Protein AF-A0A962F835-F1 (afdb_monomer)

Structure (mmCIF, N/CA/C/O backbone):
data_AF-A0A962F835-F1
#
_entry.id  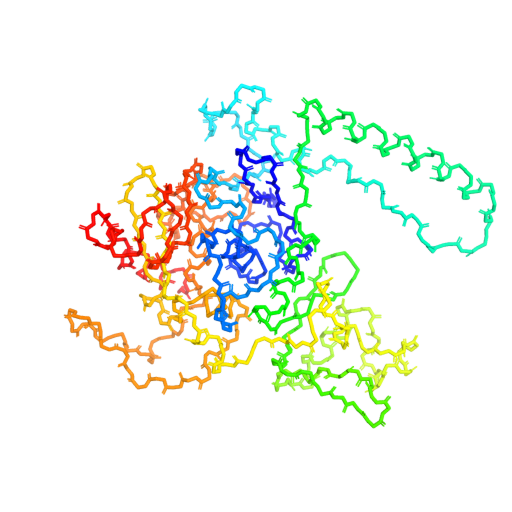 AF-A0A962F835-F1
#
loop_
_atom_site.group_PDB
_atom_site.id
_atom_site.type_symbol
_atom_site.label_atom_id
_atom_site.label_alt_id
_atom_site.label_comp_id
_atom_site.label_asym_id
_atom_site.label_entity_id
_atom_site.label_seq_id
_atom_site.pdbx_PDB_ins_code
_atom_site.Cartn_x
_atom_site.Cartn_y
_atom_site.Cartn_z
_atom_site.occupancy
_atom_site.B_iso_or_equiv
_atom_site.auth_seq_id
_atom_site.auth_comp_id
_atom_site.auth_asym_id
_atom_site.auth_atom_id
_atom_site.pdbx_PDB_model_num
ATOM 1 N N . MET A 1 1 ? -7.283 22.520 -6.534 1.00 69.44 1 MET A N 1
ATOM 2 C CA . MET A 1 1 ? -6.182 21.538 -6.413 1.00 69.44 1 MET A CA 1
ATOM 3 C C . MET A 1 1 ? -6.704 20.354 -5.617 1.00 69.44 1 MET A C 1
ATOM 5 O O . MET A 1 1 ? -7.727 20.513 -4.960 1.00 69.44 1 MET A O 1
ATOM 9 N N . GLY A 1 2 ? -6.109 19.175 -5.779 1.00 85.75 2 GLY A N 1
ATOM 10 C CA . GLY A 1 2 ? -6.536 17.987 -5.038 1.00 85.75 2 GLY A CA 1
ATOM 11 C C . GLY A 1 2 ? -5.817 17.844 -3.707 1.00 85.75 2 GLY A C 1
ATOM 12 O O . GLY A 1 2 ? -4.744 18.425 -3.569 1.00 85.75 2 GLY A O 1
ATOM 13 N N . GLN A 1 3 ? -6.406 17.096 -2.775 1.00 91.81 3 GLN A N 1
ATOM 14 C CA . GLN A 1 3 ? -5.758 16.737 -1.514 1.00 91.81 3 GLN A CA 1
ATOM 15 C C . GLN A 1 3 ? -4.782 15.580 -1.768 1.00 91.81 3 GLN A C 1
ATOM 17 O O . GLN A 1 3 ? -5.088 14.630 -2.499 1.00 91.81 3 GLN A O 1
ATOM 22 N N . TYR A 1 4 ? -3.584 15.677 -1.203 1.00 95.62 4 TYR A N 1
ATOM 23 C CA . TYR A 1 4 ? -2.533 14.671 -1.338 1.00 95.62 4 TYR A CA 1
ATOM 24 C C . TYR A 1 4 ? -2.473 13.809 -0.102 1.00 95.62 4 TYR A C 1
ATOM 26 O O . TYR A 1 4 ? -2.601 14.334 0.994 1.00 95.62 4 TYR A O 1
ATOM 34 N N . HIS A 1 5 ? -2.247 12.511 -0.278 1.00 97.25 5 HIS A N 1
ATOM 35 C CA . HIS A 1 5 ? -2.334 11.546 0.806 1.00 97.25 5 HIS A CA 1
ATOM 36 C C . HIS A 1 5 ? -1.129 10.620 0.863 1.00 97.25 5 HIS A C 1
ATOM 38 O O . HIS A 1 5 ? -0.659 10.142 -0.169 1.00 97.25 5 HIS A O 1
ATOM 44 N N . ASN A 1 6 ? -0.716 10.297 2.086 1.00 97.75 6 ASN A N 1
ATOM 45 C CA . ASN A 1 6 ? 0.200 9.202 2.383 1.00 97.75 6 ASN A CA 1
ATOM 46 C C . ASN A 1 6 ? -0.544 8.128 3.189 1.00 97.75 6 ASN A C 1
ATOM 48 O O . ASN A 1 6 ? -1.371 8.446 4.050 1.00 97.75 6 ASN A O 1
ATOM 52 N N . ILE A 1 7 ? -0.244 6.856 2.916 1.00 98.25 7 ILE A N 1
ATOM 53 C CA . ILE A 1 7 ? -0.758 5.730 3.703 1.00 98.25 7 ILE A CA 1
ATOM 54 C C . ILE A 1 7 ? 0.216 5.447 4.839 1.00 98.25 7 ILE A C 1
ATOM 56 O O . ILE A 1 7 ? 1.420 5.337 4.609 1.00 98.25 7 ILE A O 1
ATOM 60 N N . VAL A 1 8 ? -0.306 5.326 6.057 1.00 98.44 8 VAL A N 1
ATOM 61 C CA . VAL A 1 8 ? 0.485 5.349 7.287 1.00 98.44 8 VAL A CA 1
ATOM 62 C C . VAL A 1 8 ? 0.087 4.205 8.215 1.00 98.44 8 VAL A C 1
ATOM 64 O O . VAL A 1 8 ? -1.099 4.028 8.496 1.00 98.44 8 VAL A O 1
ATOM 67 N N . SER A 1 9 ? 1.074 3.493 8.769 1.00 98.25 9 SER A N 1
ATOM 68 C CA . SER A 1 9 ? 0.895 2.730 10.010 1.00 98.25 9 SER A CA 1
ATOM 69 C C . SER A 1 9 ? 1.188 3.638 11.200 1.00 98.25 9 SER A C 1
ATOM 71 O O . SER A 1 9 ? 2.330 4.037 11.445 1.00 98.25 9 SER A O 1
ATOM 73 N N . ILE A 1 10 ? 0.139 3.970 11.950 1.00 97.81 10 ILE A N 1
ATOM 74 C CA . ILE A 1 10 ? 0.188 4.917 13.070 1.00 97.81 10 ILE A CA 1
ATOM 75 C C . ILE A 1 10 ? 1.050 4.350 14.200 1.00 97.81 10 ILE A C 1
ATOM 77 O O . ILE A 1 10 ? 1.889 5.057 14.754 1.00 97.81 10 ILE A O 1
ATOM 81 N N . ASP A 1 11 ? 0.875 3.065 14.520 1.00 96.75 11 ASP A N 1
ATOM 82 C CA . ASP A 1 11 ? 1.576 2.427 15.640 1.00 96.75 11 ASP A CA 1
ATOM 83 C C . ASP A 1 11 ? 3.066 2.220 15.354 1.00 96.75 11 ASP A C 1
ATOM 85 O O . ASP A 1 11 ? 3.890 2.290 16.266 1.00 96.75 11 ASP A O 1
ATOM 89 N N . ARG A 1 12 ? 3.418 1.959 14.090 1.00 95.75 12 ARG A N 1
ATOM 90 C CA . ARG A 1 12 ? 4.813 1.774 13.667 1.00 95.75 12 ARG A CA 1
ATOM 91 C C . ARG A 1 12 ? 5.519 3.077 13.348 1.00 95.75 12 ARG A C 1
ATOM 93 O O . ARG A 1 12 ? 6.742 3.117 13.359 1.00 95.75 12 ARG A O 1
ATOM 100 N N . ARG A 1 13 ? 4.747 4.132 13.091 1.00 96.31 13 ARG A N 1
ATOM 101 C CA . ARG A 1 13 ? 5.236 5.398 12.554 1.00 96.31 13 ARG A CA 1
ATOM 102 C C . ARG A 1 13 ? 5.983 5.182 11.245 1.00 96.31 13 ARG A C 1
ATOM 104 O O . ARG A 1 13 ? 7.099 5.644 11.062 1.00 96.31 13 ARG A O 1
ATOM 111 N N . GLU A 1 14 ? 5.339 4.461 10.342 1.00 97.06 14 GLU A N 1
ATOM 112 C CA . GLU A 1 14 ? 5.849 4.120 9.016 1.00 97.06 14 GLU A CA 1
ATOM 113 C C . GLU A 1 14 ? 4.856 4.603 7.956 1.00 97.06 14 GLU A C 1
ATOM 115 O O . GLU A 1 14 ? 3.652 4.649 8.221 1.00 97.06 14 GLU A O 1
ATOM 120 N N . PHE A 1 15 ? 5.330 4.946 6.760 1.00 97.94 15 PHE A N 1
ATOM 121 C CA . PHE A 1 15 ? 4.465 5.390 5.667 1.00 97.94 15 PHE A CA 1
ATOM 122 C C . PHE A 1 15 ? 4.912 4.886 4.293 1.00 97.94 15 PHE A C 1
ATOM 124 O O . PHE A 1 15 ? 6.024 4.380 4.117 1.00 97.94 15 PHE A O 1
ATOM 131 N N . LEU A 1 16 ? 4.009 5.029 3.321 1.00 97.56 16 LEU A N 1
ATOM 132 C CA . LEU A 1 16 ? 4.247 4.786 1.903 1.00 97.56 16 LEU A CA 1
ATOM 133 C C . LEU A 1 16 ? 4.062 6.075 1.101 1.00 97.56 16 LEU A C 1
ATOM 135 O O . LEU A 1 16 ? 3.056 6.762 1.268 1.00 97.56 16 LEU A O 1
ATOM 139 N N . GLN A 1 17 ? 4.997 6.340 0.189 1.00 95.75 17 GLN A N 1
ATOM 140 C CA . GLN A 1 17 ? 5.016 7.449 -0.755 1.00 95.75 17 GLN A CA 1
ATOM 141 C C . GLN A 1 17 ? 4.474 6.989 -2.127 1.00 95.75 17 GLN A C 1
ATOM 143 O O . GLN A 1 17 ? 5.192 6.326 -2.887 1.00 95.75 17 GLN A O 1
ATOM 148 N N . PRO A 1 18 ? 3.242 7.372 -2.512 1.00 95.38 18 PRO A N 1
ATOM 149 C CA . PRO A 1 18 ? 2.565 6.847 -3.705 1.00 95.38 18 PRO A CA 1
ATOM 150 C C . PRO A 1 18 ? 3.363 6.965 -5.011 1.00 95.38 18 PRO A C 1
ATOM 152 O O . PRO A 1 18 ? 3.461 5.999 -5.772 1.00 95.38 18 PRO A O 1
ATOM 155 N N . HIS A 1 19 ? 4.030 8.101 -5.241 1.00 92.88 19 HIS A N 1
ATOM 156 C CA . HIS A 1 19 ? 4.795 8.347 -6.469 1.00 92.88 19 HIS A CA 1
ATOM 157 C C . HIS A 1 19 ? 5.937 7.351 -6.711 1.00 92.88 19 HIS A C 1
ATOM 159 O O . HIS A 1 19 ? 6.294 7.086 -7.862 1.00 92.88 19 HIS A O 1
ATOM 165 N N . LEU A 1 20 ? 6.522 6.795 -5.646 1.00 92.25 20 LEU A N 1
ATOM 166 C CA . LEU A 1 20 ? 7.592 5.799 -5.745 1.00 92.25 20 LEU A CA 1
ATOM 167 C C . LEU A 1 20 ? 7.060 4.372 -5.966 1.00 92.25 20 LEU A C 1
ATOM 169 O O . LEU A 1 20 ? 7.851 3.457 -6.198 1.00 92.25 20 LEU A O 1
ATOM 173 N N . LEU A 1 21 ? 5.738 4.201 -5.942 1.00 93.69 21 LEU A N 1
ATOM 174 C CA . LEU A 1 21 ? 5.000 2.974 -6.251 1.00 93.69 21 LEU A CA 1
ATOM 175 C C . LEU A 1 21 ? 4.072 3.161 -7.456 1.00 93.69 21 LEU A C 1
ATOM 177 O O . LEU A 1 21 ? 3.077 2.458 -7.605 1.00 93.69 21 LEU A O 1
ATOM 181 N N . GLY A 1 22 ? 4.375 4.135 -8.312 1.00 90.56 22 GLY A N 1
ATOM 182 C CA . GLY A 1 22 ? 3.643 4.357 -9.554 1.00 90.56 22 GLY A CA 1
ATOM 183 C C . GLY A 1 22 ? 2.243 4.945 -9.409 1.00 90.56 22 GLY A C 1
ATOM 184 O O . GLY A 1 22 ? 1.552 5.096 -10.409 1.00 90.56 22 GLY A O 1
ATOM 185 N N . CYS A 1 23 ? 1.842 5.327 -8.200 1.00 91.94 23 CYS A N 1
ATOM 186 C CA . CYS A 1 23 ? 0.523 5.882 -7.912 1.00 91.94 23 CYS A CA 1
ATOM 187 C C . CYS A 1 23 ? 0.585 7.412 -7.864 1.00 91.94 23 CYS A C 1
ATOM 189 O O . CYS A 1 23 ? 1.631 7.978 -7.536 1.00 91.94 23 CYS A O 1
ATOM 191 N N . GLY A 1 24 ? -0.524 8.083 -8.172 1.00 91.75 24 GLY A N 1
ATOM 192 C CA . GLY A 1 24 ? -0.652 9.519 -7.911 1.00 91.75 24 GLY A CA 1
ATOM 193 C C . GLY A 1 24 ? -0.869 9.807 -6.420 1.00 91.75 24 GLY A C 1
ATOM 194 O O . GLY A 1 24 ? -0.983 8.889 -5.610 1.00 91.75 24 GLY A O 1
ATOM 195 N N . LEU A 1 25 ? -0.902 11.084 -6.032 1.00 92.62 25 LEU A N 1
ATOM 196 C CA . LEU A 1 25 ? -1.051 11.481 -4.624 1.00 92.62 25 LEU A CA 1
ATOM 197 C C . LEU A 1 25 ? -2.508 11.640 -4.182 1.00 92.62 25 LEU A C 1
ATOM 199 O O . LEU A 1 25 ? -2.761 11.681 -2.979 1.00 92.62 25 LEU A O 1
ATOM 203 N N . LYS A 1 26 ? -3.470 11.725 -5.103 1.00 94.50 26 LYS A N 1
ATOM 204 C CA . LYS A 1 26 ? -4.892 11.848 -4.737 1.00 94.50 26 LYS A CA 1
ATOM 205 C C . LYS A 1 26 ? -5.501 10.484 -4.436 1.00 94.50 26 LYS A C 1
ATOM 207 O O . LYS A 1 26 ? -5.032 9.483 -4.968 1.00 94.50 26 LYS A O 1
ATOM 212 N N . ALA A 1 27 ? -6.570 10.444 -3.641 1.00 94.81 27 ALA A N 1
ATOM 213 C CA . ALA A 1 27 ? -7.168 9.190 -3.183 1.00 94.81 27 ALA A CA 1
ATOM 214 C C . ALA A 1 27 ? -7.539 8.246 -4.340 1.00 94.81 27 ALA A C 1
ATOM 216 O O . ALA A 1 27 ? -7.106 7.095 -4.365 1.00 94.81 27 ALA A O 1
ATOM 217 N N . TRP A 1 28 ? -8.238 8.760 -5.356 1.00 93.25 28 TRP A N 1
ATOM 218 C CA . TRP A 1 28 ? -8.595 7.993 -6.556 1.00 93.25 28 TRP A CA 1
ATOM 219 C C . TRP A 1 28 ? -7.387 7.433 -7.320 1.00 93.25 28 TRP A C 1
ATOM 221 O O . TRP A 1 28 ? -7.442 6.330 -7.855 1.00 93.25 28 TRP A O 1
ATOM 231 N N . GLU A 1 29 ? -6.277 8.171 -7.345 1.00 92.56 29 GLU A N 1
ATOM 232 C CA . GLU A 1 29 ? -5.049 7.782 -8.049 1.00 92.56 29 GLU A CA 1
ATOM 233 C C . GLU A 1 29 ? -4.262 6.685 -7.302 1.00 92.56 29 GLU A C 1
ATOM 235 O O . GLU A 1 29 ? -3.290 6.160 -7.848 1.00 92.56 29 GLU A O 1
ATOM 240 N N . GLN A 1 30 ? -4.662 6.352 -6.067 1.00 94.81 30 GLN A N 1
ATOM 241 C CA . GLN A 1 30 ? -4.048 5.328 -5.211 1.00 94.81 30 GLN A CA 1
ATOM 242 C C . GLN A 1 30 ? -4.866 4.034 -5.121 1.00 94.81 30 GLN A C 1
ATOM 244 O O . GLN A 1 30 ? -4.414 3.078 -4.495 1.00 94.81 30 GLN A O 1
ATOM 249 N N . LEU A 1 31 ? -6.058 3.978 -5.728 1.00 93.06 31 LEU A N 1
ATOM 250 C CA . LEU A 1 31 ? -6.883 2.765 -5.720 1.00 93.06 31 LEU A CA 1
ATOM 251 C C . LEU A 1 31 ? -6.345 1.676 -6.657 1.00 93.06 31 LEU A C 1
ATOM 253 O O . LEU A 1 31 ? -6.670 0.511 -6.480 1.00 93.06 31 LEU A O 1
ATOM 257 N N . GLY A 1 32 ? -5.502 2.023 -7.626 1.00 86.50 32 GLY A N 1
ATOM 258 C CA . GLY A 1 32 ? -4.794 1.063 -8.475 1.00 86.50 32 GLY A CA 1
ATOM 259 C C . GLY A 1 32 ? -3.286 1.086 -8.239 1.00 86.50 32 GLY A C 1
ATOM 260 O O . GLY A 1 32 ? -2.752 1.996 -7.608 1.00 86.50 32 GLY A O 1
A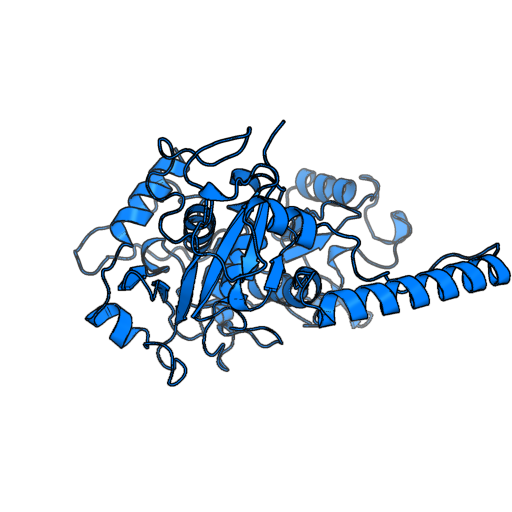TOM 261 N N . GLY A 1 33 ? -2.587 0.094 -8.786 1.00 88.75 33 GLY A N 1
ATOM 262 C CA . GLY A 1 33 ? -1.128 0.072 -8.848 1.00 88.75 33 GLY A CA 1
ATOM 263 C C . GLY A 1 33 ? -0.451 -0.372 -7.551 1.00 88.75 33 GLY A C 1
ATOM 264 O O . GLY A 1 33 ? -0.863 -1.329 -6.888 1.00 88.75 33 GLY A O 1
ATOM 265 N N . GLY A 1 34 ? 0.654 0.289 -7.209 1.00 94.12 34 GLY A N 1
ATOM 266 C CA . GLY A 1 34 ? 1.581 -0.203 -6.197 1.00 94.12 34 GLY A CA 1
ATOM 267 C C . GLY A 1 34 ? 1.186 -0.000 -4.737 1.00 94.12 34 GLY A C 1
ATOM 268 O O . GLY A 1 34 ? 1.664 -0.769 -3.905 1.00 94.12 34 GLY A O 1
ATOM 269 N N . ILE A 1 35 ? 0.332 0.973 -4.396 1.00 96.94 35 ILE A N 1
ATOM 270 C CA . ILE A 1 35 ? -0.102 1.196 -3.002 1.00 96.94 35 ILE A CA 1
ATOM 271 C C . ILE A 1 35 ? -0.949 0.018 -2.479 1.00 96.94 35 ILE A C 1
ATOM 273 O O . ILE A 1 35 ? -0.559 -0.568 -1.464 1.00 96.94 35 ILE A O 1
ATOM 277 N N . PRO A 1 36 ? -2.023 -0.423 -3.166 1.00 97.25 36 PRO A N 1
ATOM 278 C CA . PRO A 1 36 ? -2.787 -1.604 -2.755 1.00 97.25 36 PRO A CA 1
ATOM 279 C C . PRO A 1 36 ? -1.929 -2.878 -2.667 1.00 97.25 36 PRO A C 1
ATOM 281 O O . PRO A 1 36 ? -2.050 -3.671 -1.727 1.00 97.25 36 PRO A O 1
ATOM 284 N N . ALA A 1 37 ? -0.996 -3.057 -3.609 1.00 96.19 37 ALA A N 1
ATOM 285 C CA . ALA A 1 37 ? -0.072 -4.187 -3.598 1.00 96.19 37 ALA A CA 1
ATOM 286 C C . ALA A 1 37 ? 0.912 -4.127 -2.409 1.00 96.19 37 ALA A C 1
ATOM 288 O O . ALA A 1 37 ? 1.163 -5.144 -1.761 1.00 96.19 37 ALA A O 1
ATOM 289 N N . ALA A 1 38 ? 1.438 -2.945 -2.077 1.00 97.31 38 ALA A N 1
ATOM 290 C CA . ALA A 1 38 ? 2.293 -2.742 -0.909 1.00 97.31 38 ALA A CA 1
ATOM 291 C C . ALA A 1 38 ? 1.544 -3.027 0.401 1.00 97.31 38 ALA A C 1
ATOM 293 O O . ALA A 1 38 ? 2.071 -3.731 1.263 1.00 97.31 38 ALA A O 1
ATOM 294 N N . LEU A 1 39 ? 0.303 -2.545 0.527 1.00 98.06 39 LEU A N 1
ATOM 295 C CA . LEU A 1 39 ? -0.558 -2.823 1.678 1.00 98.06 39 LEU A CA 1
ATOM 296 C C . LEU A 1 39 ? -0.806 -4.319 1.855 1.00 98.06 39 LEU A C 1
ATOM 298 O O . LEU A 1 39 ? -0.700 -4.828 2.968 1.00 98.06 39 LEU A O 1
ATOM 302 N N . THR A 1 40 ? -1.062 -5.039 0.763 1.00 97.50 40 THR A N 1
ATOM 303 C CA . THR A 1 40 ? -1.235 -6.498 0.790 1.00 97.50 40 THR A CA 1
ATOM 304 C C . THR A 1 40 ? -0.029 -7.191 1.432 1.00 97.50 40 THR A C 1
ATOM 306 O O . THR A 1 40 ? -0.201 -8.028 2.315 1.00 97.50 40 THR A O 1
ATOM 309 N N . TRP A 1 41 ? 1.195 -6.810 1.049 1.00 96.44 41 TRP A N 1
ATOM 310 C CA . TRP A 1 41 ? 2.425 -7.369 1.621 1.00 96.44 41 TRP A CA 1
ATOM 311 C C . TRP A 1 41 ? 2.644 -6.976 3.088 1.00 96.44 41 TRP A C 1
ATOM 313 O O . TRP A 1 41 ? 2.912 -7.828 3.938 1.00 96.44 41 TRP A O 1
ATOM 323 N N . LEU A 1 42 ? 2.509 -5.688 3.403 1.00 97.50 42 LEU A N 1
ATOM 324 C CA . LEU A 1 42 ? 2.742 -5.161 4.750 1.00 97.50 42 LEU A CA 1
ATOM 325 C C . LEU A 1 42 ? 1.738 -5.704 5.772 1.00 97.50 42 LEU A C 1
ATOM 327 O O . LEU A 1 42 ? 2.078 -5.854 6.945 1.00 97.50 42 LEU A O 1
ATOM 331 N N . LEU A 1 43 ? 0.519 -6.024 5.335 1.00 97.50 43 LEU A N 1
ATOM 332 C CA . LEU A 1 43 ? -0.537 -6.583 6.176 1.00 97.50 43 LEU A CA 1
ATOM 333 C C . LEU A 1 43 ? -0.523 -8.117 6.228 1.00 97.50 43 LEU A C 1
ATOM 335 O O . LEU A 1 43 ? -1.194 -8.674 7.098 1.00 97.50 43 LEU A O 1
ATOM 339 N N . ALA A 1 44 ? 0.212 -8.804 5.343 1.00 96.25 44 ALA A N 1
ATOM 340 C CA . ALA A 1 44 ? 0.266 -10.267 5.269 1.00 96.25 44 ALA A CA 1
ATOM 341 C C . ALA A 1 44 ? 0.876 -10.880 6.539 1.00 96.25 44 ALA A C 1
ATOM 343 O O . ALA A 1 44 ? 2.089 -11.053 6.661 1.00 96.25 44 ALA A O 1
ATOM 344 N N . ALA A 1 45 ? 0.021 -11.245 7.495 1.00 93.81 45 ALA A N 1
ATOM 345 C CA . ALA A 1 45 ? 0.437 -11.911 8.717 1.00 93.81 45 ALA A CA 1
ATOM 346 C C . ALA A 1 45 ? 1.031 -13.277 8.375 1.00 93.81 45 ALA A C 1
ATOM 348 O O . ALA A 1 45 ? 0.399 -14.047 7.649 1.00 93.81 45 ALA A O 1
ATOM 349 N N . ASN A 1 46 ? 2.223 -13.558 8.911 1.00 87.25 46 ASN A N 1
ATOM 350 C CA . ASN A 1 46 ? 3.001 -14.762 8.621 1.00 87.25 46 ASN A CA 1
ATOM 351 C C . ASN A 1 46 ? 3.071 -15.028 7.103 1.00 87.25 46 ASN A C 1
ATOM 353 O O . ASN A 1 46 ? 2.269 -15.818 6.591 1.00 87.25 46 ASN A O 1
ATOM 357 N N . PRO A 1 47 ? 3.972 -14.352 6.361 1.00 76.38 47 PRO A N 1
ATOM 358 C CA . PRO A 1 47 ? 3.990 -14.423 4.903 1.00 76.38 47 PRO A CA 1
ATOM 359 C C . PRO A 1 47 ? 4.014 -15.873 4.428 1.00 76.38 47 PRO A C 1
ATOM 361 O O . PRO A 1 47 ? 3.207 -16.204 3.574 1.00 76.38 47 PRO A O 1
ATOM 364 N N . GLY A 1 48 ? 4.757 -16.758 5.102 1.00 82.81 48 GLY A N 1
ATOM 365 C CA . GLY A 1 48 ? 4.769 -18.195 4.844 1.00 82.81 48 GLY A CA 1
ATOM 366 C C . GLY A 1 48 ? 5.996 -18.656 4.070 1.00 82.81 48 GLY A C 1
ATOM 367 O O . GLY A 1 48 ? 7.032 -17.996 4.095 1.00 82.81 48 GLY A O 1
ATOM 368 N N . ASN A 1 49 ? 5.905 -19.819 3.424 1.00 84.81 49 ASN A N 1
ATOM 369 C CA . ASN A 1 49 ? 7.010 -20.421 2.667 1.00 84.81 49 ASN A CA 1
ATOM 370 C C . ASN A 1 49 ? 6.597 -20.984 1.297 1.00 84.81 49 ASN A C 1
ATOM 372 O O . ASN A 1 49 ? 7.407 -21.633 0.630 1.00 84.81 49 ASN A O 1
ATOM 376 N N . MET A 1 50 ? 5.355 -20.747 0.872 1.00 89.00 50 MET A N 1
ATOM 377 C CA . MET A 1 50 ? 4.868 -21.159 -0.439 1.00 89.00 50 MET A CA 1
ATOM 378 C C . MET A 1 50 ? 5.258 -20.140 -1.528 1.00 89.00 50 MET A C 1
ATOM 380 O O . MET A 1 50 ? 5.624 -19.006 -1.227 1.00 89.00 50 MET A O 1
ATOM 384 N N . PRO A 1 51 ? 5.201 -20.488 -2.824 1.00 84.88 51 PRO A N 1
ATOM 385 C CA . PRO A 1 51 ? 5.574 -19.552 -3.885 1.00 84.88 51 PRO A CA 1
ATOM 386 C C . PRO A 1 51 ? 4.827 -18.204 -3.867 1.00 84.88 51 PRO A C 1
ATOM 388 O O . PRO A 1 51 ? 5.463 -17.178 -4.100 1.00 84.88 51 PRO A O 1
ATOM 391 N N . ALA A 1 52 ? 3.519 -18.187 -3.578 1.00 88.31 52 ALA A N 1
ATOM 392 C CA . ALA A 1 52 ? 2.704 -16.964 -3.528 1.00 88.31 52 ALA A CA 1
ATOM 393 C C . ALA A 1 52 ? 2.783 -16.199 -2.209 1.00 88.31 52 ALA A C 1
ATOM 395 O O . ALA A 1 52 ? 2.233 -15.104 -2.112 1.00 88.31 52 ALA A O 1
ATOM 396 N N . ASP A 1 53 ? 3.432 -16.781 -1.205 1.00 88.38 53 ASP A N 1
ATOM 397 C CA . ASP A 1 53 ? 3.576 -16.192 0.119 1.00 88.38 53 ASP A CA 1
ATOM 398 C C . ASP A 1 53 ? 4.559 -15.015 0.106 1.00 88.38 53 ASP A C 1
ATOM 400 O O . ASP A 1 53 ? 4.428 -14.137 0.949 1.00 88.38 53 ASP A O 1
ATOM 404 N N . LEU A 1 54 ? 5.436 -14.961 -0.913 1.00 88.75 54 LEU A N 1
ATOM 405 C CA . LEU A 1 54 ? 6.533 -14.009 -1.110 1.00 88.75 54 LEU A CA 1
ATOM 406 C C . LEU A 1 54 ? 7.524 -13.995 0.068 1.00 88.75 54 LEU A C 1
ATOM 408 O O . LEU A 1 54 ? 7.191 -14.233 1.225 1.00 88.75 54 LEU A O 1
ATOM 412 N N . SER A 1 55 ? 8.797 -13.743 -0.223 1.00 86.38 55 SER A N 1
ATOM 413 C CA . SER A 1 55 ? 9.843 -13.685 0.801 1.00 86.38 55 SER A CA 1
ATOM 414 C C . SER A 1 55 ? 10.523 -12.331 0.770 1.00 86.38 55 SER A C 1
ATOM 416 O O . SER A 1 55 ? 10.965 -11.888 -0.288 1.00 86.38 55 SER A O 1
ATOM 418 N N . GLY A 1 56 ? 10.668 -11.704 1.928 1.00 85.81 56 GLY A N 1
ATOM 419 C CA . GLY A 1 56 ? 11.373 -10.442 2.048 1.00 85.81 56 GLY A CA 1
ATOM 420 C C . GLY A 1 56 ? 11.199 -9.838 3.427 1.00 85.81 56 GLY A C 1
ATOM 421 O O . GLY A 1 56 ? 10.392 -10.304 4.235 1.00 85.81 56 GLY A O 1
ATOM 422 N N . ASP A 1 57 ? 11.953 -8.779 3.672 1.00 88.12 57 ASP A N 1
ATOM 423 C CA . ASP A 1 57 ? 11.777 -7.971 4.867 1.00 88.12 57 ASP A CA 1
ATOM 424 C C . ASP A 1 57 ? 10.416 -7.251 4.827 1.00 88.12 57 ASP A C 1
ATOM 426 O O . ASP A 1 57 ? 9.796 -7.076 3.771 1.00 88.12 57 ASP A O 1
ATOM 430 N N . TYR A 1 58 ? 9.946 -6.825 5.998 1.00 92.31 58 TYR A N 1
ATOM 431 C CA . TYR A 1 58 ? 8.707 -6.059 6.197 1.00 92.31 58 TYR A CA 1
ATOM 432 C C . TYR A 1 58 ? 7.383 -6.791 5.901 1.00 92.31 58 TYR A C 1
ATOM 434 O O . TYR A 1 58 ? 6.320 -6.222 6.144 1.00 92.31 58 TYR A O 1
ATOM 442 N N . GLY A 1 59 ? 7.407 -8.048 5.446 1.00 94.00 59 GLY A N 1
ATOM 443 C CA . GLY A 1 59 ? 6.190 -8.855 5.293 1.00 94.00 59 GLY A CA 1
ATOM 444 C C . GLY A 1 59 ? 5.444 -8.987 6.617 1.00 94.00 59 GLY A C 1
ATOM 445 O O . GLY A 1 59 ? 5.997 -9.486 7.598 1.00 94.00 59 GLY A O 1
ATOM 446 N N . GLY A 1 60 ? 4.204 -8.500 6.663 1.00 95.31 60 GLY A N 1
ATOM 447 C CA . GLY A 1 60 ? 3.411 -8.469 7.892 1.00 95.31 60 GLY A CA 1
ATOM 448 C C . GLY A 1 60 ? 3.847 -7.425 8.931 1.00 95.31 60 GLY A C 1
ATOM 449 O O . GLY A 1 60 ? 3.367 -7.482 10.064 1.00 95.31 60 GLY A O 1
ATOM 450 N N . ALA A 1 61 ? 4.728 -6.471 8.600 1.00 96.12 61 ALA A N 1
ATOM 451 C CA . ALA A 1 61 ? 5.173 -5.433 9.542 1.00 96.12 61 ALA A CA 1
ATOM 452 C C . ALA A 1 61 ? 4.012 -4.586 10.098 1.00 96.12 61 ALA A C 1
ATOM 454 O O . ALA A 1 61 ? 4.052 -4.162 11.261 1.00 96.12 61 ALA A O 1
ATOM 455 N N . TRP A 1 62 ? 2.966 -4.384 9.288 1.00 97.88 62 TRP A N 1
ATOM 456 C CA . TRP A 1 62 ? 1.768 -3.610 9.626 1.00 97.88 62 TRP A CA 1
ATOM 457 C C . TRP A 1 62 ? 0.595 -4.482 10.082 1.00 97.88 62 TRP A C 1
ATOM 459 O O . TRP A 1 62 ? -0.439 -3.945 10.480 1.00 97.88 62 TRP A O 1
ATOM 469 N N . ALA A 1 63 ? 0.733 -5.810 10.060 1.00 97.44 63 ALA A N 1
ATOM 470 C CA . ALA A 1 63 ? -0.331 -6.718 10.464 1.00 97.44 63 ALA A CA 1
ATOM 471 C C . ALA A 1 63 ? -0.728 -6.485 11.935 1.00 97.44 63 ALA A C 1
ATOM 473 O O . ALA A 1 63 ? 0.084 -6.621 12.851 1.00 97.44 63 ALA A O 1
ATOM 474 N N . GLY A 1 64 ? -1.996 -6.143 12.155 1.00 97.31 64 GLY A N 1
ATOM 475 C CA . GLY A 1 64 ? -2.575 -5.840 13.463 1.00 97.31 64 GLY A CA 1
ATOM 476 C C . GLY A 1 64 ? -2.291 -4.428 13.983 1.00 97.31 64 GLY A C 1
ATOM 477 O O . GLY A 1 64 ? -2.568 -4.158 15.150 1.00 97.31 64 GLY A O 1
ATOM 478 N N . THR A 1 65 ? -1.742 -3.542 13.148 1.00 98.00 65 THR A N 1
ATOM 479 C CA . THR A 1 65 ? -1.494 -2.129 13.482 1.00 98.00 65 THR A CA 1
ATOM 480 C C . THR A 1 65 ? -2.605 -1.234 12.954 1.00 98.00 65 THR A C 1
ATOM 482 O O . THR A 1 65 ? -3.298 -1.605 12.005 1.00 98.00 65 THR A O 1
ATOM 485 N N . ARG A 1 66 ? -2.759 -0.050 13.554 1.00 98.38 66 ARG A N 1
ATOM 486 C CA . ARG A 1 66 ? -3.663 0.995 13.072 1.00 98.38 66 ARG A CA 1
ATOM 487 C C . ARG A 1 66 ? -3.150 1.602 11.776 1.00 98.38 66 ARG A C 1
ATOM 489 O O . ARG A 1 66 ? -2.054 2.169 11.762 1.00 98.38 66 ARG A O 1
ATOM 496 N N . VAL A 1 67 ? -3.946 1.513 10.714 1.00 98.56 67 VAL A N 1
ATOM 497 C CA . VAL A 1 67 ? -3.586 2.027 9.385 1.00 98.56 67 VAL A CA 1
ATOM 498 C C . VAL A 1 67 ? -4.608 3.058 8.919 1.00 98.56 67 VAL A C 1
ATOM 500 O O . VAL A 1 67 ? -5.812 2.871 9.076 1.00 98.56 67 VAL A O 1
ATOM 503 N N . ALA A 1 68 ? -4.137 4.159 8.342 1.00 98.38 68 ALA A N 1
ATOM 504 C CA . ALA A 1 68 ? -4.992 5.204 7.787 1.00 98.38 68 ALA A CA 1
ATOM 505 C C . ALA A 1 68 ? -4.294 5.943 6.641 1.00 98.38 68 ALA A C 1
ATOM 507 O O . ALA A 1 68 ? -3.064 6.006 6.588 1.00 98.38 68 ALA A O 1
ATOM 508 N N . ALA A 1 69 ? -5.084 6.545 5.753 1.00 98.12 69 ALA A N 1
ATOM 509 C CA . ALA A 1 69 ? -4.597 7.587 4.865 1.00 98.12 69 ALA A CA 1
ATOM 510 C C . ALA A 1 69 ? -4.694 8.947 5.574 1.00 98.12 69 ALA A C 1
ATOM 512 O O . ALA A 1 69 ? -5.738 9.301 6.138 1.00 98.12 69 ALA A O 1
ATOM 513 N N . PHE A 1 70 ? -3.609 9.716 5.521 1.00 97.81 70 PHE A N 1
ATOM 514 C CA . PHE A 1 70 ? -3.563 11.095 6.001 1.00 97.81 70 PHE A CA 1
ATOM 515 C C . PHE A 1 70 ? -3.299 12.017 4.834 1.00 97.81 70 PHE A C 1
ATOM 517 O O . PHE A 1 70 ? -2.333 11.811 4.097 1.00 97.81 70 PHE A O 1
ATOM 524 N N . GLY A 1 71 ? -4.166 13.016 4.679 1.00 96.62 71 GLY A N 1
ATOM 525 C CA . GLY A 1 71 ? -4.009 14.023 3.649 1.00 96.62 71 GLY A CA 1
ATOM 526 C C . GLY A 1 71 ? -3.412 15.328 4.164 1.00 96.62 71 GLY A C 1
ATOM 527 O O . GLY A 1 71 ? -3.434 15.595 5.363 1.00 96.62 71 GLY A O 1
ATOM 528 N N . ASP A 1 72 ? -2.938 16.171 3.254 1.00 96.06 72 ASP A N 1
ATOM 529 C CA . ASP A 1 72 ? -2.379 17.490 3.573 1.00 96.06 72 ASP A CA 1
ATOM 530 C C . ASP A 1 72 ? -3.412 18.490 4.128 1.00 96.06 72 ASP A C 1
ATOM 532 O O . ASP A 1 72 ? -3.023 19.505 4.703 1.00 96.06 72 ASP A O 1
ATOM 536 N N . TYR A 1 73 ? -4.716 18.201 4.000 1.00 96.12 73 TYR A N 1
ATOM 537 C CA . TYR A 1 73 ? -5.830 18.974 4.588 1.00 96.12 73 TYR A CA 1
ATOM 538 C C . TYR A 1 73 ? -6.459 18.289 5.817 1.00 96.12 73 TYR A C 1
ATOM 540 O O . TYR A 1 73 ? -7.600 18.580 6.184 1.00 96.12 73 TYR A O 1
ATOM 548 N N . ALA A 1 74 ? -5.764 17.325 6.427 1.00 96.88 74 ALA A N 1
ATOM 549 C CA . ALA A 1 74 ? -6.245 16.705 7.655 1.00 96.88 74 ALA A CA 1
ATOM 550 C C . ALA A 1 74 ? -6.346 17.744 8.787 1.00 96.88 74 ALA A C 1
ATOM 552 O O . ALA A 1 74 ? -5.482 18.606 8.944 1.00 96.88 74 ALA A O 1
ATOM 553 N N . GLU A 1 75 ? -7.395 17.630 9.590 1.00 97.25 75 GLU A N 1
ATOM 554 C CA . GLU A 1 75 ? -7.643 18.437 10.781 1.00 97.25 75 GLU A CA 1
ATOM 555 C C . GLU A 1 75 ? -7.565 17.543 12.018 1.00 97.25 75 GLU A C 1
ATOM 557 O O . GLU A 1 75 ? -7.867 16.353 11.961 1.00 97.25 75 GLU A O 1
ATOM 562 N N . ASP A 1 76 ? -7.174 18.094 13.165 1.00 97.44 76 ASP A N 1
ATOM 563 C CA . ASP A 1 76 ? -6.958 17.297 14.383 1.00 97.44 76 ASP A CA 1
ATOM 564 C C . ASP A 1 76 ? -8.229 16.590 14.874 1.00 97.44 76 ASP A C 1
ATOM 566 O O . ASP A 1 76 ? -8.153 15.520 15.478 1.00 97.44 76 ASP A O 1
ATOM 570 N N . SER A 1 77 ? -9.400 17.145 14.555 1.00 96.94 77 SER A N 1
ATOM 571 C CA . SER A 1 77 ? -10.704 16.538 14.827 1.00 96.94 77 SER A CA 1
ATOM 572 C C . SER A 1 77 ? -11.002 15.284 14.002 1.00 96.94 77 SER A C 1
ATOM 574 O O . SER A 1 77 ? -11.910 14.544 14.367 1.00 96.94 77 SER A O 1
ATOM 576 N N . ASP A 1 78 ? -10.253 15.006 12.931 1.00 96.31 78 ASP A N 1
ATOM 577 C CA . ASP A 1 78 ? -10.492 13.846 12.056 1.00 96.31 78 ASP A CA 1
ATOM 578 C C . ASP A 1 78 ? -10.142 12.517 12.718 1.00 96.31 78 ASP A C 1
ATOM 580 O O . ASP A 1 78 ? -10.587 11.456 12.274 1.00 96.31 78 ASP A O 1
ATOM 584 N N . MET A 1 79 ? -9.241 12.557 13.703 1.00 96.62 79 MET A N 1
ATOM 585 C CA . MET A 1 79 ? -8.815 11.411 14.504 1.00 96.62 79 MET A CA 1
ATOM 586 C C . MET A 1 79 ? -8.450 11.885 15.916 1.00 96.62 79 MET A C 1
ATOM 588 O O . MET A 1 79 ? -7.264 12.000 16.236 1.00 96.62 79 MET A O 1
ATOM 592 N N . PRO A 1 80 ? -9.448 12.144 16.780 1.00 95.56 80 PRO A N 1
ATOM 593 C CA . PRO A 1 80 ? -9.200 12.642 18.133 1.00 95.56 80 PRO A CA 1
ATOM 594 C C . PRO A 1 80 ? -8.469 11.621 19.023 1.00 95.56 80 PRO A C 1
ATOM 596 O O . PRO A 1 80 ? -7.831 12.007 19.999 1.00 95.56 80 PRO A O 1
ATOM 599 N N . ASP A 1 81 ? -8.509 10.334 18.661 1.00 95.00 81 ASP A N 1
ATOM 600 C CA . ASP A 1 81 ? -7.963 9.218 19.447 1.00 95.00 81 ASP A CA 1
ATOM 601 C C . ASP A 1 81 ? -6.530 8.809 19.032 1.00 95.00 81 ASP A C 1
ATOM 603 O O . ASP A 1 81 ? -6.072 7.685 19.289 1.00 95.00 81 ASP A O 1
ATOM 607 N N . LEU A 1 82 ? -5.797 9.698 18.350 1.00 96.19 82 LEU A N 1
ATOM 608 C CA . LEU A 1 82 ? -4.392 9.460 18.015 1.00 96.19 82 LEU A CA 1
ATOM 609 C C . LEU A 1 82 ? -3.509 9.377 19.276 1.00 96.19 82 LEU A C 1
ATOM 611 O O . LEU A 1 82 ? -3.808 9.997 20.299 1.00 96.19 82 LEU A O 1
ATOM 615 N N . PRO A 1 83 ? -2.391 8.622 19.228 1.00 95.12 83 PRO A N 1
ATOM 616 C CA . PRO A 1 83 ? -1.393 8.637 20.294 1.00 95.12 83 PRO A CA 1
ATOM 617 C C . PRO A 1 83 ? -0.957 10.047 20.684 1.00 95.12 83 PRO A C 1
ATOM 619 O O . PRO A 1 83 ? -0.799 10.919 19.832 1.00 95.12 83 PRO A O 1
ATOM 622 N N . VAL A 1 84 ? -0.666 10.238 21.972 1.00 92.50 84 VAL A N 1
ATOM 623 C CA . VAL A 1 84 ? -0.116 11.498 22.488 1.00 92.50 84 VAL A CA 1
ATOM 624 C C . VAL A 1 84 ? 1.121 11.906 21.684 1.00 92.50 84 VAL A C 1
ATOM 626 O O . VAL A 1 84 ? 2.030 11.104 21.477 1.00 92.50 84 VAL A O 1
ATOM 629 N N . GLY A 1 85 ? 1.154 13.169 21.257 1.00 90.44 85 GLY A N 1
ATOM 630 C CA . GLY A 1 85 ? 2.236 13.725 20.441 1.00 90.44 85 GLY A CA 1
ATOM 631 C C . GLY A 1 85 ? 2.035 13.566 18.931 1.00 90.44 85 GLY A C 1
ATOM 632 O O . GLY A 1 85 ? 2.844 14.085 18.166 1.00 90.44 85 GLY A O 1
ATOM 633 N N . LEU A 1 86 ? 0.963 12.900 18.495 1.00 95.94 86 LEU A N 1
ATOM 634 C CA . LEU A 1 86 ? 0.518 12.895 17.106 1.00 95.94 86 LEU A CA 1
ATOM 635 C C . LEU A 1 86 ? -0.748 13.736 16.959 1.00 95.94 86 LEU A C 1
ATOM 637 O O . LEU A 1 86 ? -1.643 13.689 17.797 1.00 95.94 86 LEU A O 1
ATOM 641 N N . THR A 1 87 ? -0.827 14.472 15.857 1.00 96.88 87 THR A N 1
ATOM 642 C CA . THR A 1 87 ? -2.039 15.167 15.429 1.00 96.88 87 THR A CA 1
ATOM 643 C C . THR A 1 87 ? -2.316 14.809 13.976 1.00 96.88 87 THR A C 1
ATOM 645 O O . THR A 1 87 ? -1.380 14.594 13.199 1.00 96.88 87 THR A O 1
ATOM 648 N N . ALA A 1 88 ? -3.588 14.705 13.591 1.00 96.81 88 ALA A N 1
ATOM 649 C CA . ALA A 1 88 ? -3.938 14.307 12.231 1.00 96.81 88 ALA A CA 1
ATOM 650 C C . ALA A 1 88 ? -3.421 15.326 11.200 1.00 96.81 88 ALA A C 1
ATOM 652 O O . ALA A 1 88 ? -2.868 14.915 10.180 1.00 96.81 88 ALA A O 1
ATOM 653 N N . SER A 1 89 ? -3.489 16.627 11.514 1.00 96.19 89 SER A N 1
ATOM 654 C CA . SER A 1 89 ? -2.931 17.694 10.669 1.00 96.19 89 SER A CA 1
ATOM 655 C C . SER A 1 89 ? -1.401 17.648 10.541 1.00 96.19 89 SER A C 1
ATOM 657 O O . SER A 1 89 ? -0.841 18.081 9.532 1.00 96.19 89 SER A O 1
ATOM 659 N N . GLY A 1 90 ? -0.704 17.096 11.540 1.00 96.06 90 GLY A N 1
ATOM 660 C CA . GLY A 1 90 ? 0.755 17.019 11.571 1.00 96.06 90 GLY A CA 1
ATOM 661 C C . GLY A 1 90 ? 1.341 15.812 10.833 1.00 96.06 90 GLY A C 1
ATOM 662 O O . GLY A 1 90 ? 2.444 15.908 10.297 1.00 96.06 90 GLY A O 1
ATOM 663 N N . ILE A 1 91 ? 0.630 14.678 10.770 1.00 96.81 91 ILE A N 1
ATOM 664 C CA . ILE A 1 91 ? 1.186 13.409 10.254 1.00 96.81 91 ILE A CA 1
ATOM 665 C C . ILE A 1 91 ? 1.655 13.525 8.799 1.00 96.81 91 ILE A C 1
ATOM 667 O O . ILE A 1 91 ? 2.753 13.066 8.481 1.00 96.81 91 ILE A O 1
ATOM 671 N N . TYR A 1 92 ? 0.881 14.172 7.920 1.00 95.81 92 TYR A N 1
ATOM 672 C CA . TYR A 1 92 ? 1.287 14.342 6.520 1.00 95.81 92 TYR A CA 1
ATOM 673 C C . TYR A 1 92 ? 2.616 15.110 6.409 1.00 95.81 92 TYR A C 1
ATOM 675 O O . TYR A 1 92 ? 3.533 14.694 5.704 1.00 95.81 92 TYR A O 1
ATOM 683 N N . GLN A 1 93 ? 2.760 16.193 7.176 1.00 94.44 93 GLN A N 1
ATOM 684 C CA . GLN A 1 93 ? 3.977 17.009 7.201 1.00 94.44 93 GLN A CA 1
ATOM 685 C C . GLN A 1 93 ? 5.168 16.241 7.787 1.00 94.44 93 GLN A C 1
ATOM 687 O O . GLN A 1 93 ? 6.294 16.417 7.328 1.00 94.44 93 GLN A O 1
ATOM 692 N N . MET A 1 94 ? 4.933 15.365 8.771 1.00 94.38 94 MET A N 1
ATOM 693 C CA . MET A 1 94 ? 5.970 14.483 9.313 1.00 94.38 94 MET A CA 1
ATOM 694 C C . MET A 1 94 ? 6.479 13.488 8.259 1.00 94.38 94 MET A C 1
ATOM 696 O O . MET A 1 94 ? 7.682 13.226 8.228 1.00 94.38 94 MET A O 1
ATOM 700 N N . CYS A 1 95 ? 5.599 12.988 7.382 1.00 93.94 95 CYS A N 1
ATOM 701 C CA . CYS A 1 95 ? 5.962 12.109 6.262 1.00 93.94 95 CYS A CA 1
ATOM 702 C C . CYS A 1 95 ? 6.757 12.852 5.171 1.00 93.94 95 CYS A C 1
ATOM 704 O O . CYS A 1 95 ? 7.735 12.324 4.653 1.00 93.94 95 CYS A O 1
ATOM 706 N N . GLU A 1 96 ? 6.376 14.092 4.846 1.00 89.12 96 GLU A N 1
ATOM 707 C CA . GLU A 1 96 ? 7.044 14.905 3.811 1.00 89.12 96 GLU A CA 1
ATOM 708 C C . GLU A 1 96 ? 8.300 15.640 4.306 1.00 89.12 96 GLU A C 1
ATOM 710 O O . GLU A 1 96 ? 9.043 16.238 3.518 1.00 89.12 96 GLU A O 1
ATOM 715 N N . SER A 1 97 ? 8.552 15.648 5.618 1.00 79.44 97 SER A N 1
ATOM 716 C CA . SER A 1 97 ? 9.737 16.306 6.158 1.00 79.44 97 SER A CA 1
ATOM 717 C C . SER A 1 97 ? 11.003 15.630 5.617 1.00 79.44 97 SER A C 1
ATOM 719 O O . SER A 1 97 ? 11.041 14.411 5.482 1.00 79.44 97 SER A O 1
ATOM 721 N N . LYS A 1 98 ? 11.997 16.452 5.232 1.00 65.75 98 LYS A N 1
ATOM 722 C CA . LYS A 1 98 ? 13.128 16.087 4.356 1.00 65.75 98 LYS A CA 1
ATOM 723 C C . LYS A 1 98 ? 13.538 14.607 4.483 1.00 65.75 98 LYS A C 1
ATOM 725 O O . LYS A 1 98 ? 13.912 14.195 5.585 1.00 65.75 98 LYS A O 1
ATOM 730 N N . PRO A 1 99 ? 13.517 13.838 3.375 1.00 61.00 99 PRO A N 1
ATOM 731 C CA . PRO A 1 99 ? 13.884 12.429 3.409 1.00 61.00 99 PRO A CA 1
ATOM 732 C C . PRO A 1 99 ? 15.312 12.272 3.928 1.00 61.00 99 PRO A C 1
ATOM 734 O O . PRO A 1 99 ? 16.117 13.201 3.806 1.00 61.00 99 PRO A O 1
ATOM 737 N N . GLU A 1 100 ? 15.629 11.086 4.458 1.00 54.88 100 GLU A N 1
ATOM 738 C CA . GLU A 1 100 ? 17.001 10.714 4.811 1.00 54.88 100 GLU A CA 1
ATOM 739 C C . GLU A 1 100 ? 17.938 11.174 3.677 1.00 54.88 100 GLU A C 1
ATOM 741 O O . GLU A 1 100 ? 17.684 10.851 2.505 1.00 54.88 100 GLU A O 1
ATOM 746 N N . PRO A 1 101 ? 18.961 11.998 3.968 1.00 56.72 101 PRO A N 1
ATOM 747 C CA . PRO A 1 101 ? 19.813 12.558 2.932 1.00 56.72 101 PRO A CA 1
ATOM 748 C C . PRO A 1 101 ? 20.430 11.408 2.141 1.00 56.72 101 PRO A C 1
ATOM 750 O O . PRO A 1 101 ? 21.228 10.615 2.644 1.00 56.72 101 PRO A O 1
ATOM 753 N N . ARG A 1 102 ? 20.007 11.284 0.880 1.00 54.97 102 ARG A N 1
ATOM 754 C CA . ARG A 1 102 ? 20.460 10.208 0.001 1.00 54.97 102 ARG A CA 1
ATOM 755 C C . ARG A 1 102 ? 21.978 10.273 -0.088 1.00 54.97 102 ARG A C 1
ATOM 757 O O . ARG A 1 102 ? 22.534 11.342 -0.331 1.00 54.97 102 ARG A O 1
ATOM 764 N N . SER A 1 103 ? 22.652 9.128 0.027 1.00 47.16 103 SER A N 1
ATOM 765 C CA . SER A 1 103 ? 24.091 9.059 -0.226 1.00 47.16 103 SER A CA 1
ATOM 766 C C . SER A 1 103 ? 24.366 9.590 -1.642 1.00 47.16 103 SER A C 1
ATOM 768 O O . SER A 1 103 ? 24.040 8.925 -2.629 1.00 47.16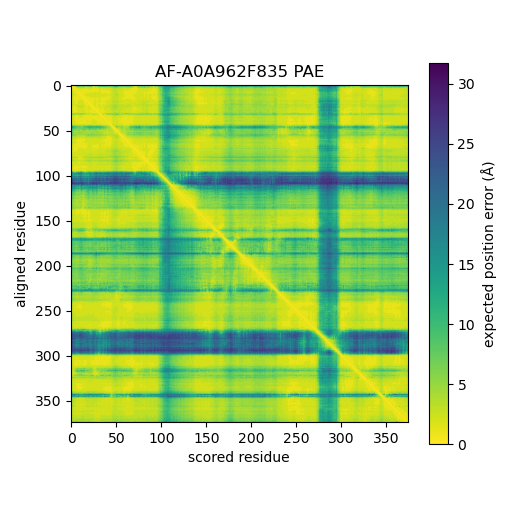 103 SER A O 1
ATOM 770 N N . TYR A 1 104 ? 24.908 10.805 -1.754 1.00 45.41 104 TYR A N 1
ATOM 771 C CA . TYR A 1 104 ? 25.228 11.459 -3.022 1.00 45.41 104 TYR A CA 1
ATOM 772 C C . TYR A 1 104 ? 26.258 10.617 -3.785 1.00 45.41 104 TYR A C 1
ATOM 774 O O . TYR A 1 104 ? 27.460 10.739 -3.549 1.00 45.41 104 TYR A O 1
ATOM 782 N N . ARG A 1 105 ? 25.809 9.713 -4.668 1.00 46.44 105 ARG A N 1
ATOM 783 C CA . ARG A 1 105 ? 26.726 8.796 -5.361 1.00 46.44 105 ARG A CA 1
ATOM 784 C C . ARG A 1 105 ? 27.304 9.338 -6.662 1.00 46.44 105 ARG A C 1
ATOM 786 O O . ARG A 1 105 ? 28.417 8.948 -6.978 1.00 46.44 105 ARG A O 1
ATOM 793 N N . ASN A 1 106 ? 26.651 10.259 -7.373 1.00 47.91 106 ASN A N 1
ATOM 794 C CA . ASN A 1 106 ? 27.096 10.632 -8.721 1.00 47.91 106 ASN A CA 1
ATOM 795 C C . ASN A 1 106 ? 27.015 12.145 -8.983 1.00 47.91 106 ASN A C 1
ATOM 797 O O . ASN A 1 106 ? 25.944 12.651 -9.300 1.00 47.91 106 ASN A O 1
ATOM 801 N N . ALA A 1 107 ? 28.151 12.842 -8.895 1.00 41.00 107 ALA A N 1
ATOM 802 C CA . ALA A 1 107 ? 28.391 14.120 -9.573 1.00 41.00 107 ALA A CA 1
ATOM 803 C C . ALA A 1 107 ? 29.909 14.387 -9.651 1.00 41.00 107 ALA A C 1
ATOM 805 O O . ALA A 1 107 ? 30.533 14.789 -8.668 1.00 41.00 107 ALA A O 1
ATOM 806 N N . ALA A 1 108 ? 30.484 14.127 -10.823 1.00 47.72 108 ALA A N 1
ATOM 807 C CA . ALA A 1 108 ? 31.762 14.662 -11.290 1.00 47.72 108 ALA A CA 1
ATOM 808 C C . ALA A 1 108 ? 31.394 15.863 -12.199 1.00 47.72 108 ALA A C 1
ATOM 810 O O . ALA A 1 108 ? 30.435 15.747 -12.952 1.00 47.72 108 ALA A O 1
ATOM 811 N N . GLU A 1 109 ? 31.974 17.063 -12.173 1.00 43.62 109 GLU A N 1
ATOM 812 C CA . GLU A 1 109 ? 33.260 17.539 -11.676 1.00 43.62 109 GLU A CA 1
ATOM 813 C C . GLU A 1 109 ? 33.111 18.983 -11.130 1.00 43.62 109 GLU A C 1
ATOM 815 O O . GLU A 1 109 ? 32.825 19.937 -11.847 1.00 43.62 109 GLU A O 1
ATOM 820 N N . THR A 1 110 ? 33.280 19.129 -9.815 1.00 51.22 110 THR A N 1
ATOM 821 C CA . THR A 1 110 ? 33.783 20.304 -9.043 1.00 51.22 110 THR A CA 1
ATOM 822 C C . THR A 1 110 ? 34.190 19.780 -7.650 1.00 51.22 110 THR A C 1
ATOM 824 O O . THR A 1 110 ? 33.903 20.300 -6.572 1.00 51.22 110 THR A O 1
ATOM 827 N N . GLU A 1 111 ? 34.817 18.606 -7.691 1.00 53.34 111 GLU A N 1
ATOM 828 C CA . GLU A 1 111 ? 34.301 17.425 -7.010 1.00 53.34 111 GLU A CA 1
ATOM 829 C C . GLU A 1 111 ? 34.732 17.342 -5.542 1.00 53.34 111 GLU A C 1
ATOM 831 O O . GLU A 1 111 ? 33.970 16.892 -4.704 1.00 53.34 111 GLU A O 1
ATOM 836 N N . ALA A 1 112 ? 35.913 17.830 -5.169 1.00 60.16 112 ALA A N 1
ATOM 837 C CA . ALA A 1 112 ? 36.451 17.583 -3.829 1.00 60.16 112 ALA A CA 1
ATOM 838 C C . ALA A 1 112 ? 35.923 18.536 -2.742 1.00 60.16 112 ALA A C 1
ATOM 840 O O . ALA A 1 112 ? 35.795 18.132 -1.585 1.00 60.16 112 ALA A O 1
ATOM 841 N N . GLN A 1 113 ? 35.657 19.805 -3.066 1.00 58.47 113 GLN A N 1
ATOM 842 C CA . GLN A 1 113 ? 35.128 20.772 -2.095 1.00 58.47 113 GLN A CA 1
ATOM 843 C C . GLN A 1 113 ? 33.606 20.692 -2.022 1.00 58.47 113 GLN A C 1
ATOM 845 O O . GLN A 1 113 ? 33.067 20.645 -0.918 1.00 58.47 113 GLN A O 1
ATOM 850 N N . TYR A 1 114 ? 32.936 20.547 -3.172 1.00 62.84 114 TYR A N 1
ATOM 851 C CA . TYR A 1 114 ? 31.509 20.248 -3.209 1.00 62.84 114 TYR A CA 1
ATOM 852 C C . TYR A 1 114 ? 31.214 18.905 -2.532 1.00 62.84 114 TYR A C 1
ATOM 854 O O . TYR A 1 114 ? 30.370 18.874 -1.652 1.00 62.84 114 TYR A O 1
ATOM 862 N N . LYS A 1 115 ? 31.979 17.825 -2.782 1.00 67.31 115 LYS A N 1
ATOM 863 C CA . LYS A 1 115 ? 31.796 16.570 -2.023 1.00 67.31 115 LYS A CA 1
ATOM 864 C C . LYS A 1 115 ? 32.140 16.699 -0.549 1.00 67.31 115 LYS A C 1
ATOM 866 O O . LYS A 1 115 ? 31.536 15.990 0.238 1.00 67.31 115 LYS A O 1
ATOM 871 N N . ARG A 1 116 ? 33.089 17.548 -0.133 1.00 74.44 116 ARG A N 1
ATOM 872 C CA . ARG A 1 116 ? 33.371 17.747 1.302 1.00 74.44 116 ARG A CA 1
ATOM 873 C C . ARG A 1 116 ? 32.229 18.474 2.003 1.00 74.44 116 ARG A C 1
ATOM 875 O O . ARG A 1 116 ? 31.798 18.009 3.054 1.00 74.44 116 ARG A O 1
ATOM 882 N N . ASN A 1 117 ? 31.723 19.553 1.408 1.00 76.69 117 ASN A N 1
ATOM 883 C CA . ASN A 1 117 ? 30.579 20.288 1.942 1.00 76.69 117 ASN A CA 1
ATOM 884 C C . ASN A 1 117 ? 29.307 19.442 1.875 1.00 76.69 117 ASN A C 1
ATOM 886 O O . ASN A 1 117 ? 28.701 19.233 2.913 1.00 76.69 117 ASN A O 1
ATOM 890 N N . ALA A 1 118 ? 28.997 18.834 0.728 1.00 74.62 118 ALA A N 1
ATOM 891 C CA . ALA A 1 118 ? 27.853 17.940 0.563 1.00 74.62 118 ALA A CA 1
ATOM 892 C C . ALA A 1 118 ? 27.949 16.698 1.457 1.00 74.62 118 ALA A C 1
ATOM 894 O O . ALA A 1 118 ? 26.940 16.247 1.974 1.00 74.62 118 ALA A O 1
ATOM 895 N N . LYS A 1 119 ? 29.147 16.144 1.701 1.00 78.81 119 LYS A N 1
ATOM 896 C CA . LYS A 1 119 ? 29.329 15.054 2.674 1.00 78.81 119 LYS A CA 1
ATOM 897 C C . LYS A 1 119 ? 29.096 15.541 4.099 1.00 78.81 119 LYS A C 1
ATOM 899 O O . LYS A 1 119 ? 28.490 14.813 4.868 1.00 78.81 119 LYS A O 1
ATOM 904 N N . ARG A 1 120 ? 29.583 16.729 4.471 1.00 81.00 120 ARG A N 1
ATOM 905 C CA . ARG A 1 120 ? 29.353 17.296 5.808 1.00 81.00 120 ARG A CA 1
ATOM 906 C C . ARG A 1 120 ? 27.876 17.616 6.025 1.00 81.00 120 ARG A C 1
ATOM 908 O O . ARG A 1 120 ? 27.354 17.235 7.059 1.00 81.00 120 ARG A O 1
ATOM 915 N N . GLU A 1 121 ? 27.232 18.260 5.057 1.00 82.12 121 GLU A N 1
ATOM 916 C CA . GLU A 1 121 ? 25.791 18.537 5.046 1.00 82.12 121 GLU A CA 1
ATOM 917 C C . GLU A 1 121 ? 25.004 17.231 5.098 1.00 82.12 121 GLU A C 1
ATOM 919 O O . GLU A 1 121 ? 24.195 17.067 5.990 1.00 82.12 121 GLU A O 1
ATOM 924 N N . CYS A 1 122 ? 25.338 16.237 4.271 1.00 77.56 122 CYS A N 1
ATOM 925 C CA . CYS A 1 122 ? 24.720 14.912 4.326 1.00 77.56 122 CYS A CA 1
ATOM 926 C C . CYS A 1 122 ? 24.892 14.249 5.697 1.00 77.56 122 CYS A C 1
ATOM 928 O O . CYS A 1 122 ? 23.933 13.703 6.213 1.00 77.56 122 CYS A O 1
ATOM 930 N N . LEU A 1 123 ? 26.083 14.291 6.304 1.00 80.56 123 LEU A N 1
ATOM 931 C CA . LEU A 1 123 ? 26.307 13.720 7.637 1.00 80.56 123 LEU A CA 1
ATOM 932 C C . LEU A 1 123 ? 25.534 14.474 8.725 1.00 80.56 123 LEU A C 1
ATOM 934 O O . LEU A 1 123 ? 25.034 13.842 9.651 1.00 80.56 123 LEU A O 1
ATOM 938 N N . GLN A 1 124 ? 25.446 15.801 8.621 1.00 84.62 124 GLN A N 1
ATOM 939 C CA . GLN A 1 124 ? 24.677 16.635 9.538 1.00 84.62 124 GLN A CA 1
ATOM 940 C C . GLN A 1 124 ? 23.178 16.362 9.394 1.00 84.62 124 GLN A C 1
ATOM 942 O O . GLN A 1 124 ? 22.527 16.086 10.393 1.00 84.62 124 GLN A O 1
ATOM 947 N N . ASP A 1 125 ? 22.668 16.343 8.165 1.00 80.56 125 ASP A N 1
ATOM 948 C CA . ASP A 1 125 ? 21.289 15.997 7.838 1.00 80.56 125 ASP A CA 1
ATOM 949 C C . ASP A 1 125 ? 20.969 14.561 8.297 1.00 80.56 125 ASP A C 1
ATOM 951 O O . ASP A 1 125 ? 19.891 14.313 8.825 1.00 80.56 125 ASP A O 1
ATOM 955 N N . THR A 1 126 ? 21.906 13.607 8.168 1.00 79.81 126 THR A N 1
ATOM 956 C CA . THR A 1 126 ? 21.727 12.227 8.655 1.00 79.81 126 THR A CA 1
ATOM 957 C C . THR A 1 126 ? 21.655 12.209 10.176 1.00 79.81 126 THR A C 1
ATOM 959 O O . THR A 1 126 ? 20.799 11.527 10.730 1.00 79.81 126 THR A O 1
ATOM 962 N N . ALA A 1 127 ? 22.538 12.940 10.860 1.00 84.94 127 ALA A N 1
ATOM 963 C CA . ALA A 1 127 ? 22.547 13.006 12.317 1.00 84.94 127 ALA A CA 1
ATOM 964 C C . ALA A 1 127 ? 21.275 13.677 12.860 1.00 84.94 127 ALA A C 1
ATOM 966 O O . ALA A 1 127 ? 20.671 13.164 13.799 1.00 84.94 127 ALA A O 1
ATOM 967 N N . GLU A 1 128 ? 20.834 14.775 12.239 1.00 86.00 128 GLU A N 1
ATOM 968 C CA . GLU A 1 128 ? 19.575 15.449 12.566 1.00 86.00 128 GLU A CA 1
ATOM 969 C C . GLU A 1 128 ? 18.385 14.518 12.320 1.00 86.00 128 GLU A C 1
ATOM 971 O O . GLU A 1 128 ? 17.544 14.346 13.199 1.00 86.00 128 GLU A O 1
ATOM 976 N N . TRP A 1 129 ? 18.342 13.845 11.169 1.00 84.69 129 TRP A N 1
ATOM 977 C CA . TRP A 1 129 ? 17.297 12.875 10.853 1.00 84.69 129 TRP A CA 1
ATOM 978 C C . TRP A 1 129 ? 17.259 11.728 11.869 1.00 84.69 129 TRP A C 1
ATOM 980 O O . TRP A 1 129 ? 16.192 11.387 12.375 1.00 84.69 129 TRP A O 1
ATOM 990 N N . GLN A 1 130 ? 18.415 11.169 12.239 1.00 84.06 130 GLN A N 1
ATOM 991 C CA . GLN A 1 130 ? 18.514 10.122 13.259 1.00 84.06 130 GLN A CA 1
ATOM 992 C C . GLN A 1 130 ? 18.047 10.617 14.630 1.00 84.06 130 GLN A C 1
ATOM 994 O O . GLN A 1 130 ? 17.339 9.891 15.326 1.00 84.06 130 GLN A O 1
ATOM 999 N N . GLN A 1 131 ? 18.395 11.850 15.007 1.00 88.06 131 GLN A N 1
ATOM 1000 C CA . GLN A 1 131 ? 17.948 12.463 16.255 1.00 88.06 131 GLN A CA 1
ATOM 1001 C C . GLN A 1 131 ? 16.427 12.651 16.269 1.00 88.06 131 GLN A C 1
ATOM 1003 O O . GLN A 1 131 ? 15.775 12.256 17.233 1.00 88.06 131 GLN A O 1
ATOM 1008 N N . ARG A 1 132 ? 15.852 13.195 15.193 1.00 86.12 132 ARG A N 1
ATOM 1009 C CA . ARG A 1 132 ? 14.404 13.402 15.051 1.00 86.12 132 ARG A CA 1
ATOM 1010 C C . ARG A 1 132 ? 13.642 12.077 14.998 1.00 86.12 132 ARG A C 1
ATOM 1012 O O . ARG A 1 132 ? 12.593 11.943 15.622 1.00 86.12 132 ARG A O 1
ATOM 1019 N N . ARG A 1 133 ? 14.191 11.053 14.337 1.00 82.44 133 ARG A N 1
ATOM 1020 C CA . ARG A 1 133 ? 13.651 9.685 14.368 1.00 82.44 133 ARG A CA 1
ATOM 1021 C C . ARG A 1 133 ? 13.674 9.108 15.783 1.00 82.44 133 ARG A C 1
ATOM 1023 O O . ARG A 1 133 ? 12.661 8.584 16.231 1.00 82.44 133 ARG A O 1
ATOM 1030 N N . ALA A 1 134 ? 14.790 9.237 16.502 1.00 85.81 134 ALA A N 1
ATOM 1031 C CA . ALA A 1 134 ? 14.914 8.766 17.884 1.00 85.81 134 ALA A CA 1
ATOM 1032 C C . ALA A 1 134 ? 13.982 9.517 18.851 1.00 85.81 134 ALA A C 1
ATOM 1034 O O . ALA A 1 134 ? 13.485 8.926 19.807 1.00 85.81 134 ALA A O 1
ATOM 1035 N N . ALA A 1 135 ? 13.708 10.794 18.579 1.00 88.38 135 ALA A N 1
ATOM 1036 C CA . ALA A 1 135 ? 12.722 11.596 19.298 1.00 88.38 135 ALA A CA 1
ATOM 1037 C C . ALA A 1 135 ? 11.269 11.239 18.935 1.00 88.38 135 ALA A C 1
ATOM 1039 O O . ALA A 1 135 ? 10.340 11.713 19.584 1.00 88.38 135 ALA A O 1
ATOM 1040 N N . GLY A 1 136 ? 11.054 10.405 17.911 1.00 85.31 136 GLY A N 1
ATOM 1041 C CA . GLY A 1 136 ? 9.723 10.127 17.402 1.00 85.31 136 GLY A CA 1
ATOM 1042 C C . GLY A 1 136 ? 9.079 11.394 16.841 1.00 85.31 136 GLY A C 1
ATOM 1043 O O . GLY A 1 136 ? 7.962 11.744 17.204 1.00 85.31 136 GLY A O 1
ATOM 1044 N N . GLU A 1 137 ? 9.776 12.120 15.982 1.00 88.94 137 GLU A N 1
ATOM 1045 C CA . GLU A 1 137 ? 9.216 13.262 15.248 1.00 88.94 137 GLU A CA 1
ATOM 1046 C C . GLU A 1 137 ? 8.933 12.922 13.783 1.00 88.94 137 GLU A C 1
ATOM 1048 O O . GLU A 1 137 ? 8.330 13.716 13.066 1.00 88.94 137 GLU A O 1
ATOM 1053 N N . LEU A 1 138 ? 9.393 11.75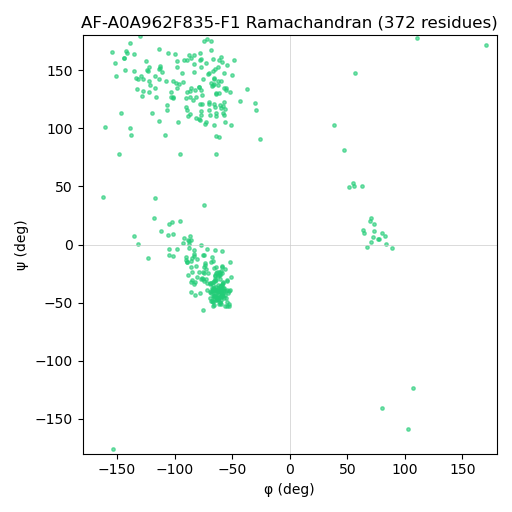3 13.333 1.00 89.69 138 LEU A N 1
ATOM 1054 C CA . LEU A 1 138 ? 9.380 11.339 11.938 1.00 89.69 138 LEU A CA 1
ATOM 1055 C C . LEU A 1 138 ? 8.639 10.024 11.762 1.00 89.69 138 LEU A C 1
ATOM 1057 O O . LEU A 1 138 ? 8.669 9.161 12.643 1.00 89.69 138 LEU A O 1
ATOM 1061 N N . PHE A 1 139 ? 8.025 9.886 10.591 1.00 94.25 139 PHE A N 1
ATOM 1062 C CA . PHE A 1 139 ? 7.599 8.596 10.077 1.00 94.25 139 PHE A CA 1
ATOM 1063 C C . PHE A 1 139 ? 8.709 8.024 9.185 1.00 94.25 139 PHE A C 1
ATOM 1065 O O . PHE A 1 139 ? 9.368 8.756 8.447 1.00 94.25 139 PHE A O 1
ATOM 1072 N N . GLU A 1 140 ? 8.946 6.721 9.275 1.00 93.25 140 GLU A N 1
ATOM 1073 C CA . GLU A 1 140 ? 9.894 6.007 8.425 1.00 93.25 140 GLU A CA 1
ATOM 1074 C C . GLU A 1 140 ? 9.259 5.683 7.069 1.00 93.25 140 GLU A C 1
ATOM 1076 O O . GLU A 1 140 ? 8.184 5.089 6.992 1.00 93.25 140 GLU A O 1
ATOM 1081 N N . ASP A 1 141 ? 9.933 6.073 5.990 1.00 94.31 141 ASP A N 1
ATOM 1082 C CA . ASP A 1 141 ? 9.508 5.765 4.627 1.00 94.31 141 ASP A CA 1
ATOM 1083 C C . ASP A 1 141 ? 9.859 4.308 4.281 1.00 94.31 141 ASP A C 1
ATOM 1085 O O . ASP A 1 141 ? 11.024 3.973 4.041 1.00 94.31 141 ASP A O 1
ATOM 1089 N N . LEU A 1 142 ? 8.852 3.434 4.215 1.00 95.50 142 LEU A N 1
ATOM 1090 C CA . LEU A 1 142 ? 9.033 2.032 3.821 1.00 95.50 142 LEU A CA 1
ATOM 1091 C C . LEU A 1 142 ? 8.946 1.802 2.313 1.00 95.50 142 LEU A C 1
ATOM 1093 O O . LEU A 1 142 ? 9.059 0.666 1.842 1.00 95.50 142 LEU A O 1
ATOM 1097 N N . THR A 1 143 ? 8.784 2.856 1.521 1.00 94.00 143 THR A N 1
ATOM 1098 C CA . THR A 1 143 ? 8.457 2.710 0.107 1.00 94.00 143 THR A CA 1
ATOM 1099 C C . THR A 1 143 ? 9.565 2.044 -0.686 1.00 94.00 143 THR A C 1
ATOM 1101 O O . THR A 1 143 ? 9.300 1.156 -1.492 1.00 94.00 143 THR A O 1
ATOM 1104 N N . ILE A 1 144 ? 10.823 2.436 -0.462 1.00 88.94 144 ILE A N 1
ATOM 1105 C CA . ILE A 1 144 ? 11.962 1.852 -1.181 1.00 88.94 144 ILE A CA 1
ATOM 1106 C C . ILE A 1 144 ? 12.179 0.375 -0.809 1.00 88.94 144 ILE A C 1
ATOM 1108 O O . ILE A 1 144 ? 12.281 -0.429 -1.744 1.00 88.94 144 ILE A O 1
ATOM 1112 N N . PRO A 1 145 ? 12.212 -0.013 0.485 1.00 89.88 145 PRO A N 1
ATOM 1113 C CA . PRO A 1 145 ? 12.279 -1.422 0.872 1.00 89.88 145 PRO A CA 1
ATOM 1114 C C . PRO A 1 145 ? 11.140 -2.269 0.291 1.00 89.88 145 PRO A C 1
ATOM 1116 O O . PRO A 1 145 ? 11.384 -3.351 -0.244 1.00 89.88 145 PRO A O 1
ATOM 1119 N N . VAL A 1 146 ? 9.906 -1.759 0.327 1.00 93.56 146 VAL A N 1
ATOM 1120 C CA . VAL A 1 146 ? 8.718 -2.500 -0.121 1.00 93.56 146 VAL A CA 1
ATOM 1121 C C . VAL A 1 146 ? 8.607 -2.540 -1.645 1.00 93.56 146 VAL A C 1
ATOM 1123 O O . VAL A 1 146 ? 8.146 -3.530 -2.202 1.00 93.56 146 VAL A O 1
ATOM 1126 N N . ARG A 1 147 ? 9.094 -1.533 -2.378 1.00 93.19 147 ARG A N 1
ATOM 1127 C CA . ARG A 1 147 ? 8.969 -1.486 -3.845 1.00 93.19 147 ARG A CA 1
ATOM 1128 C C . ARG A 1 147 ? 9.474 -2.753 -4.532 1.00 93.19 147 ARG A C 1
ATOM 1130 O O . ARG A 1 147 ? 8.850 -3.212 -5.480 1.00 93.19 147 ARG A O 1
ATOM 1137 N N . GLY A 1 148 ? 10.583 -3.331 -4.066 1.00 90.88 148 GLY A N 1
ATOM 1138 C CA . GLY A 1 148 ? 11.133 -4.556 -4.654 1.00 90.88 148 GLY A CA 1
ATOM 1139 C C . GLY A 1 148 ? 10.163 -5.738 -4.603 1.00 90.88 148 GLY A C 1
ATOM 1140 O O . GLY A 1 148 ? 10.020 -6.444 -5.599 1.00 90.88 148 GLY A O 1
ATOM 1141 N N . ILE A 1 149 ? 9.454 -5.907 -3.483 1.00 92.44 149 ILE A N 1
ATOM 1142 C CA . ILE A 1 149 ? 8.480 -6.991 -3.327 1.00 92.44 149 ILE A CA 1
ATOM 1143 C C . ILE A 1 149 ? 7.204 -6.725 -4.124 1.00 92.44 149 ILE A C 1
ATOM 1145 O O . ILE A 1 149 ? 6.608 -7.657 -4.650 1.00 92.44 149 ILE A O 1
ATOM 1149 N N . VAL A 1 150 ? 6.826 -5.454 -4.298 1.00 93.38 150 VAL A N 1
ATOM 1150 C CA . VAL A 1 150 ? 5.709 -5.062 -5.167 1.00 93.38 150 VAL A CA 1
ATOM 1151 C C . VAL A 1 150 ? 6.035 -5.382 -6.623 1.00 93.38 150 VAL A C 1
ATOM 1153 O O . VAL A 1 150 ? 5.216 -5.971 -7.322 1.00 93.38 150 VAL A O 1
ATOM 1156 N N . GLU A 1 151 ? 7.252 -5.072 -7.071 1.00 92.50 151 GLU A N 1
ATOM 1157 C CA . GLU A 1 151 ? 7.736 -5.409 -8.415 1.00 92.50 151 GLU A CA 1
ATOM 1158 C C . GLU A 1 151 ? 7.749 -6.922 -8.687 1.00 92.50 151 GLU A C 1
ATOM 1160 O O . GLU A 1 151 ? 7.492 -7.360 -9.813 1.00 92.50 151 GLU A O 1
ATOM 1165 N N . GLU A 1 152 ? 8.064 -7.726 -7.672 1.00 90.06 152 GLU A N 1
ATOM 1166 C CA . GLU A 1 152 ? 8.058 -9.188 -7.746 1.00 90.06 152 GLU A CA 1
ATOM 1167 C C . GLU A 1 152 ? 6.636 -9.762 -7.723 1.00 90.06 152 GLU A C 1
ATOM 1169 O O . GLU A 1 152 ? 6.244 -10.479 -8.650 1.00 90.06 152 GLU A O 1
ATOM 1174 N N . GLY A 1 153 ? 5.869 -9.424 -6.684 1.00 90.69 153 GLY A N 1
ATOM 1175 C CA . GLY A 1 153 ? 4.531 -9.942 -6.429 1.00 90.69 153 GLY A CA 1
ATOM 1176 C C . GLY A 1 153 ? 3.552 -9.550 -7.522 1.00 90.69 153 GLY A C 1
ATOM 1177 O O . GLY A 1 153 ? 2.876 -10.416 -8.065 1.00 90.69 153 GLY A O 1
ATOM 1178 N N . ALA A 1 154 ? 3.551 -8.279 -7.927 1.00 89.75 154 ALA A N 1
ATOM 1179 C CA . ALA A 1 154 ? 2.643 -7.772 -8.951 1.00 89.75 154 ALA A CA 1
ATOM 1180 C C . ALA A 1 154 ? 3.178 -7.920 -10.389 1.00 89.75 154 ALA A C 1
ATOM 1182 O O . ALA A 1 154 ? 2.470 -7.601 -11.338 1.00 89.75 154 ALA A O 1
ATOM 1183 N N . SER A 1 155 ? 4.407 -8.430 -10.571 1.00 88.62 155 SER A N 1
ATOM 1184 C CA . SER A 1 155 ? 5.052 -8.596 -11.889 1.00 88.62 155 SER A CA 1
ATOM 1185 C C . SER A 1 155 ? 5.107 -7.290 -12.700 1.00 88.62 155 SER A C 1
ATOM 1187 O O . SER A 1 155 ? 4.684 -7.221 -13.856 1.00 88.62 155 SER A O 1
ATOM 1189 N N . VAL A 1 156 ? 5.646 -6.237 -12.078 1.00 89.25 156 VAL A N 1
ATOM 1190 C CA . VAL A 1 156 ? 5.772 -4.887 -12.660 1.00 89.25 156 VAL A CA 1
ATOM 1191 C C . VAL A 1 156 ? 7.150 -4.286 -12.406 1.00 89.25 156 VAL A C 1
ATOM 1193 O O . VAL A 1 156 ? 7.902 -4.751 -11.550 1.00 89.25 156 VAL A O 1
ATOM 1196 N N . ARG A 1 157 ? 7.514 -3.233 -13.137 1.00 89.94 157 ARG A N 1
ATOM 1197 C CA . ARG A 1 157 ? 8.735 -2.450 -12.907 1.00 89.94 157 ARG A CA 1
ATOM 1198 C C . ARG A 1 157 ? 8.405 -0.974 -12.821 1.00 89.94 157 ARG A C 1
ATOM 1200 O O . ARG A 1 157 ? 7.819 -0.425 -13.744 1.00 89.94 157 ARG A O 1
ATOM 1207 N N . TYR A 1 158 ? 8.859 -0.315 -11.763 1.00 90.56 158 TYR A N 1
ATOM 1208 C CA . TYR A 1 158 ? 8.677 1.127 -11.618 1.00 90.56 158 TYR A CA 1
ATOM 1209 C C . TYR A 1 158 ? 9.848 1.877 -12.254 1.00 90.56 158 TYR A C 1
ATOM 1211 O O . TYR A 1 158 ? 11.000 1.738 -11.829 1.00 90.56 158 TYR A O 1
ATOM 1219 N N . CYS A 1 159 ? 9.575 2.655 -13.297 1.00 87.00 159 CYS A N 1
ATOM 1220 C CA . CYS A 1 159 ? 10.601 3.317 -14.104 1.00 87.00 159 CYS A CA 1
ATOM 1221 C C . CYS A 1 159 ? 10.382 4.835 -14.184 1.00 87.00 159 CYS A C 1
ATOM 1223 O O . CYS A 1 159 ? 9.269 5.308 -13.998 1.00 87.00 159 CYS A O 1
ATOM 1225 N N . GLY A 1 160 ? 11.440 5.596 -14.480 1.00 84.56 160 GLY A N 1
ATOM 1226 C CA . GLY A 1 160 ? 11.393 7.060 -14.595 1.00 84.56 160 GLY A CA 1
ATOM 1227 C C . GLY A 1 160 ? 12.131 7.795 -13.472 1.00 84.56 160 GLY A C 1
ATOM 1228 O O . GLY A 1 160 ? 12.709 7.185 -12.569 1.00 84.56 160 GLY A O 1
ATOM 1229 N N . SER A 1 161 ? 12.147 9.124 -13.559 1.00 73.19 161 SER A N 1
ATOM 1230 C CA . SER A 1 161 ? 12.722 10.028 -12.558 1.00 73.19 161 SER A CA 1
ATOM 1231 C C . SER A 1 161 ? 11.626 10.951 -12.027 1.00 73.19 161 SER A C 1
ATOM 1233 O O . SER A 1 161 ? 11.122 11.784 -12.776 1.00 73.19 161 SER A O 1
ATOM 1235 N N . GLY A 1 162 ? 11.259 10.809 -10.753 1.00 79.94 162 GLY A N 1
ATOM 1236 C CA . GLY A 1 162 ? 10.126 11.521 -10.154 1.00 79.94 162 GLY A CA 1
ATOM 1237 C C . GLY A 1 162 ? 8.953 10.575 -9.926 1.00 79.94 162 GLY A C 1
ATOM 1238 O O . GLY A 1 162 ? 9.132 9.556 -9.258 1.00 79.94 162 GLY A O 1
ATOM 1239 N N . TRP A 1 163 ? 7.785 10.902 -10.486 1.00 80.25 163 TRP A N 1
ATOM 1240 C CA . TRP A 1 163 ? 6.644 9.987 -10.506 1.00 80.25 163 TR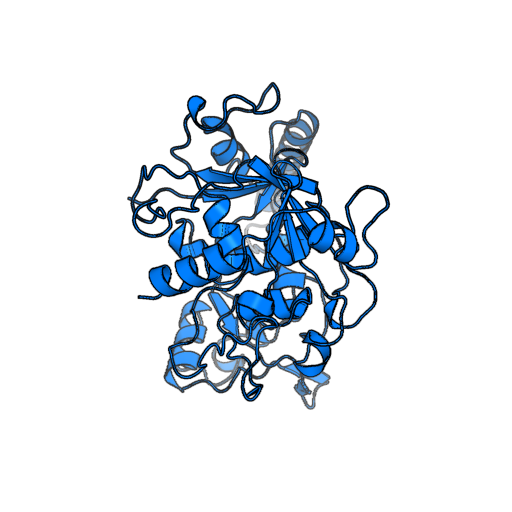P A CA 1
ATOM 1241 C C . TRP A 1 163 ? 7.012 8.764 -11.341 1.00 80.25 163 TRP A C 1
ATOM 1243 O O . TRP A 1 163 ? 7.239 8.862 -12.550 1.00 80.25 163 TRP A O 1
ATOM 1253 N N . LEU A 1 164 ? 7.157 7.622 -10.670 1.00 86.69 164 LEU A N 1
ATOM 1254 C CA . LEU A 1 164 ? 7.496 6.394 -11.361 1.00 86.69 164 LEU A CA 1
ATOM 1255 C C . LEU A 1 164 ? 6.297 5.933 -12.181 1.00 86.69 164 LEU A C 1
ATOM 1257 O O . LEU A 1 164 ? 5.151 6.131 -11.810 1.00 86.69 164 LEU A O 1
ATOM 1261 N N . THR A 1 165 ? 6.566 5.322 -13.319 1.00 85.62 165 THR A N 1
ATOM 1262 C CA . THR A 1 165 ? 5.553 4.675 -14.142 1.00 85.62 165 THR A CA 1
ATOM 1263 C C . THR A 1 165 ? 5.658 3.183 -13.941 1.00 85.62 165 THR A C 1
ATOM 1265 O O . THR A 1 165 ? 6.752 2.615 -14.002 1.00 85.62 165 THR A O 1
ATOM 1268 N N . GLU A 1 166 ? 4.518 2.561 -13.693 1.00 87.88 166 GLU A N 1
ATOM 1269 C CA . GLU A 1 166 ? 4.395 1.118 -13.679 1.00 87.88 166 GLU A CA 1
ATOM 1270 C C . GLU A 1 166 ? 4.525 0.572 -15.105 1.00 87.88 166 GLU A C 1
ATOM 1272 O O . GLU A 1 166 ? 3.789 0.959 -16.011 1.00 87.88 166 GLU A O 1
ATOM 1277 N N . VAL A 1 167 ? 5.495 -0.316 -15.305 1.00 86.19 167 VAL A N 1
ATOM 1278 C CA . VAL A 1 167 ? 5.727 -1.031 -16.559 1.00 86.19 167 VAL A CA 1
ATOM 1279 C C . VAL A 1 167 ? 5.432 -2.510 -16.311 1.00 86.19 167 VAL A C 1
ATOM 1281 O O . VAL A 1 167 ? 6.229 -3.177 -15.642 1.00 86.19 167 VAL A O 1
ATOM 1284 N N . PRO A 1 168 ? 4.309 -3.041 -16.816 1.00 85.06 168 PRO A N 1
ATOM 1285 C CA . PRO A 1 168 ? 3.976 -4.448 -16.685 1.00 85.06 168 PRO A CA 1
ATOM 1286 C C . PRO A 1 168 ? 4.997 -5.317 -17.423 1.00 85.06 168 PRO A C 1
ATOM 1288 O O . PRO A 1 168 ? 5.316 -5.081 -18.592 1.00 85.06 168 PRO A O 1
ATOM 1291 N N . VAL A 1 169 ? 5.514 -6.336 -16.741 1.00 83.81 169 VAL A N 1
ATOM 1292 C CA . VAL A 1 169 ? 6.495 -7.271 -17.304 1.00 83.81 169 VAL A CA 1
ATOM 1293 C C . VAL A 1 169 ? 5.964 -8.694 -17.235 1.00 83.81 169 VAL A C 1
ATOM 1295 O O . VAL A 1 169 ? 5.179 -9.038 -16.350 1.00 83.81 169 VAL A O 1
ATOM 1298 N N . LEU A 1 170 ? 6.412 -9.552 -18.152 1.00 78.75 170 LEU A N 1
ATOM 1299 C CA . LEU A 1 170 ? 6.219 -10.984 -17.988 1.00 78.75 170 LEU A CA 1
ATOM 1300 C C . LEU A 1 170 ? 6.892 -11.430 -16.689 1.00 78.75 170 LEU A C 1
ATOM 1302 O O . LEU A 1 170 ? 7.992 -11.000 -16.333 1.00 78.75 170 LEU A O 1
ATOM 1306 N N . ALA A 1 171 ? 6.216 -12.335 -15.988 1.00 68.44 171 ALA A N 1
ATOM 1307 C CA . ALA A 1 171 ? 6.663 -12.869 -14.710 1.00 68.44 171 ALA A CA 1
ATOM 1308 C C . ALA A 1 171 ? 8.077 -13.470 -14.756 1.00 68.44 171 ALA A C 1
ATOM 1310 O O . ALA A 1 171 ? 8.801 -13.461 -13.761 1.00 68.44 171 ALA A O 1
ATOM 1311 N N . TYR A 1 172 ? 8.482 -14.016 -15.901 1.00 66.31 172 TYR A N 1
ATOM 1312 C CA . TYR A 1 172 ? 9.786 -14.632 -16.061 1.00 66.31 172 TYR A CA 1
ATOM 1313 C C . TYR A 1 172 ? 10.743 -13.700 -16.796 1.00 66.31 172 TYR A C 1
ATOM 1315 O O . TYR A 1 172 ? 10.488 -13.231 -17.902 1.00 66.31 172 TYR A O 1
ATOM 1323 N N . ALA A 1 173 ? 11.893 -13.486 -16.169 1.00 69.31 173 ALA A N 1
ATOM 1324 C CA . ALA A 1 173 ? 13.035 -12.901 -16.835 1.00 69.31 173 ALA A CA 1
ATOM 1325 C C . ALA A 1 173 ? 13.726 -13.978 -17.678 1.00 69.31 173 ALA A C 1
ATOM 1327 O O . ALA A 1 173 ? 13.960 -15.096 -17.206 1.00 69.31 173 ALA A O 1
ATOM 1328 N N . GLN A 1 174 ? 14.089 -13.642 -18.907 1.00 74.69 174 GLN A N 1
ATOM 1329 C CA . GLN A 1 174 ? 14.936 -14.474 -19.749 1.00 74.69 174 GLN A CA 1
ATOM 1330 C C . GLN A 1 174 ? 16.395 -14.047 -19.585 1.00 74.69 174 GLN A C 1
ATOM 1332 O O . GLN A 1 174 ? 16.691 -12.870 -19.382 1.00 74.69 174 GLN A O 1
ATOM 1337 N N . LYS A 1 175 ? 17.332 -14.994 -19.688 1.00 76.62 175 LYS A N 1
ATOM 1338 C CA . LYS A 1 175 ? 18.743 -14.646 -19.885 1.00 76.62 175 LYS A CA 1
ATOM 1339 C C . LYS A 1 175 ? 19.023 -14.573 -21.378 1.00 76.62 175 LYS A C 1
ATOM 1341 O O . LYS A 1 175 ? 18.754 -15.534 -22.094 1.00 76.62 175 LYS A O 1
ATOM 1346 N N . ASN A 1 176 ? 19.570 -13.457 -21.842 1.00 78.00 176 ASN A N 1
ATOM 1347 C CA . ASN A 1 176 ? 20.021 -13.336 -23.223 1.00 78.00 176 ASN A CA 1
ATOM 1348 C C . ASN A 1 176 ? 21.303 -14.165 -23.458 1.00 78.00 176 ASN A C 1
ATOM 1350 O O . ASN A 1 176 ? 21.870 -14.748 -22.531 1.00 78.00 176 ASN A O 1
ATOM 1354 N N . ALA A 1 177 ? 21.802 -14.194 -24.698 1.00 81.31 177 ALA A N 1
ATOM 1355 C CA . ALA A 1 177 ? 23.012 -14.943 -25.063 1.00 81.31 177 ALA A CA 1
ATOM 1356 C C . ALA A 1 177 ? 24.279 -14.529 -24.279 1.00 81.31 177 ALA A C 1
ATOM 1358 O O . ALA A 1 177 ? 25.243 -15.287 -24.227 1.00 81.31 177 ALA A O 1
ATOM 1359 N N . LYS A 1 178 ? 24.283 -13.342 -23.657 1.00 79.81 178 LYS A N 1
ATOM 1360 C CA . LYS A 1 178 ? 25.371 -12.831 -22.808 1.00 79.81 178 LYS A CA 1
ATOM 1361 C C . LYS A 1 178 ? 25.169 -13.154 -21.321 1.00 79.81 178 LYS A C 1
ATOM 1363 O O . LYS A 1 178 ? 25.975 -12.745 -20.492 1.00 79.81 178 LYS A O 1
ATOM 1368 N N . GLY A 1 179 ? 24.094 -13.863 -20.972 1.00 80.06 179 GLY A N 1
ATOM 1369 C CA . GLY A 1 179 ? 23.707 -14.154 -19.592 1.00 80.06 179 GLY A CA 1
ATOM 1370 C C . GLY A 1 179 ? 23.060 -12.975 -18.859 1.00 80.06 179 GLY A C 1
ATOM 1371 O O . GLY A 1 179 ? 22.775 -13.098 -17.666 1.00 80.06 179 GLY A O 1
ATOM 1372 N N . GLU A 1 180 ? 22.820 -11.853 -19.545 1.00 78.06 180 GLU A N 1
ATOM 1373 C CA . GLU A 1 180 ? 22.154 -10.678 -18.983 1.00 78.06 180 GLU A CA 1
ATOM 1374 C C . GLU A 1 180 ? 20.650 -10.916 -18.910 1.00 78.06 180 GLU A C 1
ATOM 1376 O O . GLU A 1 180 ? 20.083 -11.666 -19.703 1.00 78.06 180 GLU A O 1
ATOM 1381 N N . ILE A 1 181 ? 19.998 -10.256 -17.961 1.00 73.38 181 ILE A N 1
ATOM 1382 C CA . ILE A 1 181 ? 18.569 -10.428 -17.731 1.00 73.38 181 ILE A CA 1
ATOM 1383 C C . ILE A 1 181 ? 17.773 -9.507 -18.637 1.00 73.38 181 ILE A C 1
ATOM 1385 O O . ILE A 1 181 ? 18.076 -8.322 -18.749 1.00 73.38 181 ILE A O 1
ATOM 1389 N N . HIS A 1 182 ? 16.741 -10.081 -19.234 1.00 79.19 182 HIS A N 1
ATOM 1390 C CA . HIS A 1 182 ? 15.776 -9.413 -20.074 1.00 79.19 182 HIS A CA 1
ATOM 1391 C C . HIS A 1 182 ? 14.369 -9.723 -19.572 1.00 79.19 182 HIS A C 1
ATOM 1393 O O . HIS A 1 182 ? 14.044 -10.883 -19.315 1.00 79.19 182 HIS A O 1
ATOM 1399 N N . TYR A 1 183 ? 13.545 -8.693 -19.430 1.00 78.00 183 TYR A N 1
ATOM 1400 C CA . TYR A 1 183 ? 12.125 -8.845 -19.161 1.00 78.00 183 TYR A CA 1
ATOM 1401 C C . TYR A 1 183 ? 11.355 -8.496 -20.426 1.00 78.00 183 TYR A C 1
ATOM 1403 O O . TYR A 1 183 ? 11.419 -7.369 -20.921 1.00 78.00 183 TYR A O 1
ATOM 1411 N N . ASP A 1 184 ? 10.600 -9.467 -20.927 1.00 78.31 184 ASP A N 1
ATOM 1412 C CA . ASP A 1 184 ? 9.614 -9.191 -21.958 1.00 78.31 184 ASP A CA 1
ATOM 1413 C C . ASP A 1 184 ? 8.484 -8.358 -21.345 1.00 78.31 184 ASP A C 1
ATOM 1415 O O . ASP A 1 184 ? 8.040 -8.605 -20.221 1.00 78.31 184 ASP A O 1
ATOM 1419 N N . LEU A 1 185 ? 8.010 -7.362 -22.086 1.00 79.88 185 LEU A N 1
ATOM 1420 C CA . LEU A 1 185 ? 6.786 -6.653 -21.730 1.00 79.88 185 LEU A CA 1
ATOM 1421 C C . LEU A 1 185 ? 5.596 -7.555 -22.069 1.00 79.88 185 LEU A C 1
ATOM 1423 O O . LEU A 1 185 ? 5.617 -8.236 -23.097 1.00 79.88 185 LEU A O 1
ATOM 1427 N N . ILE A 1 186 ? 4.555 -7.537 -21.238 1.00 73.62 186 ILE A N 1
ATOM 1428 C CA . ILE A 1 186 ? 3.276 -8.195 -21.562 1.00 73.62 186 ILE A CA 1
ATOM 1429 C C . ILE A 1 186 ? 2.796 -7.638 -22.895 1.00 73.62 186 ILE A C 1
ATOM 1431 O O . ILE A 1 186 ? 2.856 -6.430 -23.050 1.00 73.62 186 ILE A O 1
ATOM 1435 N N . GLU A 1 187 ? 2.369 -8.482 -23.837 1.00 64.81 187 GLU A N 1
ATOM 1436 C CA . GLU A 1 187 ? 1.966 -8.127 -25.210 1.00 64.81 187 GLU A CA 1
ATOM 1437 C C . GLU A 1 187 ? 1.470 -6.679 -25.386 1.00 64.81 187 GLU A C 1
ATOM 1439 O O . GLU A 1 187 ? 0.293 -6.363 -25.231 1.00 64.81 187 GLU A O 1
ATOM 1444 N N . MET A 1 188 ? 2.409 -5.788 -25.710 1.00 67.75 188 MET A N 1
ATOM 1445 C CA . MET A 1 188 ? 2.156 -4.356 -25.817 1.00 67.75 188 MET A CA 1
ATOM 1446 C C . MET A 1 188 ? 1.958 -3.950 -27.260 1.00 67.75 188 MET A C 1
ATOM 1448 O O . MET A 1 188 ? 2.743 -4.347 -28.135 1.00 67.75 188 MET A O 1
ATOM 1452 N N . SER A 1 189 ? 0.992 -3.063 -27.492 1.00 77.88 189 SER A N 1
ATOM 1453 C CA . SER A 1 189 ? 0.910 -2.359 -28.763 1.00 77.88 189 SER A CA 1
ATOM 1454 C C . SER A 1 189 ? 2.194 -1.549 -28.997 1.00 77.88 189 SER A C 1
ATOM 1456 O O . SER A 1 189 ? 2.981 -1.256 -28.087 1.00 77.88 189 SER A O 1
ATOM 1458 N N . LYS A 1 190 ? 2.439 -1.169 -30.253 1.00 77.19 190 LYS A N 1
ATOM 1459 C CA . LYS A 1 190 ? 3.562 -0.283 -30.584 1.00 77.19 190 LYS A CA 1
ATOM 1460 C C . LYS A 1 190 ? 3.467 1.051 -29.826 1.00 77.19 190 LYS A C 1
ATOM 1462 O O . LYS A 1 190 ? 4.504 1.607 -29.460 1.00 77.19 190 LYS A O 1
ATOM 1467 N N . ASP A 1 191 ? 2.248 1.523 -29.582 1.00 80.75 191 ASP A N 1
ATOM 1468 C CA . ASP A 1 191 ? 1.982 2.800 -28.927 1.00 80.75 191 ASP A CA 1
ATOM 1469 C C . ASP A 1 191 ? 2.321 2.746 -27.436 1.00 80.75 191 ASP A C 1
ATOM 1471 O O . ASP A 1 191 ? 2.964 3.671 -26.931 1.00 80.75 191 ASP A O 1
ATOM 1475 N N . ASP A 1 192 ? 2.034 1.629 -26.765 1.00 77.88 192 ASP A N 1
ATOM 1476 C CA . ASP A 1 192 ? 2.367 1.464 -25.346 1.00 77.88 192 ASP A CA 1
ATOM 1477 C C . ASP A 1 192 ? 3.883 1.410 -25.116 1.00 77.88 192 ASP A C 1
ATOM 1479 O O . ASP A 1 192 ? 4.413 2.013 -24.180 1.00 77.88 192 ASP A O 1
ATOM 1483 N N . ARG A 1 193 ? 4.628 0.759 -26.023 1.00 80.12 193 ARG A N 1
ATOM 1484 C CA . ARG A 1 193 ? 6.101 0.761 -25.966 1.00 80.12 193 ARG A CA 1
ATOM 1485 C C . ARG A 1 193 ? 6.668 2.171 -26.105 1.00 80.12 193 ARG A C 1
ATOM 1487 O O . ARG A 1 193 ? 7.643 2.504 -25.433 1.00 80.12 193 ARG A O 1
ATOM 1494 N N . GLY A 1 194 ? 6.087 2.987 -26.986 1.00 83.06 194 GLY A N 1
ATOM 1495 C CA . GLY A 1 194 ? 6.439 4.403 -27.108 1.00 83.06 194 GLY A CA 1
ATOM 1496 C C . GLY A 1 194 ? 6.115 5.165 -25.824 1.00 83.06 194 GLY A C 1
ATOM 1497 O O . GLY A 1 194 ? 6.971 5.852 -25.276 1.00 83.06 194 GLY A O 1
ATOM 1498 N N . TYR A 1 195 ? 4.913 4.972 -25.278 1.00 83.69 195 TYR A N 1
ATOM 1499 C CA . TYR A 1 195 ? 4.506 5.582 -24.014 1.00 83.69 195 TYR A CA 1
ATOM 1500 C C . TYR A 1 195 ? 5.508 5.306 -22.884 1.00 83.69 195 TYR A C 1
ATOM 1502 O O . TYR A 1 195 ? 6.039 6.256 -22.305 1.00 83.69 195 TYR A O 1
ATOM 1510 N N . TYR A 1 196 ? 5.869 4.046 -22.630 1.00 82.88 196 TYR A N 1
ATOM 1511 C CA . TYR A 1 196 ? 6.822 3.733 -21.562 1.00 82.88 196 TYR A CA 1
ATOM 1512 C C . TYR A 1 196 ? 8.228 4.256 -21.818 1.00 82.88 196 TYR A C 1
ATOM 1514 O O . TYR A 1 196 ? 8.907 4.654 -20.871 1.00 82.88 196 TYR A O 1
ATOM 1522 N N . ARG A 1 197 ? 8.670 4.327 -23.079 1.00 84.00 197 ARG A N 1
ATOM 1523 C CA . ARG A 1 197 ? 9.929 5.003 -23.408 1.00 84.00 197 ARG A CA 1
ATOM 1524 C C . ARG A 1 197 ? 9.875 6.469 -22.994 1.00 84.00 197 ARG A C 1
ATOM 1526 O O . ARG A 1 197 ? 10.748 6.887 -22.235 1.00 84.00 197 ARG A O 1
ATOM 1533 N N . ARG A 1 198 ? 8.836 7.215 -23.384 1.00 85.12 198 ARG A N 1
ATOM 1534 C CA . ARG A 1 198 ? 8.680 8.626 -22.978 1.00 85.12 198 ARG A CA 1
ATOM 1535 C C . ARG A 1 198 ? 8.675 8.789 -21.465 1.00 85.12 198 ARG A C 1
ATOM 1537 O O . ARG A 1 198 ? 9.405 9.634 -20.955 1.00 85.12 198 ARG A O 1
ATOM 1544 N N . MET A 1 199 ? 7.924 7.948 -20.756 1.00 80.38 199 MET A N 1
ATOM 1545 C CA . MET A 1 199 ? 7.849 7.997 -19.292 1.00 80.38 199 MET A CA 1
ATOM 1546 C C . MET A 1 199 ? 9.186 7.674 -18.609 1.00 80.38 199 MET A C 1
ATOM 1548 O O . MET A 1 199 ? 9.483 8.173 -17.527 1.00 80.38 199 MET A O 1
ATOM 1552 N N . CYS A 1 200 ? 10.044 6.900 -19.270 1.00 81.31 200 CYS A N 1
ATOM 1553 C CA . CYS A 1 200 ? 11.406 6.630 -18.820 1.00 81.31 200 CYS A CA 1
ATOM 1554 C C . CYS A 1 200 ? 12.436 7.686 -19.263 1.00 81.31 200 CYS A C 1
ATOM 1556 O O . CYS A 1 200 ? 13.631 7.480 -19.048 1.00 81.31 200 CYS A O 1
ATOM 1558 N N . GLY A 1 201 ? 12.021 8.774 -19.922 1.00 84.50 201 GLY A N 1
ATOM 1559 C CA . GLY A 1 201 ? 12.933 9.768 -20.501 1.00 84.50 201 GLY A CA 1
ATOM 1560 C C . GLY A 1 201 ? 13.714 9.259 -21.720 1.00 84.50 201 GLY A C 1
ATOM 1561 O O . GLY A 1 201 ? 14.765 9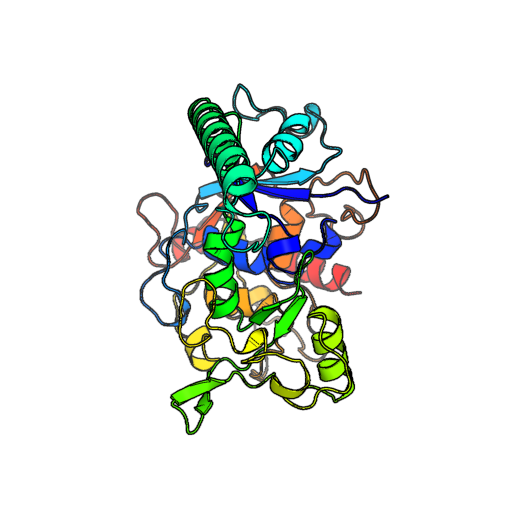.797 -22.065 1.00 84.50 201 GLY A O 1
ATOM 1562 N N . ILE A 1 202 ? 13.225 8.205 -22.372 1.00 87.06 202 ILE A N 1
ATOM 1563 C CA . ILE A 1 202 ? 13.839 7.567 -23.535 1.00 87.06 202 ILE A CA 1
ATOM 1564 C C . ILE A 1 202 ? 13.205 8.125 -24.808 1.00 87.06 202 ILE A C 1
ATOM 1566 O O . ILE A 1 202 ? 11.987 8.263 -24.910 1.00 87.06 202 ILE A O 1
ATOM 1570 N N . LYS A 1 203 ? 14.032 8.396 -25.823 1.00 86.00 203 LYS A N 1
ATOM 1571 C CA . LYS A 1 203 ? 13.552 8.807 -27.148 1.00 86.00 203 LYS A CA 1
ATOM 1572 C C . LYS A 1 203 ? 12.693 7.706 -27.775 1.00 86.00 203 LYS A C 1
ATOM 1574 O O . LYS A 1 203 ? 13.147 6.572 -27.909 1.00 86.00 203 LYS A O 1
ATOM 1579 N N . ASP A 1 204 ? 11.506 8.061 -28.263 1.00 83.69 204 ASP A N 1
ATOM 1580 C CA . ASP A 1 204 ? 10.567 7.124 -28.904 1.00 83.69 204 ASP A CA 1
ATOM 1581 C C . ASP A 1 204 ? 11.170 6.325 -30.064 1.00 83.69 204 ASP A C 1
ATOM 1583 O O . ASP A 1 204 ? 10.807 5.169 -30.302 1.00 83.69 204 ASP A O 1
ATOM 1587 N N . THR A 1 205 ? 12.123 6.934 -30.770 1.00 85.44 205 THR A N 1
ATOM 1588 C CA . THR A 1 205 ? 12.802 6.343 -31.923 1.00 85.44 205 THR A CA 1
ATOM 1589 C C . THR A 1 205 ? 13.800 5.247 -31.558 1.00 85.44 205 THR A C 1
ATOM 1591 O O . THR A 1 205 ? 14.143 4.461 -32.440 1.00 85.44 205 THR A O 1
ATOM 1594 N N . ALA A 1 206 ? 14.244 5.160 -30.298 1.00 86.19 206 ALA A N 1
ATOM 1595 C CA . ALA A 1 206 ? 15.246 4.189 -29.872 1.00 86.19 206 ALA A CA 1
ATOM 1596 C C . ALA A 1 206 ? 14.667 2.770 -29.884 1.00 86.19 206 ALA A C 1
ATOM 1598 O O . ALA A 1 206 ? 13.755 2.448 -29.129 1.00 86.19 206 ALA A O 1
ATOM 1599 N N . ARG A 1 207 ? 15.193 1.891 -30.734 1.00 85.56 207 ARG A N 1
ATOM 1600 C CA . ARG A 1 207 ? 14.737 0.500 -30.897 1.00 85.56 207 ARG A CA 1
ATOM 1601 C C . ARG A 1 207 ? 15.369 -0.451 -29.890 1.00 85.56 207 ARG A C 1
ATOM 1603 O O . ARG A 1 207 ? 14.788 -1.494 -29.603 1.00 85.56 207 ARG A O 1
ATOM 1610 N N . ASN A 1 208 ? 16.527 -0.086 -29.354 1.00 86.44 208 ASN A N 1
ATOM 1611 C CA . ASN A 1 208 ? 17.303 -0.843 -28.376 1.00 86.44 208 ASN A CA 1
ATOM 1612 C C . ASN A 1 208 ? 17.923 0.117 -27.335 1.00 86.44 208 ASN A C 1
ATOM 1614 O O . ASN A 1 208 ? 17.969 1.326 -27.580 1.00 86.44 208 ASN A O 1
ATOM 1618 N N . PRO A 1 209 ? 18.417 -0.397 -26.191 1.00 84.50 209 PRO A N 1
ATOM 1619 C CA . PRO A 1 209 ? 19.019 0.435 -25.150 1.00 84.50 209 PRO A CA 1
ATOM 1620 C C . PRO A 1 209 ? 20.191 1.285 -25.651 1.00 84.50 209 PRO A C 1
ATOM 1622 O O . PRO A 1 209 ? 20.282 2.461 -25.306 1.00 84.50 209 PRO A O 1
ATOM 1625 N N . SER A 1 210 ? 21.048 0.735 -26.519 1.00 86.94 210 SER A N 1
ATOM 1626 C CA . SER A 1 210 ? 22.222 1.451 -27.032 1.00 86.94 210 SER A CA 1
ATOM 1627 C C . SER A 1 210 ? 21.861 2.702 -27.836 1.00 86.94 210 SER A C 1
ATOM 1629 O O . SER A 1 210 ? 22.517 3.728 -27.680 1.00 86.94 210 SER A O 1
ATOM 1631 N N . GLU A 1 211 ? 20.787 2.670 -28.632 1.00 89.12 211 GLU A N 1
ATOM 1632 C CA . GLU A 1 211 ? 20.274 3.850 -29.348 1.00 89.12 211 GLU A CA 1
ATOM 1633 C C . GLU A 1 211 ? 19.769 4.947 -28.395 1.00 89.12 211 GLU A C 1
ATOM 1635 O O . GLU A 1 211 ? 19.768 6.127 -28.749 1.00 89.12 211 GLU A O 1
ATOM 1640 N N . ALA A 1 212 ? 19.369 4.575 -27.177 1.00 85.81 212 ALA A N 1
ATOM 1641 C CA . ALA A 1 212 ? 18.984 5.497 -26.112 1.00 85.81 212 ALA A CA 1
ATOM 1642 C C . ALA A 1 212 ? 20.169 5.963 -25.243 1.00 85.81 212 ALA A C 1
ATOM 1644 O O . ALA A 1 212 ? 19.960 6.720 -24.297 1.00 85.81 212 ALA A O 1
ATOM 1645 N N . GLY A 1 213 ? 21.399 5.514 -25.527 1.00 89.00 213 GLY A N 1
ATOM 1646 C CA . GLY A 1 213 ? 22.559 5.765 -24.666 1.00 89.00 213 GLY A CA 1
ATOM 1647 C C . GLY A 1 213 ? 22.519 4.983 -23.348 1.00 89.00 213 GLY A C 1
ATOM 1648 O O . GLY A 1 213 ? 23.135 5.393 -22.367 1.00 89.00 213 GLY A O 1
ATOM 1649 N N . LEU A 1 214 ? 21.781 3.872 -23.309 1.00 85.94 214 LEU A N 1
ATOM 1650 C CA . LEU A 1 214 ? 21.607 3.019 -22.138 1.00 85.94 214 LEU A CA 1
ATOM 1651 C C . LEU A 1 214 ? 22.310 1.672 -22.336 1.00 85.94 214 LEU A C 1
ATOM 1653 O O . LEU A 1 214 ? 22.366 1.135 -23.441 1.00 85.94 214 LEU A O 1
ATOM 1657 N N . SER A 1 215 ? 22.795 1.079 -21.245 1.00 84.31 215 SER A N 1
ATOM 1658 C CA . SER A 1 215 ? 23.328 -0.291 -21.265 1.00 84.31 215 SER A CA 1
ATOM 1659 C C . SER A 1 215 ? 22.227 -1.357 -21.308 1.00 84.31 215 SER A C 1
ATOM 1661 O O . SER A 1 215 ? 22.442 -2.435 -21.851 1.00 84.31 215 SER A O 1
ATOM 1663 N N . ARG A 1 216 ? 21.043 -1.057 -20.760 1.00 84.50 216 ARG A N 1
ATOM 1664 C CA . ARG A 1 216 ? 19.842 -1.909 -20.752 1.00 84.50 216 ARG A CA 1
ATOM 1665 C C . ARG A 1 216 ? 18.579 -1.058 -20.628 1.00 84.50 216 ARG A C 1
ATOM 1667 O O . ARG A 1 216 ? 18.675 0.111 -20.248 1.00 84.50 216 ARG A O 1
ATOM 1674 N N . TRP A 1 217 ? 17.404 -1.625 -20.900 1.00 86.06 217 TRP A N 1
ATOM 1675 C CA . TRP A 1 217 ? 16.157 -0.912 -20.629 1.00 86.06 217 TRP A CA 1
ATOM 1676 C C . TRP A 1 217 ? 15.948 -0.708 -19.117 1.00 86.06 217 TRP A C 1
ATOM 1678 O O . TRP A 1 217 ? 16.373 -1.551 -18.324 1.00 86.06 217 TRP A O 1
ATOM 1688 N N . PRO A 1 218 ? 15.275 0.372 -18.677 1.00 84.31 218 PRO A N 1
ATOM 1689 C CA . PRO A 1 218 ? 14.995 0.599 -17.258 1.00 84.31 218 PRO A CA 1
ATOM 1690 C C . PRO A 1 218 ? 14.192 -0.526 -16.601 1.00 84.31 218 PRO A C 1
ATOM 1692 O O . PRO A 1 218 ? 14.450 -0.838 -15.443 1.00 84.31 218 PRO A O 1
ATOM 1695 N N . TRP A 1 219 ? 13.285 -1.171 -17.341 1.00 85.06 219 TRP A N 1
ATOM 1696 C CA . TRP A 1 219 ? 12.509 -2.330 -16.883 1.00 85.06 219 TRP A CA 1
ATOM 1697 C C . TRP A 1 219 ? 13.277 -3.661 -16.958 1.00 85.06 219 TRP A C 1
ATOM 1699 O O . TRP A 1 219 ? 12.879 -4.623 -16.313 1.00 85.06 219 TRP A O 1
ATOM 1709 N N . ASP A 1 220 ? 14.427 -3.719 -17.643 1.00 81.31 220 ASP A N 1
ATOM 1710 C CA . ASP A 1 220 ? 15.304 -4.904 -17.648 1.00 81.31 220 ASP A CA 1
ATOM 1711 C C . ASP A 1 220 ? 16.134 -5.036 -16.355 1.00 81.31 220 ASP A C 1
ATOM 1713 O O . ASP A 1 220 ? 16.939 -5.959 -16.186 1.00 81.31 220 ASP A O 1
ATOM 1717 N N . ARG A 1 221 ? 15.991 -4.095 -15.415 1.00 80.81 221 ARG A N 1
ATOM 1718 C CA . ARG A 1 221 ? 16.682 -4.181 -14.129 1.00 80.81 221 ARG A CA 1
ATOM 1719 C C . ARG A 1 221 ? 16.102 -5.310 -13.269 1.00 80.81 221 ARG A C 1
ATOM 1721 O O . ARG A 1 221 ? 14.892 -5.554 -13.304 1.00 80.81 221 ARG A O 1
ATOM 1728 N N . PRO A 1 222 ? 16.930 -5.965 -12.432 1.00 73.44 222 PRO A N 1
ATOM 1729 C CA . PRO A 1 222 ? 16.378 -6.748 -11.341 1.00 73.44 222 PRO A CA 1
ATOM 1730 C C . PRO A 1 222 ? 15.498 -5.832 -10.462 1.00 73.44 222 PRO A C 1
ATOM 1732 O O . PRO A 1 222 ? 15.791 -4.632 -10.345 1.00 73.44 222 PRO A O 1
ATOM 1735 N N . PRO A 1 223 ? 14.425 -6.366 -9.862 1.00 71.62 223 PRO A N 1
ATOM 1736 C CA . PRO A 1 223 ? 13.670 -5.689 -8.821 1.00 71.62 223 PRO A CA 1
ATOM 1737 C C . PRO A 1 223 ? 14.580 -5.117 -7.738 1.00 71.62 223 PRO A C 1
ATOM 1739 O O . PRO A 1 223 ? 15.714 -5.565 -7.543 1.00 71.62 223 PRO A O 1
ATOM 1742 N N . SER A 1 224 ? 14.060 -4.141 -6.999 1.00 72.12 224 SER A N 1
ATOM 1743 C CA . SER A 1 224 ? 14.835 -3.455 -5.954 1.00 72.12 224 SER A CA 1
ATOM 1744 C C . SER A 1 224 ? 15.314 -4.395 -4.831 1.00 72.12 224 SER A C 1
ATOM 1746 O O . SER A 1 224 ? 16.331 -4.111 -4.211 1.00 72.12 224 SER A O 1
ATOM 1748 N N . ASN A 1 225 ? 14.641 -5.533 -4.614 1.00 72.00 225 ASN A N 1
ATOM 1749 C CA . ASN A 1 225 ? 15.043 -6.583 -3.664 1.00 72.00 225 ASN A CA 1
ATOM 1750 C C . ASN A 1 225 ? 16.019 -7.619 -4.270 1.00 72.00 225 ASN A C 1
ATOM 1752 O O . ASN A 1 225 ? 16.307 -8.635 -3.646 1.00 72.00 225 ASN A O 1
ATOM 1756 N N . HIS A 1 226 ? 16.505 -7.395 -5.495 1.00 70.69 226 HIS A N 1
ATOM 1757 C CA . HIS A 1 226 ? 17.349 -8.314 -6.264 1.00 70.69 226 HIS A CA 1
ATOM 1758 C C . HIS A 1 226 ? 16.702 -9.662 -6.642 1.00 70.69 226 HIS A C 1
ATOM 1760 O O . HIS A 1 226 ? 17.405 -10.552 -7.129 1.00 70.69 226 HIS A O 1
ATOM 1766 N N . ALA A 1 227 ? 15.382 -9.825 -6.495 1.00 68.88 227 ALA A N 1
ATOM 1767 C CA . ALA A 1 227 ? 14.693 -11.046 -6.897 1.00 68.88 227 ALA A CA 1
ATOM 1768 C C . ALA A 1 227 ? 14.761 -11.248 -8.415 1.00 68.88 227 ALA A C 1
ATOM 1770 O O . ALA A 1 227 ? 14.274 -10.463 -9.215 1.00 68.88 227 ALA A O 1
ATOM 1771 N N . TRP A 1 228 ? 15.376 -12.333 -8.865 1.00 65.25 228 TRP A N 1
ATOM 1772 C CA . TRP A 1 228 ? 15.711 -12.497 -10.283 1.00 65.25 228 TRP A CA 1
ATOM 1773 C C . TRP A 1 228 ? 14.520 -12.766 -11.220 1.00 65.25 228 TRP A C 1
ATOM 1775 O O . TRP A 1 228 ? 14.717 -12.889 -12.427 1.00 65.25 228 TRP A O 1
ATOM 1785 N N . ARG A 1 229 ? 13.309 -12.903 -10.680 1.00 71.50 229 ARG A N 1
ATOM 1786 C CA . ARG A 1 229 ? 12.086 -13.252 -11.408 1.00 71.50 229 ARG A CA 1
ATOM 1787 C C . ARG A 1 229 ? 10.886 -12.635 -10.700 1.00 71.50 229 ARG A C 1
ATOM 1789 O O . ARG A 1 229 ? 10.888 -12.567 -9.477 1.00 71.50 229 ARG A O 1
ATOM 1796 N N . GLY A 1 230 ? 9.880 -12.218 -11.462 1.00 71.69 230 GLY A N 1
ATOM 1797 C CA . GLY A 1 230 ? 8.544 -12.049 -10.904 1.00 71.69 230 GLY A CA 1
ATOM 1798 C C . GLY A 1 230 ? 7.955 -13.410 -10.531 1.00 71.69 230 GLY A C 1
ATOM 1799 O O . GLY A 1 230 ? 8.540 -14.475 -10.785 1.00 71.69 230 GLY A O 1
ATOM 1800 N N . ILE A 1 231 ? 6.780 -13.391 -9.925 1.00 81.88 231 ILE A N 1
ATOM 1801 C CA . ILE A 1 231 ? 6.039 -14.618 -9.654 1.00 81.88 231 ILE A CA 1
ATOM 1802 C C . ILE A 1 231 ? 5.263 -15.041 -10.901 1.00 81.88 231 ILE A C 1
ATOM 1804 O O . ILE A 1 231 ? 4.636 -14.198 -11.519 1.00 81.88 231 ILE A O 1
ATOM 1808 N N . SER A 1 232 ? 5.314 -16.311 -11.313 1.00 83.44 232 SER A N 1
ATOM 1809 C CA . SER A 1 232 ? 4.508 -16.827 -12.437 1.00 83.44 232 SER A CA 1
ATOM 1810 C C . SER A 1 232 ? 3.059 -17.067 -12.027 1.00 83.44 232 SER A C 1
ATOM 1812 O O . SER A 1 232 ? 2.799 -17.289 -10.852 1.00 83.44 232 SER A O 1
ATOM 1814 N N . ASP A 1 233 ? 2.134 -17.123 -12.985 1.00 81.25 233 ASP A N 1
ATOM 1815 C CA . ASP A 1 233 ? 0.694 -17.267 -12.704 1.00 81.25 233 ASP A CA 1
ATOM 1816 C C . ASP A 1 233 ? 0.388 -18.484 -11.833 1.00 81.25 233 ASP A C 1
ATOM 1818 O O . ASP A 1 233 ? -0.118 -18.342 -10.729 1.00 81.25 233 ASP A O 1
ATOM 1822 N N . TRP A 1 234 ? 0.856 -19.667 -12.236 1.00 85.12 234 TRP A N 1
ATOM 1823 C CA . TRP A 1 234 ? 0.673 -20.884 -11.440 1.00 85.12 234 TRP A CA 1
ATOM 1824 C C . TRP A 1 234 ? 1.307 -20.810 -10.042 1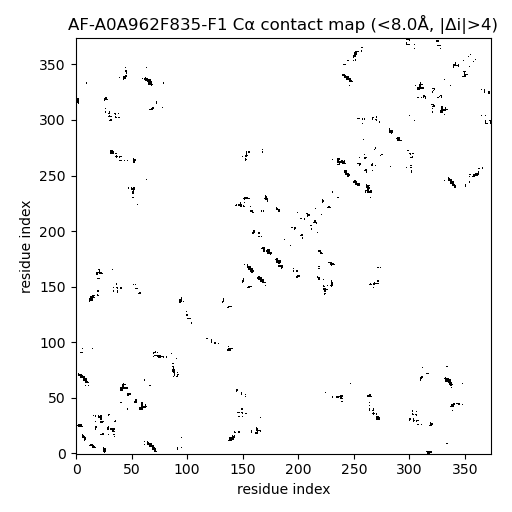.00 85.12 234 TRP A C 1
ATOM 1826 O O . TRP A 1 234 ? 0.902 -21.546 -9.150 1.00 85.12 234 TRP A O 1
ATOM 1836 N N . LYS A 1 235 ? 2.327 -19.962 -9.844 1.00 87.94 235 LYS A N 1
ATOM 1837 C CA . LYS A 1 235 ? 2.947 -19.756 -8.529 1.00 87.94 235 LYS A CA 1
ATOM 1838 C C . LYS A 1 235 ? 2.157 -18.774 -7.691 1.00 87.94 235 LYS A C 1
ATOM 1840 O O . LYS A 1 235 ? 2.167 -18.943 -6.484 1.00 87.94 235 LYS A O 1
ATOM 1845 N N . ALA A 1 236 ? 1.513 -17.783 -8.306 1.00 87.88 236 ALA A N 1
ATOM 1846 C CA . ALA A 1 236 ? 0.648 -16.837 -7.616 1.00 87.88 236 ALA A CA 1
ATOM 1847 C C . ALA A 1 236 ? -0.549 -17.544 -6.973 1.00 87.88 236 ALA A C 1
ATOM 1849 O O . ALA A 1 236 ? -1.003 -17.115 -5.924 1.00 87.88 236 ALA A O 1
ATOM 1850 N N . ASP A 1 237 ? -0.975 -18.682 -7.511 1.00 88.88 237 ASP A N 1
ATOM 1851 C CA . ASP A 1 237 ? -2.076 -19.467 -6.940 1.00 88.88 237 ASP A CA 1
ATOM 1852 C C . ASP A 1 237 ? -1.604 -20.431 -5.836 1.00 88.88 237 ASP A C 1
ATOM 1854 O O . ASP A 1 237 ? -2.399 -20.972 -5.071 1.00 88.88 237 ASP A O 1
ATOM 1858 N N . GLN A 1 238 ? -0.292 -20.660 -5.728 1.00 91.25 238 GLN A N 1
ATOM 1859 C CA . GLN A 1 238 ? 0.300 -21.577 -4.758 1.00 91.25 238 GLN A CA 1
ATOM 1860 C C . GLN A 1 238 ? 0.743 -20.836 -3.504 1.00 91.25 238 GLN A C 1
ATOM 1862 O O . GLN A 1 238 ? 1.931 -20.585 -3.298 1.00 91.25 238 GLN A O 1
ATOM 1867 N N . GLY A 1 239 ? -0.214 -20.505 -2.647 1.00 91.25 239 GLY A N 1
ATOM 1868 C CA . GLY A 1 239 ? 0.061 -19.924 -1.339 1.00 91.25 239 GLY A CA 1
ATOM 1869 C C . GLY A 1 239 ? -1.015 -20.209 -0.325 1.00 91.25 239 GLY A C 1
ATOM 1870 O O . GLY A 1 239 ? -1.982 -20.926 -0.584 1.00 91.25 239 GLY A O 1
ATOM 1871 N N . GLN A 1 240 ? -0.833 -19.629 0.850 1.00 93.06 240 GLN A N 1
ATOM 1872 C CA . GLN A 1 240 ? -1.864 -19.680 1.867 1.00 93.06 240 GLN A CA 1
ATOM 1873 C C . GLN A 1 240 ? -3.071 -18.862 1.410 1.00 93.06 240 GLN A C 1
ATOM 1875 O O . GLN A 1 240 ? -2.915 -17.745 0.919 1.00 93.06 240 GLN A O 1
ATOM 1880 N N . ALA A 1 241 ? -4.271 -19.410 1.604 1.00 95.00 241 ALA A N 1
ATOM 1881 C CA . ALA A 1 241 ? -5.492 -18.630 1.480 1.00 95.00 241 ALA A CA 1
ATOM 1882 C C . ALA A 1 241 ? -5.526 -17.565 2.584 1.00 95.00 241 ALA A C 1
ATOM 1884 O O . ALA A 1 241 ? -5.182 -17.854 3.736 1.00 95.00 241 ALA A O 1
ATOM 1885 N N . ARG A 1 242 ? -5.944 -16.353 2.228 1.00 96.50 242 ARG A N 1
ATOM 1886 C CA . ARG A 1 242 ? -5.901 -15.165 3.070 1.00 96.50 242 ARG A CA 1
ATOM 1887 C C . ARG A 1 242 ? -7.193 -14.374 2.994 1.00 96.50 242 ARG A C 1
ATOM 1889 O O . ARG A 1 242 ? -7.852 -14.348 1.962 1.00 96.50 242 ARG A O 1
ATOM 1896 N N . VAL A 1 243 ? -7.522 -13.704 4.093 1.00 97.75 243 VAL A N 1
ATOM 1897 C CA . VAL A 1 243 ? -8.651 -12.769 4.173 1.00 97.75 243 VAL A CA 1
ATOM 1898 C C . VAL A 1 243 ? -8.206 -11.491 4.865 1.00 97.75 243 VAL A C 1
ATOM 1900 O O . VAL A 1 243 ? -7.384 -11.533 5.789 1.00 97.75 243 VAL A O 1
ATOM 1903 N N . PHE A 1 244 ? -8.730 -10.358 4.411 1.00 98.38 244 PHE A N 1
ATOM 1904 C CA . PHE A 1 244 ? -8.533 -9.093 5.104 1.00 98.38 244 PHE A CA 1
ATOM 1905 C C . PHE A 1 244 ? -9.448 -9.054 6.319 1.00 98.38 244 PHE A C 1
ATOM 1907 O O . PHE A 1 244 ? -10.632 -9.374 6.214 1.00 98.38 244 PHE A O 1
ATOM 1914 N N . ILE A 1 245 ? -8.898 -8.663 7.464 1.00 98.44 245 ILE A N 1
ATOM 1915 C CA . ILE A 1 245 ? -9.623 -8.556 8.726 1.00 98.44 245 ILE A CA 1
ATOM 1916 C C . ILE A 1 245 ? -9.425 -7.177 9.340 1.00 98.44 245 ILE A C 1
ATOM 1918 O O . ILE A 1 245 ? -8.323 -6.627 9.327 1.00 98.44 245 ILE A O 1
ATOM 1922 N N . ASN A 1 246 ? -10.491 -6.672 9.945 1.00 98.62 246 ASN A N 1
ATOM 1923 C CA . ASN A 1 246 ? -10.474 -5.556 10.871 1.00 98.62 246 ASN A CA 1
ATOM 1924 C C . ASN A 1 246 ? -10.701 -6.104 12.281 1.00 98.62 246 ASN A C 1
ATOM 1926 O O . ASN A 1 246 ? -11.753 -6.673 12.585 1.00 98.62 246 ASN A O 1
ATOM 1930 N N . LEU A 1 247 ? -9.690 -5.957 13.132 1.00 98.19 247 LEU A N 1
ATOM 1931 C CA . LEU A 1 247 ? -9.681 -6.504 14.486 1.00 98.19 247 LEU A CA 1
ATOM 1932 C C . LEU A 1 247 ? -10.569 -5.710 15.447 1.00 98.19 247 LEU A C 1
ATOM 1934 O O . LEU A 1 247 ? -11.104 -6.296 16.387 1.00 98.19 247 LEU A O 1
ATOM 1938 N N . ASP A 1 248 ? -10.737 -4.409 15.214 1.00 97.94 248 ASP A N 1
ATOM 1939 C CA . ASP A 1 248 ? -11.509 -3.523 16.088 1.00 97.94 248 ASP A CA 1
ATOM 1940 C C . ASP A 1 248 ? -13.013 -3.699 15.870 1.00 97.94 248 ASP A C 1
ATOM 1942 O O . ASP A 1 248 ? -13.780 -3.807 16.827 1.00 97.94 248 ASP A O 1
ATOM 1946 N N . LYS A 1 249 ? -13.430 -3.820 14.607 1.00 98.38 249 LYS A N 1
ATOM 1947 C CA . LYS A 1 249 ? -14.837 -4.011 14.224 1.00 98.38 249 LYS A CA 1
ATOM 1948 C C . LYS A 1 249 ? -15.259 -5.474 14.142 1.00 98.38 249 LYS A C 1
ATOM 1950 O O . LYS A 1 249 ? -16.448 -5.758 14.035 1.00 98.38 249 LYS A O 1
ATOM 1955 N N . ARG A 1 250 ? -14.296 -6.402 14.207 1.00 98.25 250 ARG A N 1
ATOM 1956 C CA . ARG A 1 250 ? -14.491 -7.835 13.941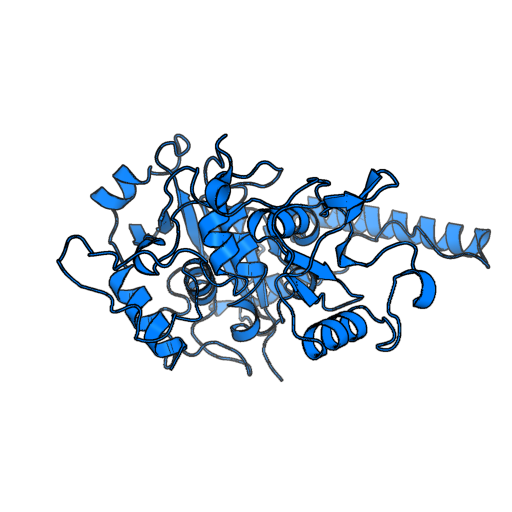 1.00 98.25 250 ARG A CA 1
ATOM 1957 C C . ARG A 1 250 ? -15.180 -8.071 12.598 1.00 98.25 250 ARG A C 1
ATOM 1959 O O . ARG A 1 250 ? -16.152 -8.817 12.509 1.00 98.25 250 ARG A O 1
ATOM 1966 N N . GLU A 1 251 ? -14.667 -7.431 11.555 1.00 98.62 251 GLU A N 1
ATOM 1967 C CA . GLU A 1 251 ? -15.146 -7.572 10.178 1.00 98.62 251 GLU A CA 1
ATOM 1968 C C . GLU A 1 251 ? -14.091 -8.258 9.317 1.00 98.62 251 GLU A C 1
ATOM 1970 O O . GLU A 1 251 ? -12.893 -8.130 9.573 1.00 98.62 251 GLU A O 1
ATOM 1975 N N . P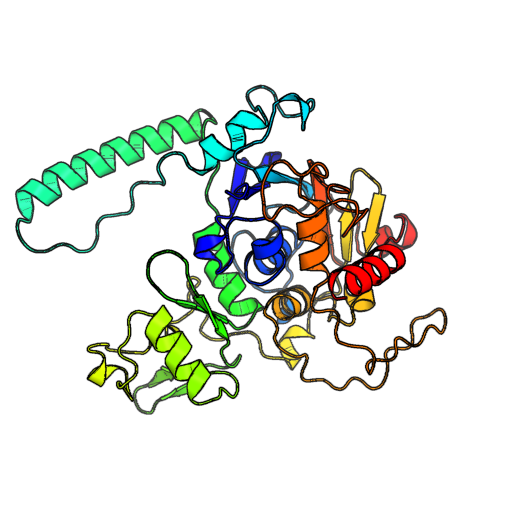HE A 1 252 ? -14.519 -8.967 8.278 1.00 98.50 252 PHE A N 1
ATOM 1976 C CA . PHE A 1 252 ? -13.607 -9.512 7.282 1.00 98.50 252 PHE A CA 1
ATOM 1977 C C . PHE A 1 252 ? -14.211 -9.480 5.883 1.00 98.50 252 PHE A C 1
ATOM 1979 O O . PHE A 1 252 ? -15.429 -9.431 5.715 1.00 98.50 252 PHE A O 1
ATOM 1986 N N . PHE A 1 253 ? -13.356 -9.566 4.872 1.00 98.25 253 PHE A N 1
ATOM 1987 C CA . PHE A 1 253 ? -13.776 -9.905 3.519 1.00 98.25 253 PHE A CA 1
ATOM 1988 C C . PHE A 1 253 ? -12.737 -10.788 2.835 1.00 98.25 253 PHE A C 1
ATOM 1990 O O . PHE A 1 253 ? -11.539 -10.742 3.127 1.00 98.25 253 PHE A O 1
ATOM 1997 N N . ASP A 1 254 ? -13.232 -11.624 1.931 1.00 97.31 254 ASP A N 1
ATOM 1998 C CA . ASP A 1 254 ? -12.438 -12.600 1.198 1.00 97.31 254 ASP A CA 1
ATOM 1999 C C . ASP A 1 254 ? -12.149 -12.076 -0.219 1.00 97.31 254 ASP A C 1
ATOM 2001 O O . ASP A 1 254 ? -13.104 -11.739 -0.924 1.00 97.31 254 ASP A O 1
ATOM 2005 N N . PRO A 1 255 ? -10.881 -12.020 -0.668 1.00 96.25 255 PRO A N 1
ATOM 2006 C CA . PRO A 1 255 ? -10.526 -11.693 -2.050 1.00 96.25 255 PRO A CA 1
ATOM 2007 C C . PRO A 1 255 ? -11.275 -12.520 -3.109 1.00 96.25 255 PRO A C 1
ATOM 2009 O O . PRO A 1 255 ? -11.549 -12.022 -4.201 1.00 96.25 255 PRO A O 1
ATOM 2012 N N . LEU A 1 256 ? -11.699 -13.749 -2.783 1.00 93.94 256 LEU A N 1
ATOM 2013 C CA . LEU A 1 256 ? -12.507 -14.575 -3.688 1.00 93.94 256 LEU A CA 1
ATOM 2014 C C . LEU A 1 256 ? -13.852 -13.927 -4.050 1.00 93.94 256 LEU A C 1
ATOM 2016 O O . LEU A 1 256 ? -14.374 -14.188 -5.134 1.00 93.94 256 LEU A O 1
ATOM 2020 N N . ALA A 1 257 ? -14.394 -13.048 -3.194 1.00 92.62 257 ALA A N 1
ATOM 2021 C CA . ALA A 1 257 ? -15.598 -12.262 -3.487 1.00 92.62 257 ALA A CA 1
ATOM 2022 C C . ALA A 1 257 ? -15.441 -11.362 -4.726 1.00 92.62 257 ALA A C 1
ATOM 2024 O O . ALA A 1 257 ? -16.428 -11.041 -5.382 1.00 92.62 257 ALA A O 1
ATOM 2025 N N . PHE A 1 258 ? -14.197 -11.039 -5.084 1.00 90.88 258 PHE A N 1
ATOM 2026 C CA . PHE A 1 258 ? -13.819 -10.161 -6.191 1.00 90.88 258 PHE A CA 1
ATOM 2027 C C . PHE A 1 258 ? -13.254 -10.944 -7.388 1.00 90.88 258 PHE A C 1
ATOM 2029 O O . PHE A 1 258 ? -12.745 -10.356 -8.338 1.00 90.88 258 PHE A O 1
ATOM 2036 N N . GLY A 1 259 ? -13.328 -12.281 -7.358 1.00 89.94 259 GLY A N 1
ATOM 2037 C CA . GLY A 1 259 ? -12.758 -13.144 -8.397 1.00 89.94 259 GLY A CA 1
ATOM 2038 C C . GLY A 1 259 ? -11.230 -13.240 -8.358 1.00 89.94 259 GLY A C 1
ATOM 2039 O O . GLY A 1 259 ? -10.614 -13.653 -9.341 1.00 89.94 259 GLY A O 1
ATOM 2040 N N . GLU A 1 260 ? -10.613 -12.860 -7.240 1.00 91.81 260 GLU A N 1
ATOM 2041 C CA . GLU A 1 260 ? -9.166 -12.897 -7.055 1.00 91.81 260 GLU A CA 1
ATOM 2042 C C . GLU A 1 260 ? -8.701 -14.213 -6.447 1.00 91.81 260 GLU A C 1
ATOM 2044 O O . GLU A 1 260 ? -9.436 -14.914 -5.755 1.00 91.81 260 GLU A O 1
ATOM 2049 N N . GLN A 1 261 ? -7.421 -14.510 -6.643 1.00 93.25 261 GLN A N 1
ATOM 2050 C CA . GLN A 1 261 ? -6.747 -15.569 -5.910 1.00 93.25 261 GLN A CA 1
ATOM 2051 C C . GLN A 1 261 ? -6.415 -15.048 -4.516 1.00 93.25 261 GLN A C 1
ATOM 2053 O O . GLN A 1 261 ? -5.684 -14.070 -4.376 1.00 93.25 261 GLN A O 1
ATOM 2058 N N . SER A 1 262 ? -6.930 -15.708 -3.479 1.00 95.19 262 SER A N 1
ATOM 2059 C CA . SER A 1 262 ? -6.788 -15.285 -2.080 1.00 95.19 262 SER A CA 1
ATOM 2060 C C . SER A 1 262 ? -5.389 -15.530 -1.500 1.00 95.19 262 SER A C 1
ATOM 2062 O O . SER A 1 262 ? -5.264 -15.885 -0.337 1.00 95.19 262 SER A O 1
ATOM 2064 N N . THR A 1 263 ? -4.327 -15.421 -2.286 1.00 95.75 263 THR A N 1
ATOM 2065 C CA . THR A 1 263 ? -2.931 -15.519 -1.834 1.00 95.75 263 THR A CA 1
ATOM 2066 C C . THR A 1 263 ? -2.304 -14.124 -1.825 1.00 95.75 263 THR A C 1
ATOM 2068 O O . THR A 1 263 ? -2.828 -13.208 -2.457 1.00 95.75 263 THR A O 1
ATOM 2071 N N . THR A 1 264 ? -1.158 -13.933 -1.161 1.00 95.75 264 THR A N 1
ATOM 2072 C CA . THR A 1 264 ? -0.493 -12.614 -1.136 1.00 95.75 264 THR A CA 1
ATOM 2073 C C . THR A 1 264 ? -0.207 -12.113 -2.553 1.00 95.75 264 THR A C 1
ATOM 2075 O O . THR A 1 264 ? -0.627 -11.022 -2.932 1.00 95.75 264 THR A O 1
ATOM 2078 N N . ALA A 1 265 ? 0.461 -12.929 -3.370 1.00 94.00 265 ALA A N 1
ATOM 2079 C CA . ALA A 1 265 ? 0.779 -12.556 -4.741 1.00 94.00 265 ALA A CA 1
ATOM 2080 C C . ALA A 1 265 ? -0.451 -12.465 -5.660 1.00 94.00 265 ALA A C 1
ATOM 2082 O O . ALA A 1 265 ? -0.465 -11.632 -6.566 1.00 94.00 265 ALA A O 1
ATOM 2083 N N . GLY A 1 266 ? -1.474 -13.297 -5.440 1.00 93.88 266 GLY A N 1
ATOM 2084 C CA . GLY A 1 266 ? -2.730 -13.260 -6.189 1.00 93.88 266 GLY A CA 1
ATOM 2085 C C . GLY A 1 266 ? -3.444 -11.918 -6.042 1.00 93.88 266 GLY A C 1
ATOM 2086 O O . GLY A 1 266 ? -3.756 -11.273 -7.043 1.00 93.88 266 GLY A O 1
ATOM 2087 N N . ILE A 1 267 ? -3.585 -11.452 -4.799 1.00 95.31 267 ILE A N 1
ATOM 2088 C CA . ILE A 1 267 ? -4.161 -10.142 -4.472 1.00 95.31 267 ILE A CA 1
ATOM 2089 C C . ILE A 1 267 ? -3.290 -9.010 -5.047 1.00 95.31 267 ILE A C 1
ATOM 2091 O O . ILE A 1 267 ? -3.799 -8.092 -5.689 1.00 95.31 267 ILE A O 1
ATOM 2095 N N . MET A 1 268 ? -1.959 -9.079 -4.893 1.00 94.88 268 MET A N 1
ATOM 2096 C CA . MET A 1 268 ? -1.049 -8.050 -5.427 1.00 94.88 268 MET A CA 1
ATOM 2097 C C . MET A 1 268 ? -1.135 -7.909 -6.953 1.00 94.88 268 MET A C 1
ATOM 2099 O O . MET A 1 268 ? -1.076 -6.795 -7.466 1.00 94.88 268 MET A O 1
ATOM 2103 N N . ARG A 1 269 ? -1.293 -9.016 -7.688 1.00 90.50 269 ARG A N 1
ATOM 2104 C CA . ARG A 1 269 ? -1.434 -9.012 -9.157 1.00 90.50 269 ARG A CA 1
ATOM 2105 C C . ARG A 1 269 ? -2.752 -8.416 -9.624 1.00 90.50 269 ARG A C 1
ATOM 2107 O O . ARG A 1 269 ? -2.780 -7.773 -10.668 1.00 90.50 269 ARG A O 1
ATOM 2114 N N . ALA A 1 270 ? -3.822 -8.587 -8.851 1.00 90.62 270 ALA A N 1
ATOM 2115 C CA . ALA A 1 270 ? -5.105 -7.965 -9.159 1.00 90.62 270 ALA A CA 1
ATOM 2116 C C . ALA A 1 270 ? -5.030 -6.424 -9.127 1.00 90.62 270 ALA A C 1
ATOM 2118 O O . ALA A 1 270 ? -5.812 -5.758 -9.796 1.00 90.62 270 ALA A O 1
ATOM 2119 N N . CYS A 1 271 ? -4.060 -5.845 -8.407 1.00 89.06 271 CYS A N 1
ATOM 2120 C CA . CYS A 1 271 ? -3.909 -4.393 -8.259 1.00 89.06 271 CYS A CA 1
ATOM 2121 C C . CYS A 1 271 ? -3.322 -3.689 -9.494 1.00 89.06 271 CYS A C 1
ATOM 2123 O O . CYS A 1 271 ? -3.526 -2.490 -9.666 1.00 89.06 271 CYS A O 1
ATOM 2125 N N . THR A 1 272 ? -2.580 -4.404 -10.342 1.00 75.88 272 THR A N 1
ATOM 2126 C CA . THR A 1 272 ? -1.780 -3.826 -11.441 1.00 75.88 272 THR A CA 1
ATOM 2127 C C . THR A 1 272 ? -2.436 -3.984 -12.814 1.00 75.88 272 THR A C 1
ATOM 2129 O O . THR A 1 272 ? -1.782 -3.927 -13.854 1.00 75.88 272 THR A O 1
ATOM 2132 N N . GLY A 1 273 ? -3.752 -4.231 -12.847 1.00 67.75 273 GLY A N 1
ATOM 2133 C CA . GLY A 1 273 ? -4.513 -4.361 -14.094 1.00 67.75 273 GLY A CA 1
ATOM 2134 C C . GLY A 1 273 ? -4.100 -5.557 -14.961 1.00 67.75 273 GLY A C 1
ATOM 2135 O O . GLY A 1 273 ? -4.552 -5.681 -16.105 1.00 67.75 273 GLY A O 1
ATOM 2136 N N . HIS A 1 274 ? -3.262 -6.462 -14.436 1.00 59.62 274 HIS A N 1
ATOM 2137 C CA . HIS A 1 274 ? -2.983 -7.745 -15.067 1.00 59.62 274 HIS A CA 1
ATOM 2138 C C . HIS A 1 274 ? -4.306 -8.482 -15.216 1.00 59.62 274 HIS A C 1
ATOM 2140 O O . HIS A 1 274 ? -4.946 -8.864 -14.238 1.00 59.62 274 HIS A O 1
ATOM 2146 N N . LYS A 1 275 ? -4.742 -8.675 -16.464 1.00 51.16 275 LYS A N 1
ATOM 2147 C CA . LYS A 1 275 ? -5.912 -9.503 -16.742 1.00 51.16 275 LYS A CA 1
ATOM 2148 C C . LYS A 1 275 ? -5.624 -10.886 -16.141 1.00 51.16 275 LYS A C 1
ATOM 2150 O O . LYS A 1 275 ? -4.634 -11.483 -16.560 1.00 51.16 275 LYS A O 1
ATOM 2155 N N . PRO A 1 276 ? -6.449 -11.423 -15.223 1.00 43.06 276 PRO A N 1
ATOM 2156 C CA . PRO A 1 276 ? -6.314 -12.824 -14.849 1.00 43.06 276 PRO A CA 1
ATOM 2157 C C . PRO A 1 276 ? -6.422 -13.649 -16.139 1.00 43.06 276 PRO A C 1
ATOM 2159 O O . PRO A 1 276 ? -7.417 -13.553 -16.858 1.00 43.06 276 PRO A O 1
ATOM 2162 N N . ILE A 1 277 ? -5.346 -14.362 -16.493 1.00 37.47 277 ILE A N 1
ATOM 2163 C CA . ILE A 1 277 ? -5.252 -15.135 -17.745 1.00 37.47 277 ILE A CA 1
ATOM 2164 C C . ILE A 1 277 ? -6.111 -16.404 -17.660 1.00 37.47 277 ILE A C 1
ATOM 2166 O O . ILE A 1 277 ? -6.472 -16.989 -18.679 1.00 37.47 277 ILE A O 1
ATOM 2170 N N . MET A 1 278 ? -6.522 -16.804 -16.455 1.00 37.69 278 MET A N 1
ATOM 2171 C CA . MET A 1 278 ? -7.454 -17.909 -16.305 1.00 37.69 278 MET A CA 1
ATOM 2172 C C . MET A 1 278 ? -8.884 -17.449 -16.589 1.00 37.69 278 MET A C 1
ATOM 2174 O O . MET A 1 278 ? -9.518 -16.789 -15.767 1.00 37.69 278 MET A O 1
ATOM 2178 N N . SER A 1 279 ? -9.411 -17.876 -17.738 1.00 36.94 279 SER A N 1
ATOM 2179 C CA . SER A 1 279 ? -10.844 -18.096 -17.918 1.00 36.94 279 SER A CA 1
ATOM 2180 C C . SER A 1 279 ? -11.270 -19.232 -16.981 1.00 36.94 279 SER A C 1
ATOM 2182 O O . SER A 1 279 ? -11.363 -20.392 -17.376 1.00 36.94 279 SER A O 1
ATOM 2184 N N . LEU A 1 280 ? -11.435 -18.930 -15.697 1.00 40.84 280 LEU A N 1
ATOM 2185 C CA . LEU A 1 280 ? -12.120 -19.836 -14.786 1.00 40.84 280 LEU A CA 1
ATOM 2186 C C . LEU A 1 280 ? -13.602 -19.760 -15.139 1.00 40.84 280 LEU A C 1
ATOM 2188 O O . LEU A 1 280 ? -14.252 -18.758 -14.845 1.00 40.84 280 LEU A O 1
ATOM 2192 N N . ASP A 1 281 ? -14.104 -20.802 -15.802 1.00 38.44 281 ASP A N 1
ATOM 2193 C CA . ASP A 1 281 ? -15.529 -21.013 -16.040 1.00 38.44 281 ASP A CA 1
ATOM 2194 C C . ASP A 1 281 ? -16.280 -20.897 -14.701 1.00 38.44 281 ASP A C 1
ATOM 2196 O O . ASP A 1 281 ? -16.221 -21.800 -13.875 1.00 38.44 281 ASP A O 1
ATOM 2200 N N . ALA A 1 282 ? -16.932 -19.748 -14.487 1.00 43.97 282 ALA A N 1
ATOM 2201 C CA . ALA A 1 282 ? -17.853 -19.407 -13.400 1.00 43.97 282 ALA A CA 1
ATOM 2202 C C . ALA A 1 282 ? -17.496 -19.943 -11.993 1.00 43.97 282 ALA A C 1
ATOM 2204 O O . ALA A 1 282 ? -17.839 -21.068 -11.629 1.00 43.97 282 ALA A O 1
ATOM 2205 N N . ILE A 1 283 ? -16.956 -19.075 -11.129 1.00 47.41 283 ILE A N 1
ATOM 2206 C CA . ILE A 1 283 ? -17.003 -19.310 -9.679 1.00 47.41 283 ILE A CA 1
ATOM 2207 C C . ILE A 1 283 ? -18.480 -19.286 -9.259 1.00 47.41 283 ILE A C 1
ATOM 2209 O O . ILE A 1 283 ? -19.155 -18.260 -9.355 1.00 47.41 283 ILE A O 1
ATOM 2213 N N . VAL A 1 284 ? -18.996 -20.438 -8.834 1.00 47.88 284 VAL A N 1
ATOM 2214 C CA . VAL A 1 284 ? -20.299 -20.538 -8.172 1.00 47.88 284 VAL A CA 1
ATOM 2215 C C . VAL A 1 284 ? -20.051 -20.285 -6.693 1.00 47.88 284 VAL A C 1
ATOM 2217 O O . VAL A 1 284 ? -19.388 -21.087 -6.033 1.00 47.88 284 VAL A O 1
ATOM 2220 N N . MET A 1 285 ? -20.552 -19.162 -6.183 1.00 49.22 285 MET A N 1
ATOM 2221 C CA . MET A 1 285 ? -20.504 -18.884 -4.751 1.00 49.22 285 MET A CA 1
ATOM 2222 C C . MET A 1 285 ? -21.313 -19.939 -3.971 1.00 49.22 285 MET A C 1
ATOM 2224 O O . MET A 1 285 ? -22.262 -20.505 -4.523 1.00 49.22 285 MET A O 1
ATOM 2228 N N . PRO A 1 286 ? -20.980 -20.223 -2.695 1.00 44.00 286 PRO A N 1
ATOM 2229 C CA . PRO A 1 286 ? -21.692 -21.213 -1.877 1.00 44.00 286 PRO A CA 1
ATOM 2230 C C . PRO A 1 286 ? -23.204 -20.970 -1.735 1.00 44.00 286 PRO A C 1
ATOM 2232 O O . PRO A 1 286 ? -23.952 -21.900 -1.444 1.00 44.00 286 PRO A O 1
ATOM 2235 N N . ASP A 1 287 ? -23.662 -19.738 -1.954 1.00 56.56 287 ASP A N 1
ATOM 2236 C CA . ASP A 1 287 ? -25.070 -19.328 -1.943 1.00 56.56 287 ASP A CA 1
ATOM 2237 C C . ASP A 1 287 ? -25.770 -19.478 -3.311 1.00 56.56 287 ASP A C 1
ATOM 2239 O O . ASP A 1 287 ? -26.938 -19.120 -3.464 1.00 56.56 287 ASP A O 1
ATOM 2243 N N . GLY A 1 288 ? -25.077 -20.021 -4.315 1.00 47.75 288 GLY A N 1
ATOM 2244 C CA . GLY A 1 288 ? -25.594 -20.198 -5.669 1.00 47.75 288 GLY A CA 1
ATOM 2245 C C . GLY A 1 288 ? -25.597 -18.920 -6.510 1.00 47.75 288 GLY A C 1
ATOM 2246 O O . GLY A 1 288 ? -26.061 -18.961 -7.654 1.00 47.75 288 GLY A O 1
ATOM 2247 N N . VAL A 1 289 ? -25.062 -17.803 -6.002 1.00 49.09 289 VAL A N 1
ATOM 2248 C CA . VAL A 1 289 ? -24.910 -16.580 -6.791 1.00 49.09 289 VAL A CA 1
ATOM 2249 C C . VAL A 1 289 ? -23.837 -16.817 -7.850 1.00 49.09 289 VAL A C 1
ATOM 2251 O O . VAL A 1 289 ? -22.646 -16.968 -7.572 1.00 49.09 289 VAL A O 1
ATOM 2254 N N . ARG A 1 290 ? -24.278 -16.866 -9.109 1.00 45.09 290 ARG A N 1
ATOM 2255 C CA . ARG A 1 290 ? -23.391 -16.807 -10.268 1.00 45.09 290 ARG A CA 1
ATOM 2256 C C . ARG A 1 290 ? -23.055 -15.348 -10.528 1.00 45.09 290 ARG A C 1
ATOM 2258 O O . ARG A 1 290 ? -23.905 -14.602 -11.010 1.00 45.09 290 ARG A O 1
ATOM 2265 N N . ILE A 1 291 ? -21.817 -14.960 -10.244 1.00 48.62 291 ILE A N 1
ATOM 2266 C CA . ILE A 1 291 ? -21.271 -13.715 -10.778 1.00 48.62 291 ILE A CA 1
ATOM 2267 C C . ILE A 1 291 ? -21.004 -13.983 -12.261 1.00 48.62 291 ILE A C 1
ATOM 2269 O O . ILE A 1 291 ? -20.094 -14.731 -12.621 1.00 48.62 291 ILE A O 1
ATOM 2273 N N . ASP A 1 292 ? -21.870 -13.460 -13.126 1.00 38.62 292 ASP A N 1
ATOM 2274 C CA . ASP A 1 292 ? -21.676 -13.539 -14.570 1.00 38.62 292 ASP A CA 1
ATOM 2275 C C . ASP A 1 292 ? -20.434 -12.713 -14.937 1.00 38.62 292 ASP A C 1
ATOM 2277 O O . ASP A 1 292 ? -20.488 -11.487 -14.980 1.00 38.62 292 ASP A O 1
ATOM 2281 N N . GLN A 1 293 ? -19.311 -13.392 -15.204 1.00 43.94 293 GLN A N 1
ATOM 2282 C CA . GLN A 1 293 ? -18.040 -12.778 -15.622 1.00 43.94 293 GLN A CA 1
ATOM 2283 C C . GLN A 1 293 ? -18.148 -11.955 -16.923 1.00 43.94 293 GLN A C 1
ATOM 2285 O O . GLN A 1 293 ? -17.171 -11.332 -17.340 1.00 43.94 293 GLN A O 1
ATOM 2290 N N . ARG A 1 294 ? -19.304 -11.966 -17.607 1.00 34.69 294 ARG A N 1
ATOM 2291 C CA . ARG A 1 294 ? -19.561 -11.131 -18.790 1.00 34.69 294 ARG A CA 1
ATOM 2292 C C . ARG A 1 294 ? -19.975 -9.704 -18.444 1.00 34.69 294 ARG A C 1
ATOM 2294 O O . ARG A 1 294 ? -19.857 -8.840 -19.311 1.00 34.69 294 ARG A O 1
ATOM 2301 N N . PHE A 1 295 ? -20.430 -9.444 -17.220 1.00 34.12 295 PHE A N 1
ATOM 2302 C CA . PHE A 1 295 ? -20.566 -8.080 -16.719 1.00 34.12 295 PHE A CA 1
ATOM 2303 C C . PHE A 1 295 ? -19.201 -7.651 -16.184 1.00 34.12 295 PHE A C 1
ATOM 2305 O O . PHE A 1 295 ? -18.586 -8.382 -15.416 1.00 34.12 295 PHE A O 1
ATOM 2312 N N . GLY A 1 296 ? -18.701 -6.534 -16.717 1.00 38.22 296 GLY A N 1
ATOM 2313 C CA . GLY A 1 296 ? -17.304 -6.108 -16.689 1.00 38.22 296 GLY A CA 1
ATOM 2314 C C . GLY A 1 296 ? -16.563 -6.424 -15.396 1.00 38.22 296 GLY A C 1
ATOM 2315 O O . GLY A 1 296 ? -17.066 -6.163 -14.307 1.00 38.22 296 GLY A O 1
ATOM 2316 N N . LYS A 1 297 ? -15.350 -6.972 -15.558 1.00 46.00 297 LYS A N 1
ATOM 2317 C CA . LYS A 1 297 ? -14.281 -6.950 -14.554 1.00 46.00 297 LYS A CA 1
ATOM 2318 C C . LYS A 1 297 ? -14.444 -5.697 -13.703 1.00 46.00 297 LYS A C 1
ATOM 2320 O O . LYS A 1 297 ? -14.364 -4.603 -14.252 1.00 46.00 297 LYS A O 1
ATOM 2325 N N . SER A 1 298 ? -14.712 -5.841 -12.410 1.00 51.66 298 SER A N 1
ATOM 2326 C CA . SER A 1 298 ? -14.562 -4.691 -11.534 1.00 51.66 298 SER A CA 1
ATOM 2327 C C . SER A 1 298 ? -13.103 -4.269 -11.653 1.00 51.66 298 SER A C 1
ATOM 2329 O O . SER A 1 298 ? -12.211 -5.056 -11.342 1.00 51.66 298 SER A O 1
ATOM 2331 N N . ASP A 1 299 ? -12.854 -3.056 -12.141 1.00 68.06 299 ASP A N 1
ATOM 2332 C CA . ASP A 1 299 ? -11.495 -2.515 -12.279 1.00 68.06 299 ASP A CA 1
ATOM 2333 C C . ASP A 1 299 ? -10.806 -2.323 -10.909 1.00 68.06 299 ASP A C 1
ATOM 2335 O O . ASP A 1 299 ? -9.623 -1.996 -10.839 1.00 68.06 299 ASP A O 1
ATOM 2339 N N . PHE A 1 300 ? -11.533 -2.565 -9.812 1.00 85.62 300 PHE A N 1
ATOM 2340 C CA . PHE A 1 300 ? -11.050 -2.479 -8.441 1.00 85.62 300 PHE A CA 1
ATOM 2341 C C . PHE A 1 300 ? -10.785 -3.857 -7.848 1.00 85.62 300 PHE A C 1
ATOM 2343 O O . PHE A 1 300 ? -11.673 -4.712 -7.806 1.00 85.62 300 PHE A O 1
ATOM 2350 N N . SER A 1 301 ? -9.569 -4.026 -7.330 1.00 93.12 301 SER A N 1
ATOM 2351 C CA . SER A 1 301 ? -9.184 -5.192 -6.547 1.00 93.12 301 SER A CA 1
ATOM 2352 C C . SER A 1 301 ? -9.699 -5.119 -5.103 1.00 93.12 301 SER A C 1
ATOM 2354 O O . SER A 1 301 ? -10.047 -4.055 -4.585 1.00 93.12 301 SER A O 1
ATOM 2356 N N . SER A 1 302 ? -9.685 -6.240 -4.392 1.00 96.25 302 SER A N 1
ATOM 2357 C CA . SER A 1 302 ? -9.994 -6.321 -2.965 1.00 96.25 302 SER A CA 1
ATOM 2358 C C . SER A 1 302 ? -9.073 -5.407 -2.136 1.00 96.25 302 SER A C 1
ATOM 2360 O O . SER A 1 302 ? -9.524 -4.720 -1.216 1.00 96.25 302 SER A O 1
ATOM 2362 N N . ALA A 1 303 ? -7.796 -5.302 -2.519 1.00 96.88 303 ALA A N 1
ATOM 2363 C CA . ALA A 1 303 ? -6.841 -4.377 -1.916 1.00 96.88 303 ALA A CA 1
ATOM 2364 C C . ALA A 1 303 ? -7.095 -2.906 -2.302 1.00 96.88 303 ALA A C 1
ATOM 2366 O O . ALA A 1 303 ? -6.817 -2.012 -1.500 1.00 96.88 303 ALA A O 1
ATOM 2367 N N . ALA A 1 304 ? -7.643 -2.629 -3.490 1.00 95.88 304 ALA A N 1
ATOM 2368 C CA . ALA A 1 304 ? -8.086 -1.286 -3.867 1.00 95.88 304 ALA A CA 1
ATOM 2369 C C . ALA A 1 304 ? -9.203 -0.800 -2.939 1.00 95.88 304 ALA A C 1
ATOM 2371 O O . ALA A 1 304 ? -9.138 0.302 -2.399 1.00 95.88 304 ALA A O 1
ATOM 2372 N N . LEU A 1 305 ? -10.197 -1.653 -2.683 1.00 96.62 305 LEU A N 1
ATOM 2373 C CA . LEU A 1 305 ? -11.295 -1.327 -1.773 1.00 96.62 305 LEU A CA 1
ATOM 2374 C C . LEU A 1 305 ? -10.816 -1.184 -0.334 1.00 96.62 305 LEU A C 1
ATOM 2376 O O . LEU A 1 305 ? -11.246 -0.258 0.347 1.00 96.62 305 LEU A O 1
ATOM 2380 N N . LEU A 1 306 ? -9.887 -2.040 0.114 1.00 98.06 306 LEU A N 1
ATOM 2381 C CA . LEU A 1 306 ? -9.215 -1.827 1.394 1.00 98.06 306 LEU A CA 1
ATOM 2382 C C . LEU A 1 306 ? -8.630 -0.419 1.458 1.00 98.06 306 LEU A C 1
ATOM 2384 O O . LEU A 1 306 ? -8.894 0.303 2.410 1.00 98.06 306 LEU A O 1
ATOM 2388 N N . THR A 1 307 ? -7.873 -0.036 0.431 1.00 97.75 307 THR A N 1
ATOM 2389 C CA . THR A 1 307 ? -7.215 1.269 0.334 1.00 97.75 307 THR A CA 1
ATOM 2390 C C . THR A 1 307 ? -8.242 2.404 0.404 1.00 97.75 307 THR A C 1
ATOM 2392 O O . THR A 1 307 ? -8.062 3.326 1.194 1.00 97.75 307 THR A O 1
ATOM 2395 N N . ALA A 1 308 ? -9.372 2.294 -0.306 1.00 97.19 308 ALA A N 1
ATOM 2396 C CA . ALA A 1 308 ? -10.486 3.244 -0.229 1.00 97.19 308 ALA A CA 1
ATOM 2397 C C . ALA A 1 308 ? -11.052 3.391 1.200 1.00 97.19 308 ALA A C 1
ATOM 2399 O O . ALA A 1 308 ? -11.298 4.504 1.665 1.00 97.19 308 ALA A O 1
ATOM 2400 N N . MET A 1 309 ? -11.203 2.283 1.935 1.00 98.31 309 MET A N 1
ATOM 2401 C CA . MET A 1 309 ? -11.693 2.293 3.321 1.00 98.31 309 MET A CA 1
ATOM 2402 C C . MET A 1 309 ? -10.727 2.956 4.321 1.00 98.31 309 MET A C 1
ATOM 2404 O O . MET A 1 309 ? -11.128 3.196 5.460 1.00 98.31 309 MET A O 1
ATOM 2408 N N . LEU A 1 310 ? -9.482 3.260 3.927 1.00 98.25 310 LEU A N 1
ATOM 2409 C CA . LEU A 1 310 ? -8.494 3.955 4.764 1.00 98.25 310 LEU A CA 1
ATOM 2410 C C . LEU A 1 310 ? -8.551 5.485 4.641 1.00 98.25 310 LEU A C 1
ATOM 2412 O O . LEU A 1 310 ? -7.950 6.171 5.472 1.00 98.25 310 LEU A O 1
ATOM 2416 N N . PHE A 1 311 ? -9.225 6.027 3.621 1.00 97.75 311 PHE A N 1
ATOM 2417 C CA . PHE A 1 311 ? -9.340 7.475 3.404 1.00 97.75 311 PHE A CA 1
ATOM 2418 C C . PHE A 1 311 ? -10.368 8.131 4.313 1.00 97.75 311 PHE A C 1
ATOM 2420 O O . PHE A 1 311 ? -11.251 7.479 4.857 1.00 97.75 311 PHE A O 1
ATOM 2427 N N . HIS A 1 312 ? -10.239 9.441 4.508 1.00 96.69 312 HIS A N 1
ATOM 2428 C CA . HIS A 1 312 ? -11.241 10.200 5.243 1.00 96.69 312 HIS A CA 1
ATOM 2429 C C . HIS A 1 312 ? -12.563 10.233 4.449 1.00 96.69 312 HIS A C 1
ATOM 2431 O O . HIS A 1 312 ? -12.516 10.416 3.233 1.00 96.69 312 HIS A O 1
ATOM 2437 N N . PRO A 1 313 ? -13.733 10.057 5.093 1.00 94.81 313 PRO A N 1
ATOM 2438 C CA . PRO A 1 313 ? -15.008 9.997 4.378 1.00 94.81 313 PRO A CA 1
ATOM 2439 C C . PRO A 1 313 ? -15.508 11.357 3.874 1.00 94.81 313 PRO A C 1
ATOM 2441 O O . PRO A 1 313 ? -16.291 11.424 2.926 1.00 94.81 313 PRO A O 1
ATOM 2444 N N . GLU A 1 314 ? -15.083 12.451 4.507 1.00 94.62 314 GLU A N 1
ATOM 2445 C CA . GLU A 1 314 ? -15.390 13.801 4.035 1.00 94.62 314 GLU A CA 1
ATOM 2446 C C . GLU A 1 314 ? -14.359 14.250 3.005 1.00 94.62 314 GLU A C 1
ATOM 2448 O O . GLU A 1 314 ? -13.160 14.256 3.289 1.00 94.62 314 GLU A O 1
ATOM 2453 N N . THR A 1 315 ? -14.842 14.685 1.844 1.00 92.62 315 THR A N 1
ATOM 2454 C CA . THR A 1 315 ? -14.019 15.258 0.778 1.00 92.62 315 THR A CA 1
ATOM 2455 C C . THR A 1 315 ? -13.619 16.689 1.130 1.00 92.62 315 THR A C 1
ATOM 2457 O O . THR A 1 315 ? -14.492 17.516 1.410 1.00 92.62 315 THR A O 1
ATOM 2460 N N . ARG A 1 316 ? -12.329 17.016 1.062 1.00 91.50 316 ARG A N 1
ATOM 2461 C CA . ARG A 1 316 ? -11.800 18.371 1.307 1.00 91.50 316 ARG A CA 1
ATOM 2462 C C . ARG A 1 316 ? -11.002 18.920 0.133 1.00 91.50 316 ARG A C 1
ATOM 2464 O O . ARG A 1 316 ? -10.744 20.122 0.077 1.00 91.50 316 ARG A O 1
ATOM 2471 N N . GLY A 1 317 ? -10.665 18.079 -0.839 1.00 88.19 317 GLY A N 1
ATOM 2472 C CA . GLY A 1 317 ? -10.014 18.467 -2.077 1.00 88.19 317 GLY A CA 1
ATOM 2473 C C . GLY A 1 317 ? -10.577 17.737 -3.292 1.00 88.19 317 GLY A C 1
ATOM 2474 O O . GLY A 1 317 ? -11.402 16.831 -3.213 1.00 88.19 317 GLY A O 1
ATOM 2475 N N . GLY A 1 318 ? -10.125 18.149 -4.476 1.00 86.38 318 GLY A N 1
ATOM 2476 C CA . GLY A 1 318 ? -10.390 17.366 -5.683 1.00 86.38 318 GLY A CA 1
ATOM 2477 C C . GLY A 1 318 ? -9.683 16.006 -5.631 1.00 86.38 318 GLY A C 1
ATOM 2478 O O . GLY A 1 318 ? -8.541 15.926 -5.188 1.00 86.38 318 GLY A O 1
ATOM 2479 N N . GLY A 1 319 ? -10.313 14.956 -6.157 1.00 86.56 319 GLY A N 1
ATOM 2480 C CA . GLY A 1 319 ? -9.717 13.614 -6.228 1.00 86.56 319 GLY A CA 1
ATOM 2481 C C . GLY A 1 319 ? -9.841 12.776 -4.952 1.00 86.56 319 GLY A C 1
ATOM 2482 O O . GLY A 1 319 ? -9.267 11.687 -4.911 1.00 86.56 319 GLY A O 1
ATOM 2483 N N . ASP A 1 320 ? -10.595 13.255 -3.962 1.00 91.69 320 ASP A N 1
ATOM 2484 C CA . ASP A 1 320 ? -11.065 12.451 -2.833 1.00 91.69 320 ASP A CA 1
ATOM 2485 C C . ASP A 1 320 ? -12.175 11.495 -3.278 1.00 91.69 320 ASP A C 1
ATOM 2487 O O . ASP A 1 320 ? -12.867 11.742 -4.268 1.00 91.69 320 ASP A O 1
ATOM 2491 N N . ILE A 1 321 ? -12.348 10.411 -2.529 1.00 91.25 321 ILE A N 1
ATOM 2492 C CA . ILE A 1 321 ? -13.423 9.441 -2.745 1.00 91.25 321 ILE A CA 1
ATOM 2493 C C . ILE A 1 321 ? -14.616 9.902 -1.917 1.00 91.25 321 ILE A C 1
ATOM 2495 O O . ILE A 1 321 ? -14.519 10.005 -0.695 1.00 91.25 321 ILE A O 1
ATOM 2499 N N . SER A 1 322 ? -15.738 10.200 -2.562 1.00 89.69 322 SER A N 1
ATOM 2500 C CA . SER A 1 322 ? -16.924 10.658 -1.840 1.00 89.69 322 SER A CA 1
ATOM 2501 C C . SER A 1 322 ? -17.731 9.487 -1.273 1.00 89.69 322 SER A C 1
ATOM 2503 O O . SER A 1 322 ? -17.844 8.431 -1.897 1.00 89.69 322 SER A O 1
ATOM 2505 N N . MET A 1 323 ? -18.404 9.693 -0.135 1.00 90.25 323 MET A N 1
ATOM 2506 C CA . MET A 1 323 ? -19.378 8.720 0.395 1.00 90.25 323 MET A CA 1
ATOM 2507 C C . MET A 1 323 ? -20.532 8.427 -0.576 1.00 90.25 323 MET A C 1
ATOM 2509 O O . MET A 1 323 ? -21.161 7.375 -0.494 1.00 90.25 323 MET A O 1
ATOM 2513 N N . THR A 1 324 ? -20.839 9.355 -1.487 1.00 89.62 324 THR A N 1
ATOM 2514 C CA . THR A 1 324 ? -21.843 9.137 -2.535 1.00 89.62 324 THR A CA 1
ATOM 2515 C C . THR A 1 324 ? -21.387 8.119 -3.576 1.00 89.62 324 THR A C 1
ATOM 2517 O O . THR A 1 324 ? -22.217 7.365 -4.078 1.00 89.62 324 THR A O 1
ATOM 2520 N N . GLU A 1 325 ? -20.088 8.074 -3.875 1.00 85.38 325 GLU A N 1
ATOM 2521 C CA . GLU A 1 325 ? -19.484 7.107 -4.799 1.00 85.38 325 GLU A CA 1
ATOM 2522 C C . GLU A 1 325 ? -19.208 5.774 -4.092 1.00 85.38 325 GLU A C 1
ATOM 2524 O O . GLU A 1 325 ? -19.531 4.706 -4.612 1.00 85.38 325 GLU A O 1
ATOM 2529 N N . PHE A 1 326 ? -18.668 5.834 -2.872 1.00 92.06 326 PHE A N 1
ATOM 2530 C CA . PHE A 1 326 ? -18.306 4.670 -2.070 1.00 92.06 326 PHE A CA 1
ATOM 2531 C C . PHE A 1 326 ? -18.701 4.879 -0.605 1.00 92.06 326 PHE A C 1
ATOM 2533 O O . PHE A 1 326 ? -17.919 5.434 0.162 1.00 92.06 326 PHE A O 1
ATOM 2540 N N . PRO A 1 327 ? -19.890 4.411 -0.178 1.00 95.31 327 PRO A N 1
ATOM 2541 C CA . PRO A 1 327 ? -20.378 4.602 1.193 1.00 95.31 327 PRO A CA 1
ATOM 2542 C C . PRO A 1 327 ? -19.471 4.029 2.287 1.00 95.31 327 PRO A C 1
ATOM 2544 O O . PRO A 1 327 ? -19.577 4.430 3.441 1.00 95.31 327 PRO A O 1
ATOM 2547 N N . GLU A 1 328 ? -18.579 3.105 1.925 1.00 96.69 328 GLU A N 1
ATOM 2548 C CA . GLU A 1 328 ? -17.644 2.463 2.850 1.00 96.69 328 GLU A CA 1
ATOM 2549 C C . GLU A 1 328 ? -16.294 3.195 2.951 1.00 96.69 328 GLU A C 1
ATOM 2551 O O . GLU A 1 328 ? -15.376 2.711 3.617 1.00 96.69 328 GLU A O 1
ATOM 2556 N N . VAL A 1 329 ? -16.134 4.363 2.316 1.00 96.88 329 VAL A N 1
ATOM 2557 C CA . VAL A 1 329 ? -14.936 5.197 2.494 1.00 96.88 329 VAL A CA 1
ATOM 2558 C C . VAL A 1 329 ? -14.734 5.497 3.984 1.00 96.88 329 VAL A C 1
ATOM 2560 O O . VAL A 1 329 ? -15.677 5.785 4.719 1.00 96.88 329 VAL A O 1
ATOM 2563 N N . GLY A 1 330 ? -13.500 5.356 4.461 1.00 97.00 330 GLY A N 1
ATOM 2564 C CA . GLY A 1 330 ? -13.163 5.553 5.872 1.00 97.00 330 GLY A CA 1
ATOM 2565 C C . GLY A 1 330 ? -13.676 4.494 6.841 1.00 97.00 330 GLY A C 1
ATOM 2566 O O . GLY A 1 330 ? -13.410 4.610 8.038 1.00 97.00 330 GLY A O 1
ATOM 2567 N N . ARG A 1 331 ? -14.361 3.440 6.372 1.00 97.94 331 ARG A N 1
ATOM 2568 C CA . ARG A 1 331 ? -14.935 2.409 7.247 1.00 97.94 331 ARG A CA 1
ATOM 2569 C C . ARG A 1 331 ? -13.897 1.785 8.177 1.00 97.94 331 ARG A C 1
ATOM 2571 O O . ARG A 1 331 ? -14.247 1.494 9.318 1.00 97.94 331 ARG A O 1
ATOM 2578 N N . TRP A 1 332 ? -12.673 1.553 7.702 1.00 98.38 332 TRP A N 1
ATOM 2579 C CA . TRP A 1 332 ? -11.588 0.907 8.459 1.00 98.38 332 TRP A CA 1
ATOM 2580 C C . TRP A 1 332 ? -10.437 1.872 8.781 1.00 98.38 332 TRP A C 1
ATOM 2582 O O . TRP A 1 332 ? -9.354 1.454 9.189 1.00 98.38 332 TRP A O 1
ATOM 2592 N N . ARG A 1 333 ? -10.640 3.177 8.579 1.00 98.00 333 ARG A N 1
ATOM 2593 C CA . ARG A 1 333 ? -9.604 4.185 8.791 1.00 98.00 333 ARG A CA 1
ATOM 2594 C C . ARG A 1 333 ? -9.223 4.271 10.267 1.00 98.00 333 ARG A C 1
ATOM 2596 O O . ARG A 1 333 ? -10.042 4.626 11.105 1.00 98.00 333 ARG A O 1
ATOM 2603 N N . GLY A 1 334 ? -7.945 4.038 10.553 1.00 97.75 334 GLY A N 1
ATOM 2604 C CA . GLY A 1 334 ? -7.392 4.102 11.904 1.00 97.75 334 GLY A CA 1
ATOM 2605 C C . GLY A 1 334 ? -7.590 2.826 12.720 1.00 97.75 334 GLY A C 1
ATOM 2606 O O . GLY A 1 334 ? -7.123 2.784 13.857 1.00 97.75 334 GLY A O 1
ATOM 2607 N N . ASP A 1 335 ? -8.214 1.798 12.143 1.00 98.44 335 ASP A N 1
ATOM 2608 C CA . ASP A 1 335 ? -8.438 0.511 12.796 1.00 98.44 335 ASP A CA 1
ATOM 2609 C C . ASP A 1 335 ? -7.233 -0.420 12.623 1.00 98.44 335 ASP A C 1
ATOM 2611 O O . ASP A 1 335 ? -6.401 -0.265 11.720 1.00 98.44 335 ASP A O 1
ATOM 2615 N N . ARG A 1 336 ? -7.152 -1.430 13.491 1.00 98.31 336 ARG A N 1
ATOM 2616 C CA . ARG A 1 336 ? -6.159 -2.501 13.437 1.00 98.31 336 ARG A CA 1
ATOM 2617 C C . ARG A 1 336 ? -6.510 -3.515 12.356 1.00 98.31 336 ARG A C 1
ATOM 2619 O O . ARG A 1 336 ? -7.464 -4.283 12.494 1.00 98.31 336 ARG A O 1
ATOM 2626 N N . ILE A 1 337 ? -5.699 -3.555 11.303 1.00 98.56 337 ILE A N 1
ATOM 2627 C CA . ILE A 1 337 ? -5.970 -4.352 10.098 1.00 98.56 337 ILE A CA 1
ATOM 2628 C C . ILE A 1 337 ? -4.899 -5.424 9.916 1.00 98.56 337 ILE A C 1
ATOM 2630 O O . ILE A 1 337 ? -3.723 -5.204 10.200 1.00 98.56 337 ILE A O 1
ATOM 2634 N N . ALA A 1 338 ? -5.286 -6.593 9.414 1.00 97.81 338 ALA A N 1
ATOM 2635 C CA . ALA A 1 338 ? -4.345 -7.612 8.961 1.00 97.81 338 ALA A CA 1
ATOM 2636 C C . ALA A 1 338 ? -4.875 -8.354 7.728 1.00 97.81 338 ALA A C 1
ATOM 2638 O O . ALA A 1 338 ? -6.073 -8.384 7.463 1.00 97.81 338 ALA A O 1
ATOM 2639 N N . LEU A 1 339 ? -3.969 -8.997 7.001 1.00 97.38 339 LEU A N 1
ATOM 2640 C CA . LEU A 1 339 ? -4.264 -10.004 5.992 1.00 97.38 339 LEU A CA 1
ATOM 2641 C C . LEU A 1 339 ? -3.833 -11.357 6.565 1.00 97.38 339 LEU A C 1
ATOM 2643 O O . LEU A 1 339 ? -2.657 -11.730 6.520 1.00 97.38 339 LEU A O 1
ATOM 2647 N N . THR A 1 340 ? -4.779 -12.062 7.180 1.00 96.38 340 THR A N 1
ATOM 2648 C CA . THR A 1 340 ? -4.489 -13.281 7.944 1.00 96.38 340 THR A CA 1
ATOM 2649 C C . THR A 1 340 ? -4.492 -14.531 7.071 1.00 96.38 340 THR A C 1
ATOM 2651 O O . THR A 1 340 ? -5.010 -14.501 5.959 1.00 96.38 340 THR A O 1
ATOM 2654 N N . SER A 1 341 ? -3.921 -15.629 7.568 1.00 94.94 341 SER A N 1
ATOM 2655 C CA . SER A 1 341 ? -3.866 -16.937 6.909 1.00 94.94 341 SER A CA 1
ATOM 2656 C C . SER A 1 341 ? -4.328 -18.060 7.847 1.00 94.94 341 SER A C 1
ATOM 2658 O O . SER A 1 341 ? -4.670 -17.822 9.006 1.00 94.94 341 SER A O 1
ATOM 2660 N N . ALA A 1 342 ? -4.336 -19.307 7.367 1.00 90.94 342 ALA A N 1
ATOM 2661 C CA . ALA A 1 342 ? -4.626 -20.471 8.214 1.00 90.94 342 ALA A CA 1
ATOM 2662 C C . ALA A 1 342 ? -3.582 -20.686 9.331 1.00 90.94 342 ALA A C 1
ATOM 2664 O O . ALA A 1 342 ? -3.867 -21.364 10.313 1.00 90.94 342 ALA A O 1
ATOM 2665 N N . TYR A 1 343 ? -2.388 -20.103 9.184 1.00 84.81 343 TYR A N 1
ATOM 2666 C CA . TYR A 1 343 ? -1.259 -20.232 10.107 1.00 84.81 343 TYR A CA 1
ATOM 2667 C C . TYR A 1 343 ? -0.886 -18.879 10.721 1.00 84.81 343 TYR A C 1
ATOM 2669 O O . TYR A 1 343 ? 0.298 -18.548 10.823 1.00 84.81 343 TYR A O 1
ATOM 2677 N N . SER A 1 344 ? -1.875 -18.055 11.066 1.00 75.25 344 SER A N 1
ATOM 2678 C CA . SER A 1 344 ? -1.623 -16.755 11.688 1.00 75.25 344 SER A CA 1
ATOM 2679 C C . SER A 1 344 ? -0.748 -16.886 12.943 1.00 75.25 344 SER A C 1
ATOM 2681 O O . SER A 1 344 ? -0.670 -17.938 13.580 1.00 75.25 344 SER A O 1
ATOM 2683 N N . SER A 1 345 ? -0.034 -15.811 13.288 1.00 79.31 345 SER A N 1
ATOM 2684 C CA . SER A 1 345 ? 0.731 -15.778 14.537 1.00 79.31 345 SER A CA 1
ATOM 2685 C C . SER A 1 345 ? -0.205 -15.919 15.740 1.00 79.31 345 SER A C 1
ATOM 2687 O O . SER A 1 345 ? -1.377 -15.566 15.650 1.00 79.31 345 SER A O 1
ATOM 2689 N N . GLU A 1 346 ? 0.320 -16.334 16.899 1.00 73.81 346 GLU A N 1
ATOM 2690 C CA . GLU A 1 346 ? -0.456 -16.512 18.145 1.00 73.81 346 GLU A CA 1
ATOM 2691 C C . GLU A 1 346 ? -1.297 -15.287 18.566 1.00 73.81 346 GLU A C 1
ATOM 2693 O O . GLU A 1 346 ? -2.159 -15.390 19.433 1.00 73.81 346 GLU A O 1
ATOM 2698 N N . LYS A 1 347 ? -1.038 -14.108 17.987 1.00 91.25 347 LYS A N 1
ATOM 2699 C CA . LYS A 1 347 ? -1.698 -12.841 18.326 1.00 91.25 347 LYS A CA 1
ATOM 2700 C C . LYS A 1 347 ? -2.793 -12.417 17.346 1.00 91.25 347 LYS A C 1
ATOM 2702 O O . LYS A 1 347 ? -3.477 -11.435 17.623 1.00 91.25 347 LYS A O 1
ATOM 2707 N N . LEU A 1 348 ? -2.930 -13.086 16.204 1.00 95.69 348 LEU A N 1
ATOM 2708 C CA . LEU A 1 348 ? -3.898 -12.734 15.165 1.00 95.69 348 LEU A CA 1
ATOM 2709 C C . LEU A 1 348 ? -4.815 -13.930 14.899 1.00 95.69 348 LEU A C 1
ATOM 2711 O O . LEU A 1 348 ? -4.319 -15.054 14.869 1.00 95.69 348 LEU A O 1
ATOM 2715 N N . PRO A 1 349 ? -6.122 -13.719 14.678 1.00 96.50 349 PRO A N 1
ATOM 2716 C CA . PRO A 1 349 ? -7.032 -14.814 14.369 1.00 96.50 349 PRO A CA 1
ATOM 2717 C C . PRO A 1 349 ? -6.664 -15.435 13.022 1.00 96.50 349 PRO A C 1
ATOM 2719 O O . PRO A 1 349 ? -6.290 -14.722 12.088 1.00 96.50 349 PRO A O 1
ATOM 2722 N N . SER A 1 350 ? -6.789 -16.751 12.913 1.00 96.19 350 SER A N 1
ATOM 2723 C CA . SER A 1 350 ? -6.619 -17.474 11.651 1.00 96.19 350 SER A CA 1
ATOM 2724 C C . SER A 1 350 ? -7.742 -17.148 10.659 1.00 96.19 350 SER A C 1
ATOM 2726 O O . SER A 1 350 ? -8.778 -16.588 11.022 1.00 96.19 350 SER A O 1
ATOM 2728 N N . THR A 1 351 ? -7.585 -17.530 9.389 1.00 95.88 351 THR A N 1
ATOM 2729 C CA . THR A 1 351 ? -8.666 -17.405 8.389 1.00 95.88 351 THR A CA 1
ATOM 2730 C C . THR A 1 351 ? -9.930 -18.158 8.787 1.00 95.88 351 THR A C 1
ATOM 2732 O O . THR A 1 351 ? -11.026 -17.666 8.530 1.00 95.88 351 THR A O 1
ATOM 2735 N N . THR A 1 352 ? -9.796 -19.329 9.413 1.00 95.94 352 THR A N 1
ATOM 2736 C CA . THR A 1 352 ? -10.934 -20.111 9.915 1.00 95.94 352 THR A CA 1
ATOM 2737 C C . THR A 1 352 ? -11.639 -19.365 11.043 1.00 95.94 352 THR A C 1
ATOM 2739 O O . THR A 1 352 ? -12.831 -19.102 10.946 1.00 95.94 352 THR A O 1
ATOM 2742 N N . GLU A 1 353 ? -10.898 -18.917 12.060 1.00 96.88 353 GLU A N 1
ATOM 2743 C CA . GLU A 1 353 ? -11.476 -18.165 13.182 1.00 96.88 353 GLU A CA 1
ATOM 2744 C C . GLU A 1 353 ? -12.133 -16.856 12.733 1.00 96.88 353 GLU A C 1
ATOM 2746 O O . GLU A 1 353 ? -13.195 -16.495 13.243 1.00 96.88 353 GLU A O 1
ATOM 2751 N N . ALA A 1 354 ? -11.528 -16.144 11.777 1.00 97.25 354 ALA A N 1
ATOM 2752 C CA . ALA A 1 354 ? -12.121 -14.948 11.196 1.00 97.25 354 ALA A CA 1
ATOM 2753 C C . ALA A 1 354 ? -13.450 -15.284 10.503 1.00 97.25 354 ALA A C 1
ATOM 2755 O O . ALA A 1 354 ? -14.469 -14.682 10.825 1.00 97.25 354 ALA A O 1
ATOM 2756 N N . ARG A 1 355 ? -13.481 -16.291 9.622 1.00 96.94 355 ARG A N 1
ATOM 2757 C CA . ARG A 1 355 ? -14.715 -16.703 8.929 1.00 96.94 355 ARG A CA 1
ATOM 2758 C C . ARG A 1 355 ? -15.822 -17.148 9.884 1.00 96.94 355 ARG A C 1
ATOM 2760 O O . ARG A 1 355 ? -16.986 -16.861 9.621 1.00 96.94 355 ARG A O 1
ATOM 2767 N N . ASP A 1 356 ? -15.457 -17.794 10.986 1.00 97.44 356 ASP A N 1
ATOM 2768 C CA . ASP A 1 356 ? -16.415 -18.319 11.959 1.00 97.44 356 ASP A CA 1
ATOM 2769 C C . ASP A 1 356 ? -16.943 -17.247 12.927 1.00 97.44 356 ASP A C 1
ATOM 2771 O O . ASP A 1 356 ? -18.046 -17.383 13.457 1.00 97.44 356 ASP A O 1
ATOM 2775 N N . SER A 1 357 ? -16.163 -16.192 13.201 1.00 97.75 357 SER A N 1
ATOM 2776 C CA . SER A 1 357 ? -16.437 -15.278 14.323 1.00 97.75 357 SER A CA 1
ATOM 2777 C C . SER A 1 357 ? -16.398 -13.781 14.001 1.00 97.75 357 SER A C 1
ATOM 2779 O O . SER A 1 357 ? -16.561 -12.961 14.915 1.00 97.75 357 SER A O 1
ATOM 2781 N N . PHE A 1 358 ? -16.137 -13.405 12.747 1.00 98.31 358 PHE A N 1
ATOM 2782 C CA . PHE A 1 358 ? -16.144 -12.023 12.264 1.00 98.31 358 PHE A CA 1
ATOM 2783 C C . PHE A 1 358 ? -17.311 -11.838 11.285 1.00 98.31 358 PHE A C 1
ATOM 2785 O O . PHE A 1 358 ? -17.780 -12.778 10.645 1.00 98.31 358 PHE A O 1
ATOM 2792 N N . HIS A 1 359 ? -17.801 -10.610 11.160 1.00 98.25 359 HIS A N 1
ATOM 2793 C CA . HIS A 1 359 ? -18.845 -10.264 10.209 1.00 98.25 359 HIS A CA 1
ATOM 2794 C C . HIS A 1 359 ? -18.269 -10.167 8.788 1.00 98.25 359 HIS A C 1
ATOM 2796 O O . HIS A 1 359 ? -17.372 -9.364 8.531 1.00 98.25 359 HIS A O 1
ATOM 2802 N N . ASN A 1 360 ? -18.781 -10.980 7.860 1.00 98.12 360 ASN A N 1
ATOM 2803 C CA . ASN A 1 360 ? -18.365 -10.941 6.458 1.00 98.12 360 ASN A CA 1
ATOM 2804 C C . ASN A 1 360 ? -19.001 -9.745 5.731 1.00 98.12 360 ASN A C 1
ATOM 2806 O O . ASN A 1 360 ? -20.212 -9.732 5.514 1.00 98.12 360 ASN A O 1
ATOM 2810 N N . ILE A 1 361 ? -18.182 -8.788 5.294 1.00 98.31 361 ILE A N 1
ATOM 2811 C CA . ILE A 1 361 ? -18.609 -7.615 4.513 1.00 98.31 361 ILE A CA 1
ATOM 2812 C C . ILE A 1 361 ? -18.306 -7.752 3.008 1.00 98.31 361 ILE A C 1
ATOM 2814 O O . ILE A 1 361 ? -18.478 -6.802 2.249 1.00 98.31 361 ILE A O 1
ATOM 2818 N N . GLY A 1 362 ? -17.880 -8.929 2.537 1.00 96.62 362 GLY A N 1
ATOM 2819 C CA . GLY A 1 362 ? -17.470 -9.146 1.144 1.00 96.62 362 GLY A CA 1
ATOM 2820 C C . GLY A 1 362 ? -18.568 -8.856 0.116 1.00 96.62 362 GLY A C 1
ATOM 2821 O O . GLY A 1 362 ? -18.296 -8.226 -0.904 1.00 96.62 362 GLY A O 1
ATOM 2822 N N . ALA A 1 363 ? -19.820 -9.234 0.396 1.00 93.50 363 ALA A N 1
ATOM 2823 C CA . ALA A 1 363 ? -20.949 -8.950 -0.497 1.00 93.50 363 ALA A CA 1
ATOM 2824 C C . ALA A 1 363 ? -21.243 -7.442 -0.609 1.00 93.50 363 ALA A C 1
ATOM 2826 O O . ALA A 1 363 ? -21.501 -6.943 -1.704 1.00 93.50 363 ALA A O 1
ATOM 2827 N N . LEU A 1 364 ? -21.156 -6.717 0.513 1.00 94.88 364 LEU A N 1
ATOM 2828 C CA . LEU A 1 364 ? -21.304 -5.261 0.566 1.00 94.88 364 LEU A CA 1
ATOM 2829 C C . LEU A 1 364 ? -20.228 -4.578 -0.289 1.00 94.88 364 LEU A C 1
ATOM 2831 O O . LEU A 1 364 ? -20.545 -3.772 -1.164 1.00 94.88 364 LEU A O 1
ATOM 2835 N N . LEU A 1 365 ? -18.965 -4.959 -0.089 1.00 95.25 365 LEU A N 1
ATOM 2836 C CA . LEU A 1 365 ? -17.833 -4.385 -0.815 1.00 95.25 365 LEU A CA 1
ATOM 2837 C C . LEU A 1 365 ? -17.846 -4.737 -2.307 1.00 95.25 365 LEU A C 1
ATOM 2839 O O . LEU A 1 365 ? -17.540 -3.883 -3.132 1.00 95.25 365 LEU A O 1
ATOM 2843 N N . SER A 1 366 ? -18.260 -5.950 -2.677 1.00 91.00 366 SER A N 1
ATOM 2844 C CA . SER A 1 366 ? -18.365 -6.353 -4.089 1.00 91.00 366 SER A CA 1
ATOM 2845 C C . SER A 1 366 ? -19.403 -5.512 -4.838 1.00 91.00 366 SER A C 1
ATOM 2847 O O . SER A 1 366 ? -19.160 -5.067 -5.956 1.00 91.00 366 SER A O 1
ATOM 2849 N N . GLN A 1 367 ? -20.545 -5.214 -4.208 1.00 89.12 367 GLN A N 1
ATOM 2850 C CA . GLN A 1 367 ? -21.547 -4.309 -4.783 1.00 89.12 367 GLN A CA 1
ATOM 2851 C C . GLN A 1 367 ? -21.024 -2.875 -4.903 1.00 89.12 367 GLN A C 1
ATOM 2853 O O . GLN A 1 367 ? -21.309 -2.188 -5.884 1.00 89.12 367 GLN A O 1
ATOM 2858 N N . ALA A 1 368 ? -20.263 -2.418 -3.910 1.00 89.38 368 ALA A N 1
ATOM 2859 C CA . ALA A 1 368 ? -19.645 -1.102 -3.930 1.00 89.38 368 ALA A CA 1
ATOM 2860 C C . ALA A 1 368 ? -18.574 -0.980 -5.035 1.00 89.38 368 ALA A C 1
ATOM 2862 O O . ALA A 1 368 ? -18.526 0.040 -5.716 1.00 89.38 368 ALA A O 1
ATOM 2863 N N . ALA A 1 369 ? -17.803 -2.039 -5.299 1.00 88.62 369 ALA A N 1
ATOM 2864 C CA . ALA A 1 369 ? -16.837 -2.093 -6.399 1.00 88.62 369 ALA A CA 1
ATOM 2865 C C . ALA A 1 369 ? -17.497 -1.962 -7.778 1.00 88.62 369 ALA A C 1
ATOM 2867 O O . ALA A 1 369 ? -16.994 -1.247 -8.640 1.00 88.62 369 ALA A O 1
ATOM 2868 N N . VAL A 1 370 ? -18.649 -2.614 -7.975 1.00 86.50 370 VAL A N 1
ATOM 2869 C CA . VAL A 1 370 ? -19.427 -2.495 -9.220 1.00 86.50 370 VAL A CA 1
ATOM 2870 C C . VAL A 1 370 ? -19.911 -1.061 -9.432 1.00 86.50 370 VAL A C 1
ATOM 2872 O O . VAL A 1 370 ? -19.887 -0.579 -10.558 1.00 86.50 370 VAL A O 1
ATOM 2875 N N . LYS A 1 371 ? -20.324 -0.365 -8.364 1.00 85.44 371 LYS A N 1
ATOM 2876 C CA . LYS A 1 371 ? -20.730 1.047 -8.445 1.00 85.44 371 LYS A CA 1
ATOM 2877 C C . LYS A 1 371 ? -19.558 1.974 -8.744 1.00 85.44 371 LYS A C 1
ATOM 2879 O O . LYS A 1 371 ? -19.730 2.894 -9.521 1.00 85.44 371 LYS A O 1
ATOM 2884 N N . LEU A 1 372 ? -18.395 1.724 -8.143 1.00 82.88 372 LEU A N 1
ATOM 2885 C CA . LEU A 1 372 ? -17.179 2.502 -8.390 1.00 82.88 372 LEU A CA 1
ATOM 2886 C C . LEU A 1 372 ? -16.675 2.379 -9.835 1.00 82.88 372 LEU A C 1
ATOM 2888 O O . LEU A 1 372 ? -16.040 3.299 -10.339 1.00 82.88 372 LEU A O 1
ATOM 2892 N N . ALA A 1 373 ? -16.922 1.237 -10.480 1.00 82.12 373 ALA A N 1
ATOM 2893 C CA . ALA A 1 373 ? -16.519 0.981 -11.861 1.00 82.12 373 ALA A CA 1
ATOM 2894 C C . ALA A 1 373 ? -17.517 1.504 -12.916 1.00 82.12 373 ALA A C 1
ATOM 2896 O O . ALA A 1 373 ? -17.189 1.496 -14.103 1.00 82.12 373 ALA A O 1
ATOM 2897 N N . ALA A 1 374 ? -18.726 1.902 -12.506 1.00 80.81 374 ALA A N 1
ATOM 2898 C CA . ALA A 1 374 ? -19.793 2.390 -13.382 1.00 80.81 374 ALA A CA 1
ATOM 2899 C C . ALA A 1 374 ? -19.794 3.920 -13.454 1.00 80.81 374 ALA A C 1
ATOM 2901 O O . ALA A 1 374 ? -20.008 4.441 -14.575 1.00 80.81 374 ALA A O 1
#

Radius of gyration: 21.28 Å; Cα contacts (8 Å, |Δi|>4): 768; chains: 1; bounding box: 62×43×54 Å

Foldseek 3Di:
DFWFKWKAQQVQLAIEDQLLQLFDRFLLSQLFTRNLLLCLQLQAFCLDDALQSDDAPNRVVQHQTFIFIQTCPDAQVLCVPGPPPDGSNQSVVLAVPDPQQPPPDDDDDPDDVCCVVSVVVNVVSNVVVVVCVVVVSHRHYCHLRSQLRLCQLQQWAFAADGRTHTFHWAQAWDQDPVRQTDTHGDPDDLVVQLVVCVRRVAHSPDPAQVSRVHPHDRRSDRGSRNDNGHRHLVRSLTAFQWWKAFPVQLEIEGQVLLVFRRGSSRQSNLRHQPDNPDPPPFDQDPVRDTPPPVLDRLNGGPSSLVSQLRYRQDGDGPNRDHCVLAVNGVVSHRTGMHTAGQDGDPVDDHPVCSVVGGHYCSVVSSVSSSSNSD

Secondary structure (DSSP, 8-state):
-BPPEEEEETTTTEEE-GGGGT--SSGGGGSSTHHHHHHHHHHBSS--SSGGG---TTTTTTTTEEEEEEETT--GGG-TTPPTT--HHHHHHHHHS-----------SSHHHHHHHHHHHHHHHHHHHHHHHHTT---EE-HHHHHHHHHHHTTEEEESSSSPEEEEEEEEEEE-TTS-EEEEESS--HHHHHHHHHHTT--TT-SSTGGGT-SS-GGGSPPTT--SS---HHHHTSS--EEEEETTTTEEE-GGGGT--SSHHHHHHHTTT----------B-TT--B--TTS---S--HHHHHHHTTS-SS--SBTPPPTTT-TTTTTTTTSEEEEEETT--TTS--HHHHHHHSEE-HHHHHHHHHHHT-

pLDDT: mean 84.72, std 15.42, range [34.12, 98.62]

Solvent-accessible surface area (backbone atoms only — not comparable to full-atom values): 19604 Å² total; per-residue (Å²): 119,57,38,41,44,37,44,30,33,67,78,77,34,31,31,40,56,33,33,74,34,36,13,46,45,25,54,62,44,33,36,41,33,34,49,20,19,42,49,45,44,26,16,19,28,60,41,68,86,42,71,6,22,54,87,68,83,62,53,21,70,42,38,65,31,26,31,28,42,34,30,73,78,37,45,49,81,80,46,75,85,52,59,91,96,57,44,38,46,48,50,33,55,30,59,68,45,80,69,78,54,70,82,86,81,84,76,86,85,67,47,71,62,53,48,49,52,51,48,50,50,37,52,50,46,38,51,51,48,51,51,37,45,75,69,65,63,44,42,46,77,46,36,71,76,46,40,12,55,36,25,24,40,34,20,32,29,75,29,47,84,73,66,20,42,71,41,62,32,42,22,60,50,43,66,48,100,85,68,47,61,38,48,50,61,53,95,63,54,76,65,53,56,34,50,55,27,49,59,50,75,33,58,68,84,40,89,50,33,64,74,58,77,31,97,55,52,77,65,36,51,65,34,78,68,62,49,80,44,31,52,42,74,80,35,19,68,38,36,58,56,36,28,43,34,32,69,77,78,38,32,28,35,45,33,56,66,68,77,40,43,31,13,53,19,22,49,16,24,46,23,57,73,54,72,76,84,70,82,67,83,62,68,67,43,97,85,67,54,68,63,61,79,84,58,72,76,51,83,53,28,60,45,14,53,53,49,44,14,18,30,61,42,72,64,87,36,46,49,52,55,41,45,88,61,33,74,54,34,26,70,50,41,59,34,26,32,29,27,21,15,75,71,30,50,102,88,48,66,26,38,63,54,40,68,76,71,28,50,77,47,29,70,62,51,44,55,41,36,51,54,66,64,104

Mean predicted aligned error: 7.14 Å

Sequence (374 aa):
MGQYHNIVSIDRREFLQPHLLGCGLKAWEQLGGGIPAALTWLLAANPGNMPADLSGDYGGAWAGTRVAAFGDYAEDSDMPDLPVGLTASGIYQMCESKPEPRSYRNAAETEAQYKRNAKRECLQDTAEWQQRRAAGELFEDLTIPVRGIVEEGASVRYCGSGWLTEVPVLAYAQKNAKGEIHYDLIEMSKDDRGYYRRMCGIKDTARNPSEAGLSRWPWDRPPSNHAWRGISDWKADQGQARVFINLDKREFFDPLAFGEQSTTAGIMRACTGHKPIMSLDAIVMPDGVRIDQRFGKSDFSSAALLTAMLFHPETRGGGDISMTEFPEVGRWRGDRIALTSAYSSEKLPSTTEARDSFHNIGALLSQAAVKLAA